Protein AF-A0A256BA48-F1 (afdb_monomer_lite)

Secondary structure (DSSP, 8-state):
---HHHHHTT-----------SS--HHHHHTTSTT--EEEEEEE--TTT--HHHHHHHHHHHHHHHHTSTTGGGEEEEEE---SHHHHHHHHHHH--SEEEEE----GGG--EEE-GGGTTSEEE-TTS-EEE----GGGEEE--HHHHHHHHHTTTTT--EEEEES---HHHHHHHHTTSSEEEEESS---HHHHHHHHHHHHHHHHTT--HHHHHHHHHHHHHHHH-STTHHHHEEEEE--PPPHHHHHHHHHHHHHTT-HHHHHHHHHHHHHH-TT-HHHHHHHHHHHHHTT-HHHHHHHHHHHHHH-TT-HHHHHHHHHHHHHTT-HHHHHHHHHHHHHH-TT-HHHHHHHHHHHHHTT-HHHHHHHHHHHHHH-TT-HHHHHHHHHHHHHTT-HHHHHHHHHHHHHHHHHTT-HHHHHHHHHHHHHHH-

Radius of gyration: 33.56 Å; chains: 1; bounding box: 70×54×93 Å

Structure (mmCIF, N/CA/C/O backbone):
data_AF-A0A256BA48-F1
#
_entry.id   AF-A0A256BA48-F1
#
loop_
_atom_site.group_PDB
_atom_site.id
_atom_site.type_symbol
_atom_site.label_atom_id
_atom_site.label_alt_id
_atom_site.label_comp_id
_atom_site.label_asym_id
_atom_site.label_entity_id
_atom_site.label_seq_id
_atom_site.pdbx_PDB_ins_code
_atom_site.Cartn_x
_atom_site.Cartn_y
_atom_site.Cartn_z
_atom_site.occupancy
_atom_site.B_iso_or_equiv
_atom_site.auth_seq_id
_atom_site.auth_comp_id
_atom_site.auth_asym_id
_atom_site.auth_atom_id
_atom_site.pdbx_PDB_model_num
ATOM 1 N N . MET A 1 1 ? 14.468 -21.564 -41.321 1.00 32.34 1 MET A N 1
ATOM 2 C CA . MET A 1 1 ? 15.825 -21.636 -40.750 1.00 32.34 1 MET A CA 1
ATOM 3 C C . MET A 1 1 ? 15.716 -21.172 -39.316 1.00 32.34 1 MET A C 1
ATOM 5 O O . MET A 1 1 ? 15.187 -20.089 -39.094 1.00 32.34 1 MET A O 1
ATOM 9 N N . THR A 1 2 ? 16.047 -22.046 -38.373 1.00 34.81 2 THR A N 1
ATOM 10 C CA . THR A 1 2 ? 16.086 -21.743 -36.940 1.00 34.81 2 THR A CA 1
ATOM 11 C C . THR A 1 2 ? 17.148 -20.680 -36.683 1.00 34.81 2 THR A C 1
ATOM 13 O O . THR A 1 2 ? 18.215 -20.714 -37.291 1.00 34.81 2 THR A O 1
ATOM 16 N N . ASP A 1 3 ? 16.812 -19.694 -35.852 1.00 43.78 3 ASP A N 1
ATOM 17 C CA . ASP A 1 3 ? 17.740 -18.651 -35.426 1.00 43.78 3 ASP A CA 1
ATOM 18 C C . ASP A 1 3 ? 18.832 -19.299 -34.551 1.00 43.78 3 ASP A C 1
ATOM 20 O O . ASP A 1 3 ? 18.497 -19.821 -33.481 1.00 43.78 3 ASP A O 1
ATOM 24 N N . PRO A 1 4 ? 20.113 -19.289 -34.964 1.00 41.38 4 PRO A N 1
ATOM 25 C CA . PRO A 1 4 ? 21.211 -19.873 -34.190 1.00 41.38 4 PRO A CA 1
ATOM 26 C C . PRO A 1 4 ? 21.316 -19.298 -32.767 1.00 41.38 4 PRO A C 1
ATOM 28 O O . PRO A 1 4 ? 21.837 -19.957 -31.864 1.00 41.38 4 PRO A O 1
ATOM 31 N N . LEU A 1 5 ? 20.791 -18.084 -32.546 1.00 40.44 5 LEU A N 1
ATOM 32 C CA . LEU A 1 5 ? 20.733 -17.432 -31.239 1.00 40.44 5 LEU A CA 1
ATOM 33 C C . LEU A 1 5 ? 19.739 -18.116 -30.284 1.00 40.44 5 LEU A C 1
ATOM 35 O O . LEU A 1 5 ? 20.004 -18.223 -29.088 1.00 40.44 5 LEU A O 1
ATOM 39 N N . ALA A 1 6 ? 18.611 -18.614 -30.803 1.00 39.69 6 ALA A N 1
ATOM 40 C CA . ALA A 1 6 ? 17.582 -19.291 -30.009 1.00 39.69 6 ALA A CA 1
ATOM 41 C C . ALA A 1 6 ? 18.035 -20.685 -29.539 1.00 39.69 6 ALA A C 1
ATOM 43 O O . ALA A 1 6 ? 17.695 -21.117 -28.435 1.00 39.69 6 ALA A O 1
ATOM 44 N N . GLU A 1 7 ? 18.849 -21.358 -30.355 1.00 39.59 7 GLU A N 1
ATOM 45 C CA . GLU A 1 7 ? 19.387 -22.696 -30.090 1.00 39.59 7 GLU A CA 1
ATOM 46 C C . GLU A 1 7 ? 20.496 -22.663 -29.022 1.00 39.59 7 GLU A C 1
ATOM 48 O O . GLU A 1 7 ? 20.503 -23.488 -28.109 1.00 39.59 7 GLU A O 1
ATOM 53 N N . LYS A 1 8 ? 21.355 -21.629 -29.038 1.00 38.97 8 LYS A N 1
ATOM 54 C CA . LYS A 1 8 ? 22.359 -21.373 -27.982 1.00 38.97 8 LYS A CA 1
ATOM 55 C C . LYS A 1 8 ? 21.751 -21.066 -26.606 1.00 38.97 8 LYS A C 1
ATOM 57 O O . LYS A 1 8 ? 22.426 -21.241 -25.596 1.00 38.97 8 LYS A O 1
ATOM 62 N N . LEU A 1 9 ? 20.494 -20.616 -26.558 1.00 37.75 9 LEU A N 1
ATOM 63 C CA . LEU A 1 9 ? 19.779 -20.243 -25.331 1.00 37.75 9 LEU A CA 1
ATOM 64 C C . LEU A 1 9 ? 18.901 -21.369 -24.751 1.00 37.75 9 LEU A C 1
ATOM 66 O O . LEU A 1 9 ? 18.265 -21.163 -23.717 1.00 37.75 9 LEU A O 1
ATOM 70 N N . GLY A 1 10 ? 18.835 -22.543 -25.393 1.00 31.53 10 GLY A N 1
ATOM 71 C CA . GLY A 1 10 ? 18.016 -23.671 -24.926 1.00 31.53 10 GLY A CA 1
ATOM 72 C C . GLY A 1 10 ? 16.501 -23.422 -24.979 1.00 31.53 10 GLY A C 1
ATOM 73 O O . GLY A 1 10 ? 15.749 -24.039 -24.224 1.00 31.53 10 GLY A O 1
ATOM 74 N N . ILE A 1 11 ? 16.030 -22.512 -25.839 1.00 36.19 11 ILE A N 1
ATOM 75 C CA . ILE A 1 11 ? 14.613 -22.133 -25.913 1.00 36.19 11 ILE A CA 1
ATOM 76 C C . ILE A 1 11 ? 13.909 -22.984 -26.977 1.00 36.19 11 ILE A C 1
ATOM 78 O O . ILE A 1 11 ? 14.049 -22.749 -28.175 1.00 36.19 11 ILE A O 1
ATOM 82 N N . ASN A 1 12 ? 13.110 -23.959 -26.534 1.00 31.16 12 ASN A N 1
ATOM 83 C CA . ASN A 1 12 ? 12.253 -24.753 -27.412 1.00 31.16 12 ASN A CA 1
ATOM 84 C C . ASN A 1 12 ? 11.007 -23.935 -27.799 1.00 31.16 12 ASN A C 1
ATOM 86 O O . ASN A 1 12 ? 10.168 -23.622 -26.953 1.00 31.16 12 ASN A O 1
ATOM 90 N N . VAL A 1 13 ? 10.885 -23.559 -29.075 1.00 39.28 13 VAL A N 1
ATOM 91 C CA . VAL A 1 13 ? 9.719 -22.833 -29.599 1.00 39.28 13 VAL A CA 1
ATOM 92 C C . VAL A 1 13 ? 8.623 -23.847 -29.932 1.00 39.28 13 VAL A C 1
ATOM 94 O O . VAL A 1 13 ? 8.413 -24.194 -31.091 1.00 39.28 13 VAL A O 1
ATOM 97 N N . GLN A 1 14 ? 7.913 -24.339 -28.917 1.00 28.20 14 GLN A N 1
ATOM 98 C CA . GLN A 1 14 ? 6.612 -24.976 -29.122 1.00 28.20 14 GLN A CA 1
ATOM 99 C C . GLN A 1 14 ? 5.527 -24.209 -28.378 1.00 28.20 14 GLN A C 1
ATOM 101 O O . GLN A 1 14 ? 5.682 -23.824 -27.222 1.00 28.20 14 GLN A O 1
ATOM 106 N N . GLY A 1 15 ? 4.453 -23.931 -29.119 1.00 39.81 15 GLY A N 1
ATOM 107 C CA . GLY A 1 15 ? 3.341 -23.097 -28.702 1.00 39.81 15 GLY A CA 1
ATOM 108 C C . GLY A 1 15 ? 2.711 -23.570 -27.399 1.00 39.81 15 GLY A C 1
ATOM 109 O O . GLY A 1 15 ? 2.339 -24.728 -27.246 1.00 39.81 15 GLY A O 1
ATOM 110 N N . GLY A 1 16 ? 2.558 -22.624 -26.486 1.00 26.05 16 GLY A N 1
ATOM 111 C CA . GLY A 1 16 ? 1.797 -22.770 -25.262 1.00 26.05 16 GLY A CA 1
ATOM 112 C C . GLY A 1 16 ? 1.604 -21.382 -24.681 1.00 26.05 16 GLY A C 1
ATOM 113 O O . GLY A 1 16 ? 2.575 -20.672 -24.433 1.00 26.05 16 GLY A O 1
ATOM 114 N N . THR A 1 17 ? 0.349 -20.969 -24.540 1.00 31.42 17 THR A N 1
ATOM 115 C CA . THR A 1 17 ? -0.075 -19.751 -23.846 1.00 31.42 17 THR A CA 1
ATOM 116 C C . THR A 1 17 ? 0.616 -19.655 -22.489 1.00 31.42 17 THR A C 1
ATOM 118 O O . THR A 1 17 ? 0.338 -20.446 -21.588 1.00 31.42 17 THR A O 1
ATOM 121 N N . VAL A 1 18 ? 1.534 -18.696 -22.355 1.00 26.81 18 VAL A N 1
ATOM 122 C CA . VAL A 1 18 ? 2.200 -18.393 -21.088 1.00 26.81 18 VAL A CA 1
ATOM 123 C C . VAL A 1 18 ? 1.262 -17.521 -20.264 1.00 26.81 18 VAL A C 1
ATOM 125 O O . VAL A 1 18 ? 0.851 -16.447 -20.694 1.00 26.81 18 VAL A O 1
ATOM 128 N N . ASN A 1 19 ? 0.921 -18.014 -19.079 1.00 25.91 19 ASN A N 1
ATOM 129 C CA . ASN A 1 19 ? 0.156 -17.305 -18.067 1.00 25.91 19 ASN A CA 1
ATOM 130 C C . ASN A 1 19 ? 1.031 -16.166 -17.505 1.00 25.91 19 ASN A C 1
ATOM 132 O O . ASN A 1 19 ? 2.012 -16.420 -16.806 1.00 25.91 19 ASN A O 1
ATOM 136 N N . VAL A 1 20 ? 0.734 -14.921 -17.890 1.00 30.06 20 VAL A N 1
ATOM 137 C CA . VAL A 1 20 ? 1.534 -13.732 -17.553 1.00 30.06 20 VAL A CA 1
ATOM 138 C C . VAL A 1 20 ? 1.083 -13.190 -16.199 1.00 30.06 20 VAL A C 1
ATOM 140 O O . VAL A 1 20 ? 0.292 -12.255 -16.119 1.00 30.06 20 VAL A O 1
ATOM 143 N N . GLN A 1 21 ? 1.578 -13.780 -15.113 1.00 32.47 21 GLN A N 1
ATOM 144 C CA . GLN A 1 21 ? 1.496 -13.155 -13.796 1.00 32.47 21 GLN A CA 1
ATOM 145 C C . GLN A 1 21 ? 2.904 -12.890 -13.263 1.00 32.47 21 GLN A C 1
ATOM 147 O O . GLN A 1 21 ? 3.657 -13.806 -12.948 1.00 32.47 21 GLN A O 1
ATOM 152 N N . ASN A 1 22 ? 3.185 -11.589 -13.152 1.00 37.41 22 ASN A N 1
ATOM 153 C CA . ASN A 1 22 ? 4.361 -10.915 -12.605 1.00 37.41 22 ASN A CA 1
ATOM 154 C C . ASN A 1 22 ? 5.571 -10.729 -13.544 1.00 37.41 22 ASN A C 1
ATOM 156 O O . ASN A 1 22 ? 6.156 -11.678 -14.049 1.00 37.41 22 ASN A O 1
ATOM 160 N N . LEU A 1 23 ? 5.969 -9.448 -13.647 1.00 36.56 23 LEU A N 1
ATOM 161 C CA . LEU A 1 23 ? 7.093 -8.815 -14.362 1.00 36.56 23 LEU A CA 1
ATOM 162 C C . LEU A 1 23 ? 6.829 -8.328 -15.811 1.00 36.56 23 LEU A C 1
ATOM 164 O O . LEU A 1 23 ? 6.744 -9.100 -16.756 1.00 36.56 23 LEU A O 1
ATOM 168 N N . ASN A 1 24 ? 6.817 -6.994 -15.970 1.00 46.62 24 ASN A N 1
ATOM 169 C CA . ASN A 1 24 ? 6.943 -6.223 -17.222 1.00 46.62 24 ASN A CA 1
ATOM 170 C C . ASN A 1 24 ? 5.880 -6.388 -18.310 1.00 46.62 24 ASN A C 1
ATOM 172 O O . ASN A 1 24 ? 6.168 -6.751 -19.446 1.00 46.62 24 ASN A O 1
ATOM 176 N N . ILE A 1 25 ? 4.660 -5.975 -17.987 1.00 47.97 25 ILE A N 1
ATOM 177 C CA . ILE A 1 25 ? 3.533 -5.931 -18.926 1.00 47.97 25 ILE A CA 1
ATOM 178 C C . ILE A 1 25 ? 3.674 -4.788 -19.966 1.00 47.97 25 ILE A C 1
ATOM 180 O O . ILE A 1 25 ? 3.073 -4.881 -21.028 1.00 47.97 25 ILE A O 1
ATOM 184 N N . GLY A 1 26 ? 4.523 -3.772 -19.730 1.00 59.12 26 GLY A N 1
ATOM 185 C CA . GLY A 1 26 ? 4.629 -2.533 -20.529 1.00 59.12 26 GLY A CA 1
ATOM 186 C C . GLY A 1 26 ? 4.714 -2.737 -22.045 1.00 59.12 26 GLY A C 1
ATOM 187 O O . GLY A 1 26 ? 3.735 -2.534 -22.748 1.00 59.12 26 GLY A O 1
ATOM 188 N N . ILE A 1 27 ? 5.849 -3.187 -22.582 1.00 70.12 27 ILE A N 1
ATOM 189 C CA . ILE A 1 27 ? 6.012 -3.299 -24.044 1.00 70.12 27 ILE A CA 1
ATOM 190 C C . ILE A 1 27 ? 5.070 -4.336 -24.663 1.00 70.12 27 ILE A C 1
ATOM 192 O O . ILE A 1 27 ? 4.442 -4.057 -25.680 1.00 70.12 27 ILE A O 1
ATOM 196 N N . ALA A 1 28 ? 4.968 -5.536 -24.086 1.00 61.59 28 ALA A N 1
ATOM 197 C CA . ALA A 1 28 ? 4.181 -6.616 -24.682 1.00 61.59 28 ALA A CA 1
ATOM 198 C C . ALA A 1 28 ? 2.690 -6.253 -24.779 1.00 61.59 28 ALA A C 1
ATOM 200 O O . ALA A 1 28 ? 2.116 -6.376 -25.862 1.00 61.59 28 ALA A O 1
ATOM 201 N N . ALA A 1 29 ? 2.099 -5.720 -23.703 1.00 62.03 29 ALA A N 1
ATOM 202 C CA . ALA A 1 29 ? 0.700 -5.301 -23.710 1.00 62.03 29 ALA A CA 1
ATOM 203 C C . ALA A 1 29 ? 0.469 -4.060 -24.581 1.00 62.03 29 ALA A C 1
ATOM 205 O O . ALA A 1 29 ? -0.514 -4.024 -25.317 1.00 62.03 29 ALA A O 1
ATOM 206 N N . ARG A 1 30 ? 1.383 -3.076 -24.580 1.00 71.50 30 ARG A N 1
ATOM 207 C CA . ARG A 1 30 ? 1.288 -1.905 -25.478 1.00 71.50 30 ARG A CA 1
ATOM 208 C C . ARG A 1 30 ? 1.293 -2.320 -26.941 1.00 71.50 30 ARG A C 1
ATOM 210 O O . ARG A 1 30 ? 0.485 -1.858 -27.731 1.00 71.50 30 ARG A O 1
ATOM 217 N N . LEU A 1 31 ? 2.148 -3.276 -27.298 1.00 70.19 31 LEU A N 1
ATOM 218 C CA . LEU A 1 31 ? 2.204 -3.825 -28.649 1.00 70.19 31 LEU A CA 1
ATOM 219 C C . LEU A 1 31 ? 0.982 -4.682 -29.023 1.00 70.19 31 LEU A C 1
ATOM 221 O O . LEU A 1 31 ? 0.855 -5.060 -30.191 1.00 70.19 31 LEU A O 1
ATOM 225 N N . GLU A 1 32 ? 0.143 -5.074 -28.068 1.00 67.75 32 GLU A N 1
ATOM 226 C CA . GLU A 1 32 ? -1.126 -5.780 -28.295 1.00 67.75 32 GLU A CA 1
ATOM 227 C C . GLU A 1 32 ? -2.323 -4.820 -28.372 1.00 67.75 32 GLU A C 1
ATOM 229 O O . GLU A 1 32 ? -3.314 -5.137 -29.028 1.00 67.75 32 GLU A O 1
ATOM 234 N N . GLN A 1 33 ? -2.221 -3.634 -27.770 1.00 65.75 33 GLN A N 1
ATOM 235 C CA . GLN A 1 33 ? -3.256 -2.605 -27.798 1.00 65.75 33 GLN A CA 1
ATOM 236 C C . GLN A 1 33 ? -3.131 -1.716 -29.043 1.00 65.75 33 GLN A C 1
ATOM 238 O O . GLN A 1 33 ? -2.079 -1.161 -29.354 1.00 65.75 33 GLN A O 1
ATOM 243 N N . SER A 1 34 ? -4.232 -1.555 -29.779 1.00 57.56 34 SER A N 1
ATOM 244 C CA . SER A 1 34 ? -4.266 -0.688 -30.959 1.00 57.56 34 SER A CA 1
ATOM 245 C C . SER A 1 34 ? -4.158 0.784 -30.552 1.00 57.56 34 SER A C 1
ATOM 247 O O . SER A 1 34 ? -5.065 1.309 -29.913 1.00 57.56 34 SER A O 1
ATOM 249 N N . GLY A 1 35 ? -3.092 1.462 -30.983 1.00 64.62 35 GLY A N 1
ATOM 250 C CA . GLY A 1 35 ? -2.927 2.914 -30.847 1.00 64.62 35 GLY A CA 1
ATOM 251 C C . GLY A 1 35 ? -1.905 3.369 -29.803 1.00 64.62 35 GLY A C 1
ATOM 252 O O . GLY A 1 35 ? -1.500 4.528 -29.862 1.00 64.62 35 GLY A O 1
ATOM 253 N N . ASP A 1 36 ? -1.431 2.486 -28.917 1.00 72.19 36 ASP A N 1
ATOM 254 C CA . ASP A 1 36 ? -0.377 2.834 -27.958 1.00 72.19 36 ASP A CA 1
ATOM 255 C C . ASP A 1 36 ? 1.012 2.543 -28.551 1.00 72.19 36 ASP A C 1
ATOM 257 O O . ASP A 1 36 ? 1.374 1.395 -28.827 1.00 72.19 36 ASP A O 1
ATOM 261 N N . ARG A 1 37 ? 1.783 3.603 -28.825 1.00 85.88 37 ARG A N 1
ATOM 262 C CA . ARG A 1 37 ? 3.107 3.495 -29.451 1.00 85.88 37 ARG A CA 1
ATOM 263 C C . ARG A 1 37 ? 4.213 3.566 -28.408 1.00 85.88 37 ARG A C 1
ATOM 265 O O . ARG A 1 37 ? 4.270 4.496 -27.606 1.00 85.88 37 ARG A O 1
ATOM 272 N N . VAL A 1 38 ? 5.177 2.656 -28.512 1.00 89.56 38 VAL A N 1
ATOM 273 C CA . VAL A 1 38 ? 6.412 2.688 -27.729 1.00 89.56 38 VAL A CA 1
ATOM 274 C C . VAL A 1 38 ? 7.311 3.801 -28.269 1.00 89.56 38 VAL A C 1
ATOM 276 O O . VAL A 1 38 ? 7.906 3.697 -29.344 1.00 89.56 38 VAL A O 1
ATOM 279 N N . ARG A 1 39 ? 7.386 4.889 -27.505 1.00 92.62 39 ARG A N 1
ATOM 280 C CA . ARG A 1 39 ? 8.256 6.047 -27.758 1.00 92.62 39 ARG A CA 1
ATOM 281 C C . ARG A 1 39 ? 9.654 5.805 -27.193 1.00 92.62 39 ARG A C 1
ATOM 283 O O . ARG A 1 39 ? 9.805 5.555 -25.999 1.00 92.62 39 ARG A O 1
ATOM 290 N N . ILE A 1 40 ? 10.659 5.888 -28.053 1.00 94.94 40 ILE A N 1
ATOM 291 C CA . ILE A 1 40 ? 12.075 5.712 -27.733 1.00 94.94 40 ILE A CA 1
ATOM 292 C C . ILE A 1 40 ? 12.764 7.039 -28.026 1.00 94.94 40 ILE A C 1
ATOM 294 O O . ILE A 1 40 ? 12.716 7.514 -29.158 1.00 94.94 40 ILE A O 1
ATOM 298 N N . LEU A 1 41 ? 13.407 7.620 -27.018 1.00 93.31 41 LEU A N 1
ATOM 299 C CA . LEU A 1 41 ? 14.216 8.823 -27.154 1.00 93.31 41 LEU A CA 1
ATOM 300 C C . LEU A 1 41 ? 15.694 8.446 -27.052 1.00 93.31 41 LEU A C 1
ATOM 302 O O . LEU A 1 41 ? 16.147 8.006 -25.999 1.00 93.31 41 LEU A O 1
ATOM 306 N N . VAL A 1 42 ? 16.446 8.641 -28.133 1.00 91.62 42 VAL A N 1
ATOM 307 C CA . VAL A 1 42 ? 17.906 8.480 -28.158 1.00 91.62 42 VAL A CA 1
ATOM 308 C C . VAL A 1 42 ? 18.566 9.843 -27.958 1.00 91.62 42 VAL A C 1
ATOM 310 O O . VAL A 1 42 ? 18.280 10.790 -28.691 1.00 91.62 42 VAL A O 1
ATOM 313 N N . VAL A 1 43 ? 19.441 9.959 -26.966 1.00 86.62 43 VAL A N 1
ATOM 314 C CA . VAL A 1 43 ? 20.127 11.197 -26.594 1.00 86.62 43 VAL A CA 1
ATOM 315 C C . VAL A 1 43 ? 21.628 11.002 -26.671 1.00 86.62 43 VAL A C 1
ATOM 317 O O . VAL A 1 43 ? 22.148 10.071 -26.070 1.00 86.62 43 VAL A O 1
ATOM 320 N N . ALA A 1 44 ? 22.328 11.899 -27.360 1.00 79.50 44 ALA A N 1
ATOM 321 C CA . ALA A 1 44 ? 23.783 11.943 -27.287 1.00 79.50 44 ALA A CA 1
ATOM 322 C C . ALA A 1 44 ? 24.239 12.463 -25.915 1.00 79.50 44 ALA A C 1
ATOM 324 O O . ALA A 1 44 ? 24.010 13.622 -25.587 1.00 79.50 44 ALA A O 1
ATOM 325 N N . ALA A 1 45 ? 24.902 11.622 -25.131 1.00 70.62 45 ALA A N 1
ATOM 326 C CA . ALA A 1 45 ? 25.617 12.002 -23.924 1.00 70.62 45 ALA A CA 1
ATOM 327 C C . ALA A 1 45 ? 27.128 11.982 -24.194 1.00 70.62 45 ALA A C 1
ATOM 329 O O . ALA A 1 45 ? 27.629 11.147 -24.945 1.00 70.62 45 ALA A O 1
ATOM 330 N N . ASN A 1 46 ? 27.870 12.895 -23.571 1.00 71.19 46 ASN A N 1
ATOM 331 C CA . ASN A 1 46 ? 29.296 13.118 -23.815 1.00 71.19 46 ASN A CA 1
ATOM 332 C C . ASN A 1 46 ? 29.639 13.678 -25.221 1.00 71.19 46 ASN A C 1
ATOM 334 O O . ASN A 1 46 ? 29.950 12.921 -26.146 1.00 71.19 46 ASN A O 1
ATOM 338 N N . PRO A 1 47 ? 29.656 15.013 -25.381 1.00 59.97 47 PRO A N 1
ATOM 339 C CA . PRO A 1 47 ? 29.911 15.682 -26.659 1.00 59.97 47 PRO A CA 1
ATOM 340 C C . PRO A 1 47 ? 31.376 15.636 -27.139 1.00 59.97 47 PRO A C 1
ATOM 342 O O . PRO A 1 47 ? 31.619 15.901 -28.313 1.00 59.97 47 PRO A O 1
ATOM 345 N N . LEU A 1 48 ? 32.357 15.317 -26.277 1.00 58.53 48 LEU A N 1
ATOM 346 C CA . LEU A 1 48 ? 33.781 15.278 -26.674 1.00 58.53 48 LEU A CA 1
ATOM 347 C C . LEU A 1 48 ? 34.180 13.973 -27.357 1.00 58.53 48 LEU A C 1
ATOM 349 O O . LEU A 1 48 ? 35.068 13.978 -28.205 1.00 58.53 48 LEU A O 1
ATOM 353 N N . GLY A 1 49 ? 33.546 12.863 -26.980 1.00 56.91 49 GLY A N 1
ATOM 354 C CA . GLY A 1 49 ? 33.822 11.554 -27.572 1.00 56.91 49 GLY A CA 1
ATOM 355 C C . GLY A 1 49 ? 32.856 11.178 -28.698 1.00 56.91 49 GLY A C 1
ATOM 356 O O . GLY A 1 49 ? 33.194 10.357 -29.553 1.00 56.91 49 GLY A O 1
ATOM 357 N N . SER A 1 50 ? 31.651 11.755 -28.704 1.00 59.72 50 SER A N 1
ATOM 358 C CA . SER A 1 50 ? 30.564 11.338 -29.592 1.00 59.72 50 SER A CA 1
ATOM 359 C C . SER A 1 50 ? 30.493 12.212 -30.829 1.00 59.72 50 SER A C 1
ATOM 361 O O . SER A 1 50 ? 29.986 13.333 -30.787 1.00 59.72 50 SER A O 1
ATOM 363 N N . SER A 1 51 ? 30.974 11.691 -31.959 1.00 63.38 51 SER A N 1
ATOM 364 C CA . SER A 1 51 ? 30.755 12.374 -33.229 1.00 63.38 51 SER A CA 1
ATOM 365 C C . SER A 1 51 ? 29.312 12.160 -33.713 1.00 63.38 51 SER A C 1
ATOM 367 O O . SER A 1 51 ? 28.744 11.080 -33.516 1.00 63.38 51 SER A O 1
ATOM 369 N N . PRO A 1 52 ? 28.719 13.153 -34.397 1.00 64.81 52 PRO A N 1
ATOM 370 C CA . PRO A 1 52 ? 27.421 13.026 -35.053 1.00 64.81 52 PRO A CA 1
ATOM 371 C C . PRO A 1 52 ? 27.211 11.743 -35.849 1.00 64.81 52 PRO A C 1
ATOM 373 O O . PRO A 1 52 ? 26.193 11.076 -35.704 1.00 64.81 52 PRO A O 1
ATOM 376 N N . LEU A 1 53 ? 28.220 11.375 -36.642 1.00 65.69 53 LEU A N 1
ATOM 377 C CA . LEU A 1 53 ? 28.189 10.208 -37.518 1.00 65.69 53 LEU A CA 1
ATOM 378 C C . LEU A 1 53 ? 27.925 8.912 -36.749 1.00 65.69 53 LEU A C 1
ATOM 380 O O . LEU A 1 53 ? 27.300 7.996 -37.276 1.00 65.69 53 LEU A O 1
ATOM 384 N N . LYS A 1 54 ? 28.403 8.829 -35.508 1.00 74.12 54 LYS A N 1
ATOM 385 C CA . LYS A 1 54 ? 28.270 7.630 -34.686 1.00 74.12 54 LYS A CA 1
ATOM 386 C C . LYS A 1 54 ? 26.902 7.550 -34.018 1.00 74.12 54 LYS A C 1
ATOM 388 O O . LYS A 1 54 ? 26.302 6.480 -34.031 1.00 74.12 54 LYS A O 1
ATOM 393 N N . LEU A 1 55 ? 26.363 8.680 -33.548 1.00 77.62 55 LEU A N 1
ATOM 394 C CA . LEU A 1 55 ? 24.965 8.749 -33.111 1.00 77.62 55 LEU A CA 1
ATOM 395 C C . LEU A 1 55 ? 24.017 8.380 -34.258 1.00 77.62 55 LEU A C 1
ATOM 397 O O . LEU A 1 55 ? 23.106 7.581 -34.067 1.00 77.62 55 LEU A O 1
ATOM 401 N N . ASP A 1 56 ? 24.248 8.919 -35.458 1.00 81.12 56 ASP A N 1
ATOM 402 C CA . ASP A 1 56 ? 23.430 8.607 -36.633 1.00 81.12 56 ASP A CA 1
ATOM 403 C C . ASP A 1 56 ? 23.511 7.115 -36.993 1.00 81.12 56 ASP A C 1
ATOM 405 O O . ASP A 1 56 ? 22.495 6.500 -37.327 1.00 81.12 56 ASP A O 1
ATOM 409 N N . HIS A 1 57 ? 24.697 6.507 -36.877 1.00 84.44 57 HIS A N 1
ATOM 410 C CA . HIS A 1 57 ? 24.880 5.071 -37.085 1.00 84.44 57 HIS A CA 1
ATOM 411 C C . HIS A 1 57 ? 24.103 4.235 -36.061 1.00 84.44 57 HIS A C 1
ATOM 413 O O . HIS A 1 57 ? 23.406 3.283 -36.427 1.00 84.44 57 HIS A O 1
ATOM 419 N N . GLU A 1 58 ? 24.194 4.586 -34.781 1.00 86.62 58 GLU A N 1
ATOM 420 C CA . GLU A 1 58 ? 23.475 3.890 -33.721 1.00 86.62 58 GLU A CA 1
ATOM 421 C C . GLU A 1 58 ? 21.957 4.040 -33.874 1.00 86.62 58 GLU A C 1
ATOM 423 O O . GLU A 1 58 ? 21.234 3.044 -33.875 1.00 86.62 58 GLU A O 1
ATOM 428 N N . VAL A 1 59 ? 21.461 5.256 -34.113 1.00 89.88 59 VAL A N 1
ATOM 429 C CA . VAL A 1 59 ? 20.033 5.508 -34.360 1.00 89.88 59 VAL A CA 1
ATOM 430 C C . VAL A 1 59 ? 19.542 4.720 -35.573 1.00 89.88 59 VAL A C 1
ATOM 432 O O . VAL A 1 59 ? 18.476 4.101 -35.514 1.00 89.88 59 VAL A O 1
ATOM 435 N N . LYS A 1 60 ? 20.317 4.689 -36.664 1.00 91.38 60 LYS A N 1
ATOM 436 C CA . LYS A 1 60 ? 19.993 3.884 -37.846 1.00 91.38 60 LYS A CA 1
ATOM 437 C C . LYS A 1 60 ? 19.897 2.399 -37.496 1.00 91.38 60 LYS A C 1
ATOM 439 O O . LYS A 1 60 ? 18.933 1.753 -37.901 1.00 91.38 60 LYS A O 1
ATOM 444 N N . THR A 1 61 ? 20.827 1.890 -36.693 1.00 92.00 61 THR A N 1
ATOM 445 C CA . THR A 1 61 ? 20.832 0.496 -36.225 1.00 92.00 61 THR A CA 1
ATOM 446 C C . THR A 1 61 ? 19.581 0.175 -35.403 1.00 92.00 61 THR A C 1
ATOM 448 O O . THR A 1 61 ? 18.912 -0.826 -35.660 1.00 92.00 61 THR A O 1
ATOM 451 N N . ILE A 1 62 ? 19.208 1.052 -34.466 1.00 93.62 62 ILE A N 1
ATOM 452 C CA . ILE A 1 62 ? 17.992 0.919 -33.647 1.00 93.62 62 ILE A CA 1
ATOM 453 C C . ILE A 1 62 ? 16.744 0.891 -34.540 1.00 93.62 62 ILE A C 1
ATOM 455 O O . ILE A 1 62 ? 15.879 0.024 -34.398 1.00 93.62 62 ILE A O 1
ATOM 459 N N . GLN A 1 63 ? 16.648 1.815 -35.498 1.00 93.56 63 GLN A N 1
ATOM 460 C CA . GLN A 1 63 ? 15.522 1.864 -36.429 1.00 93.56 63 GLN A CA 1
ATOM 461 C C . GLN A 1 63 ? 15.448 0.618 -37.317 1.00 93.56 63 GLN A C 1
ATOM 463 O O . GLN A 1 63 ? 14.357 0.111 -37.563 1.00 93.56 63 GLN A O 1
ATOM 468 N N . GLU A 1 64 ? 16.577 0.113 -37.812 1.00 92.69 64 GLU A N 1
ATOM 469 C CA . GLU A 1 64 ? 16.630 -1.112 -38.616 1.00 92.69 64 GLU A CA 1
ATOM 470 C C . GLU A 1 64 ? 16.210 -2.345 -37.811 1.00 92.69 64 GLU A C 1
ATOM 472 O O . GLU A 1 64 ? 15.413 -3.147 -38.303 1.00 92.69 64 GLU A O 1
ATOM 477 N N . ALA A 1 65 ? 16.657 -2.458 -36.557 1.00 89.56 65 ALA A N 1
ATOM 478 C CA . ALA A 1 65 ? 16.227 -3.508 -35.638 1.00 89.56 65 ALA A CA 1
ATOM 479 C C . ALA A 1 65 ? 14.698 -3.521 -35.470 1.00 89.56 65 ALA A C 1
ATOM 481 O O . ALA A 1 65 ? 14.035 -4.535 -35.697 1.00 89.56 65 ALA A O 1
ATOM 482 N N . LEU A 1 66 ? 14.105 -2.355 -35.204 1.00 91.69 66 LEU A N 1
ATOM 483 C CA . LEU A 1 66 ? 12.657 -2.221 -35.034 1.00 91.69 66 LEU A CA 1
ATOM 484 C C . LEU A 1 66 ? 11.877 -2.401 -36.347 1.00 91.69 66 LEU A C 1
ATOM 486 O O . LEU A 1 66 ? 10.785 -2.969 -36.332 1.00 91.69 66 LEU A O 1
ATOM 490 N N . ARG A 1 67 ? 12.427 -1.993 -37.501 1.00 88.06 67 ARG A N 1
ATOM 491 C CA . ARG A 1 67 ? 11.801 -2.192 -38.827 1.00 88.06 67 ARG A CA 1
ATOM 492 C C . ARG A 1 67 ? 11.645 -3.664 -39.197 1.00 88.06 67 ARG A C 1
ATOM 494 O O . ARG A 1 67 ? 10.710 -3.998 -39.925 1.00 88.06 67 ARG A O 1
ATOM 501 N N . ARG A 1 68 ? 12.521 -4.541 -38.693 1.00 85.56 68 ARG A N 1
ATOM 502 C CA . ARG A 1 68 ? 12.408 -6.000 -38.869 1.00 85.56 68 ARG A CA 1
ATOM 503 C C . ARG A 1 68 ? 11.218 -6.595 -38.106 1.00 85.56 68 ARG A C 1
ATOM 505 O O . ARG A 1 68 ? 10.793 -7.709 -38.411 1.00 85.56 68 ARG A O 1
ATOM 512 N N . SER A 1 69 ? 10.639 -5.859 -37.156 1.00 83.56 69 SER A N 1
ATOM 513 C CA . SER A 1 69 ? 9.435 -6.277 -36.441 1.00 83.56 69 SER A CA 1
ATOM 514 C C . SER A 1 69 ? 8.191 -6.261 -37.332 1.00 83.56 69 SER A C 1
ATOM 516 O O . SER A 1 69 ? 7.933 -5.328 -38.095 1.00 83.56 69 SER A O 1
ATOM 518 N N . ARG A 1 70 ? 7.317 -7.255 -37.134 1.00 81.56 70 ARG A N 1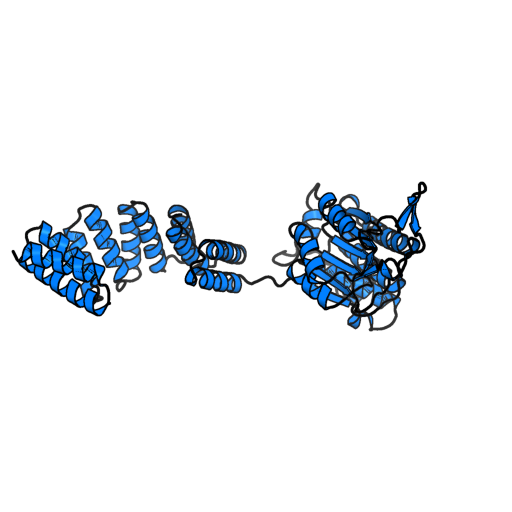
ATOM 519 C CA . ARG A 1 70 ? 5.952 -7.246 -37.689 1.00 81.56 70 ARG A CA 1
ATOM 520 C C . ARG A 1 70 ? 5.080 -6.125 -37.107 1.00 81.56 70 ARG A C 1
ATOM 522 O O . ARG A 1 70 ? 4.064 -5.799 -37.706 1.00 81.56 70 ARG A O 1
ATOM 529 N N . LYS A 1 71 ? 5.481 -5.541 -35.973 1.00 81.31 71 LYS A N 1
ATOM 530 C CA . LYS A 1 71 ? 4.795 -4.454 -35.257 1.00 81.31 71 LYS A CA 1
ATOM 531 C C . LYS A 1 71 ? 5.542 -3.117 -35.366 1.00 81.31 71 LYS A C 1
ATOM 533 O O . LYS A 1 71 ? 5.432 -2.278 -34.481 1.00 81.31 71 LYS A O 1
ATOM 538 N N . ARG A 1 72 ? 6.327 -2.919 -36.432 1.00 82.81 72 ARG A N 1
ATOM 539 C CA . ARG A 1 72 ? 7.161 -1.718 -36.642 1.00 82.81 72 ARG A CA 1
ATOM 540 C C . ARG A 1 72 ? 6.407 -0.387 -36.482 1.00 82.81 72 ARG A C 1
ATOM 542 O O . ARG A 1 72 ? 6.983 0.566 -35.977 1.00 82.81 72 ARG A O 1
ATOM 549 N N . ASP A 1 73 ? 5.123 -0.340 -36.846 1.00 85.94 73 ASP A N 1
ATOM 550 C CA . ASP A 1 73 ? 4.300 0.879 -36.789 1.00 85.94 73 ASP A CA 1
ATOM 551 C C . ASP A 1 73 ? 3.913 1.280 -35.347 1.00 85.94 73 ASP A C 1
ATOM 553 O O . ASP A 1 73 ? 3.425 2.388 -35.113 1.00 85.94 73 ASP A O 1
ATOM 557 N N . ASN A 1 74 ? 4.177 0.403 -34.370 1.00 87.94 74 ASN A N 1
ATOM 558 C CA . ASN A 1 74 ? 3.967 0.663 -32.947 1.00 87.94 74 ASN A CA 1
ATOM 559 C C . ASN A 1 74 ? 5.179 1.325 -32.277 1.00 87.94 74 ASN A C 1
ATOM 561 O O . ASN A 1 74 ? 5.129 1.589 -31.080 1.00 87.94 74 ASN A O 1
ATOM 565 N N . PHE A 1 75 ? 6.267 1.585 -33.005 1.00 91.06 75 PHE A N 1
ATOM 566 C CA . PHE A 1 75 ? 7.465 2.214 -32.453 1.00 91.06 75 PHE A CA 1
ATOM 567 C C . PHE A 1 75 ? 7.666 3.608 -33.033 1.00 91.06 75 PHE A C 1
ATOM 569 O O . PHE A 1 75 ? 7.548 3.824 -34.239 1.00 91.06 75 PHE A O 1
ATOM 576 N N . VAL A 1 76 ? 8.027 4.552 -32.167 1.00 91.88 76 VAL A N 1
ATOM 577 C CA . VAL A 1 76 ? 8.473 5.890 -32.564 1.00 91.88 76 VAL A CA 1
ATOM 578 C C . VAL A 1 76 ? 9.864 6.091 -31.993 1.00 91.88 76 VAL A C 1
ATOM 580 O O . VAL A 1 76 ? 10.030 6.110 -30.777 1.00 91.88 76 VAL A O 1
ATOM 583 N N . VAL A 1 77 ? 10.859 6.214 -32.870 1.00 92.81 77 VAL A N 1
ATOM 584 C CA . VAL A 1 77 ? 12.238 6.519 -32.477 1.00 92.81 77 VAL A CA 1
ATOM 585 C C . VAL A 1 77 ? 12.501 7.985 -32.764 1.00 92.81 77 VAL A C 1
ATOM 587 O O . VAL A 1 77 ? 12.617 8.397 -33.918 1.00 92.81 77 VAL A O 1
ATOM 590 N N . GLU A 1 78 ? 12.605 8.754 -31.696 1.00 90.62 78 GLU A N 1
ATOM 591 C CA . GLU A 1 78 ? 13.042 10.138 -31.702 1.00 90.62 78 GLU A CA 1
ATOM 592 C C . GLU A 1 78 ? 14.500 10.179 -31.263 1.00 90.62 78 GLU A C 1
ATOM 594 O O . GLU A 1 78 ? 14.921 9.424 -30.389 1.00 90.62 78 GLU A O 1
ATOM 599 N N . TYR A 1 79 ? 15.287 11.073 -31.848 1.00 87.44 79 TYR A N 1
ATOM 600 C CA . TYR A 1 79 ? 16.637 11.314 -31.363 1.00 87.44 79 TYR A CA 1
ATOM 601 C C . TYR A 1 79 ? 16.887 12.802 -31.201 1.00 87.44 79 TYR A C 1
ATOM 603 O O . TYR A 1 79 ? 16.379 13.641 -31.956 1.00 87.44 79 TYR A O 1
ATOM 611 N N . ARG A 1 80 ? 17.651 13.132 -30.169 1.00 78.69 80 ARG A N 1
ATOM 612 C CA . ARG A 1 80 ? 18.086 14.484 -29.852 1.00 78.69 80 ARG A CA 1
ATOM 613 C C . ARG A 1 80 ? 19.577 14.438 -29.593 1.00 78.69 80 ARG A C 1
ATOM 615 O O . ARG A 1 80 ? 20.097 13.527 -28.965 1.00 78.69 80 ARG A O 1
ATOM 622 N N . LEU A 1 81 ? 20.266 15.474 -30.029 1.00 69.44 81 LEU A N 1
ATOM 623 C CA . LEU A 1 81 ? 21.678 15.660 -29.707 1.00 69.44 81 LEU A CA 1
ATOM 624 C C . LEU A 1 81 ? 21.871 16.258 -28.316 1.00 69.44 81 LEU A C 1
ATOM 626 O O . LEU A 1 81 ? 22.905 16.871 -28.098 1.00 69.44 81 LEU A O 1
ATOM 630 N N . ALA A 1 82 ? 20.846 16.151 -27.453 1.00 64.75 82 ALA A N 1
ATOM 631 C CA . ALA A 1 82 ? 20.625 17.021 -26.306 1.00 64.75 82 ALA A CA 1
ATOM 632 C C . ALA A 1 82 ? 21.907 17.152 -25.492 1.00 64.75 82 ALA A C 1
ATOM 634 O O . ALA A 1 82 ? 22.308 16.242 -24.770 1.00 64.75 82 ALA A O 1
ATOM 635 N N . ALA A 1 83 ? 22.555 18.295 -25.678 1.00 65.88 83 ALA A N 1
ATOM 636 C CA . ALA A 1 83 ? 23.886 18.542 -25.179 1.00 65.88 83 ALA A CA 1
ATOM 637 C C . ALA A 1 83 ? 23.801 19.149 -23.785 1.00 65.88 83 ALA A C 1
ATOM 639 O O . ALA A 1 83 ? 24.790 19.088 -23.073 1.00 65.88 83 ALA A O 1
ATOM 640 N N . THR A 1 84 ? 22.639 19.671 -23.371 1.00 76.88 84 THR A N 1
ATOM 641 C CA . THR A 1 84 ? 22.450 20.321 -22.070 1.00 76.88 84 THR A CA 1
ATOM 642 C C . THR A 1 84 ? 21.305 19.708 -21.242 1.00 76.88 84 THR A C 1
ATOM 644 O O . THR A 1 84 ? 20.388 19.085 -21.795 1.00 76.88 84 THR A O 1
ATOM 647 N N . PRO A 1 85 ? 21.296 19.902 -19.906 1.00 79.94 85 PRO A N 1
ATOM 648 C CA . PRO A 1 85 ? 20.201 19.445 -19.048 1.00 79.94 85 PRO A CA 1
ATOM 649 C C . PRO A 1 85 ? 18.835 20.045 -19.409 1.00 79.94 85 PRO A C 1
ATOM 651 O O . PRO A 1 85 ? 17.823 19.347 -19.316 1.00 79.94 85 PRO A O 1
ATOM 654 N N . SER A 1 86 ? 18.780 21.310 -19.844 1.00 82.31 86 SER A N 1
ATOM 655 C CA . SER A 1 86 ? 17.515 21.961 -20.216 1.00 82.31 86 SER A CA 1
ATOM 656 C C . SER A 1 86 ? 16.907 21.375 -21.493 1.00 82.31 86 SER A C 1
ATOM 658 O O . SER A 1 86 ? 15.690 21.186 -21.567 1.00 82.31 86 SER A O 1
ATOM 660 N N . GLU A 1 87 ? 17.736 21.029 -22.480 1.00 82.62 87 GLU A N 1
ATOM 661 C CA . GLU A 1 87 ? 17.287 20.351 -23.702 1.00 82.62 87 GLU A CA 1
ATOM 662 C C . GLU A 1 87 ? 16.773 18.943 -23.407 1.00 82.62 87 GLU A C 1
ATOM 664 O O . GLU A 1 87 ? 15.716 18.556 -23.911 1.00 82.62 87 GLU A O 1
ATOM 669 N N . LEU A 1 88 ? 17.484 18.200 -22.551 1.00 86.12 88 LEU A N 1
ATOM 670 C CA . LEU A 1 88 ? 17.037 16.889 -22.096 1.00 86.12 88 LEU A CA 1
ATOM 671 C C . LEU A 1 88 ? 15.695 17.003 -21.365 1.00 86.12 88 LEU A C 1
ATOM 673 O O . LEU A 1 88 ? 14.761 16.278 -21.695 1.00 86.12 88 LEU A O 1
ATOM 677 N N . ARG A 1 89 ? 15.561 17.955 -20.432 1.00 88.06 89 ARG A N 1
ATOM 678 C CA . ARG A 1 89 ? 14.303 18.211 -19.716 1.00 88.06 89 ARG A CA 1
ATOM 679 C C . ARG A 1 89 ? 13.149 18.471 -20.674 1.00 88.06 89 ARG A C 1
ATOM 681 O O . ARG A 1 89 ? 12.077 17.898 -20.509 1.00 88.06 89 ARG A O 1
ATOM 688 N N . ARG A 1 90 ? 13.362 19.330 -21.670 1.00 87.56 90 ARG A N 1
ATOM 689 C CA . ARG A 1 90 ? 12.339 19.652 -22.665 1.00 87.56 90 ARG A CA 1
ATOM 690 C C . ARG A 1 90 ? 11.964 18.431 -23.500 1.00 87.56 90 ARG A C 1
ATOM 692 O O . ARG A 1 90 ? 10.785 18.163 -23.662 1.00 87.56 90 ARG A O 1
ATOM 699 N N . ALA A 1 91 ? 12.945 17.668 -23.977 1.00 88.00 91 ALA A N 1
ATOM 700 C CA . ALA A 1 91 ? 12.685 16.460 -24.756 1.00 88.00 91 ALA A CA 1
ATOM 701 C C . ALA A 1 91 ? 11.905 15.406 -23.955 1.00 88.00 91 ALA A C 1
ATOM 703 O O . ALA A 1 91 ? 11.029 14.752 -24.510 1.00 88.00 91 ALA A O 1
ATOM 704 N N . LEU A 1 92 ? 12.198 15.259 -22.661 1.00 89.44 92 LEU A N 1
ATOM 705 C CA . LEU A 1 92 ? 11.480 14.347 -21.772 1.00 89.44 92 LEU A CA 1
ATOM 706 C C . LEU A 1 92 ? 10.008 14.747 -21.603 1.00 89.44 92 LEU A C 1
ATOM 708 O O . LEU A 1 92 ? 9.138 13.889 -21.723 1.00 89.44 92 LEU A O 1
ATOM 712 N N . LEU A 1 93 ? 9.736 16.037 -21.387 1.00 88.50 93 LEU A N 1
ATOM 713 C CA . LEU A 1 93 ? 8.374 16.560 -21.229 1.00 88.50 93 LEU A CA 1
ATOM 714 C C . LEU A 1 93 ? 7.580 16.562 -22.543 1.00 88.50 93 LEU A C 1
ATOM 716 O O . LEU A 1 93 ? 6.396 16.260 -22.532 1.00 88.50 93 LEU A O 1
ATOM 720 N N . ASP A 1 94 ? 8.222 16.890 -23.666 1.00 88.50 94 ASP A N 1
ATOM 721 C CA . ASP A 1 94 ? 7.544 16.997 -24.964 1.00 88.50 94 ASP A CA 1
ATOM 722 C C . ASP A 1 94 ? 7.227 15.613 -25.563 1.00 88.50 94 ASP A C 1
ATOM 724 O O . ASP A 1 94 ? 6.244 15.459 -26.286 1.00 88.50 94 ASP A O 1
ATOM 728 N N . LEU A 1 95 ? 8.084 14.613 -25.316 1.00 88.62 95 LEU A N 1
ATOM 729 C CA . LEU A 1 95 ? 7.990 13.299 -25.963 1.00 88.62 95 LEU A CA 1
ATOM 730 C C . LEU A 1 95 ? 7.458 12.193 -25.054 1.00 88.62 95 LEU A C 1
ATOM 732 O O . LEU A 1 95 ? 7.051 11.155 -25.576 1.00 88.62 95 LEU A O 1
ATOM 736 N N . GLU A 1 96 ? 7.518 12.367 -23.731 1.00 90.62 96 GLU A N 1
ATOM 737 C CA . GLU A 1 96 ? 7.123 11.361 -22.735 1.00 90.62 96 GLU A CA 1
ATOM 738 C C . GLU A 1 96 ? 7.617 9.947 -23.110 1.00 90.62 96 GLU A C 1
ATOM 740 O O . GLU A 1 96 ? 6.808 9.052 -23.401 1.00 90.62 96 GLU A O 1
ATOM 745 N N . PRO A 1 97 ? 8.941 9.740 -23.244 1.00 92.50 97 PRO A N 1
ATOM 746 C CA . PRO A 1 97 ? 9.476 8.494 -23.772 1.00 92.50 97 PRO A CA 1
ATOM 747 C C . PRO A 1 97 ? 9.302 7.337 -22.785 1.00 92.50 97 PRO A C 1
ATOM 749 O O . PRO A 1 97 ? 9.447 7.500 -21.578 1.00 92.50 97 PRO A O 1
ATOM 752 N N . HIS A 1 98 ? 9.093 6.138 -23.327 1.00 92.25 98 HIS A N 1
ATOM 753 C CA . HIS A 1 98 ? 9.091 4.893 -22.556 1.00 92.25 98 HIS A CA 1
ATOM 754 C C . HIS A 1 98 ? 10.505 4.342 -22.373 1.00 92.25 98 HIS A C 1
ATOM 756 O O . HIS A 1 98 ? 10.817 3.727 -21.355 1.00 92.25 98 HIS A O 1
ATOM 762 N N . VAL A 1 99 ? 11.367 4.574 -23.368 1.00 94.12 99 VAL A N 1
ATOM 763 C CA . VAL A 1 99 ? 12.782 4.207 -23.327 1.00 94.12 99 VAL A CA 1
ATOM 764 C C . VAL A 1 99 ? 13.621 5.447 -23.577 1.00 94.12 99 VAL A C 1
ATOM 766 O O . VAL A 1 99 ? 13.501 6.068 -24.634 1.00 94.12 99 VAL A O 1
ATOM 769 N N . LEU A 1 100 ? 14.493 5.777 -22.630 1.00 93.88 100 LEU A N 1
ATOM 770 C CA . LEU A 1 100 ? 15.523 6.796 -22.788 1.00 93.88 100 LEU A CA 1
ATOM 771 C C . LEU A 1 100 ? 16.867 6.108 -23.009 1.00 93.88 100 LEU A C 1
ATOM 773 O O . LEU A 1 100 ? 17.373 5.412 -22.133 1.00 93.88 100 LEU A O 1
ATOM 777 N N . HIS A 1 101 ? 17.441 6.300 -24.185 1.00 93.62 101 HIS A N 1
ATOM 778 C CA . HIS A 1 101 ? 18.707 5.707 -24.576 1.00 93.62 101 HIS A CA 1
ATOM 779 C C . HIS A 1 101 ? 19.772 6.793 -24.645 1.00 93.62 101 HIS A C 1
ATOM 781 O O . HIS A 1 101 ? 19.768 7.603 -25.566 1.00 93.62 101 HIS A O 1
ATOM 787 N N . PHE A 1 102 ? 20.703 6.803 -23.702 1.00 89.12 102 PHE A N 1
ATOM 788 C CA . PHE A 1 102 ? 21.897 7.629 -23.790 1.00 89.12 102 PHE A CA 1
ATOM 789 C C . PHE A 1 102 ? 22.935 6.922 -24.657 1.00 89.12 102 PHE A C 1
ATOM 791 O O . PHE A 1 102 ? 23.450 5.876 -24.281 1.00 89.12 102 PHE A O 1
ATOM 798 N N . SER A 1 103 ? 23.200 7.502 -25.821 1.00 84.19 103 SER A N 1
ATOM 799 C CA . SER A 1 103 ? 24.252 7.123 -26.761 1.00 84.19 103 SER A CA 1
ATOM 800 C C . SER A 1 103 ? 25.477 7.982 -26.468 1.00 84.19 103 SER A C 1
ATOM 802 O O . SER A 1 103 ? 25.344 9.200 -26.367 1.00 84.19 103 SER A O 1
ATOM 804 N N . GLY A 1 104 ? 26.666 7.409 -26.304 1.00 71.00 104 GLY A N 1
ATOM 805 C CA . GLY A 1 104 ? 27.833 8.216 -25.966 1.00 71.00 104 GLY A CA 1
ATOM 806 C C . GLY A 1 104 ? 29.153 7.466 -25.993 1.00 71.00 104 GLY A C 1
ATOM 807 O O . GLY A 1 104 ? 29.183 6.260 -25.828 1.00 71.00 104 GLY A O 1
ATOM 808 N N . HIS A 1 105 ? 30.260 8.185 -26.171 1.00 63.62 105 HIS A N 1
ATOM 809 C CA . HIS A 1 105 ? 31.607 7.615 -26.166 1.00 63.62 105 HIS A CA 1
ATOM 810 C C . HIS A 1 105 ? 32.320 8.020 -24.888 1.00 63.62 105 HIS A C 1
ATOM 812 O O . HIS A 1 105 ? 32.820 9.134 -24.783 1.00 63.62 105 HIS A O 1
ATOM 818 N N . GLY A 1 106 ? 32.347 7.134 -23.902 1.00 56.03 106 GLY A N 1
ATOM 819 C CA . GLY A 1 106 ? 33.444 7.037 -22.950 1.00 56.03 106 GLY A CA 1
ATOM 820 C C . GLY A 1 106 ? 33.826 8.270 -22.145 1.00 56.03 106 GLY A C 1
ATOM 821 O O . GLY A 1 106 ? 34.885 8.849 -22.361 1.00 56.03 106 GLY A O 1
ATOM 822 N N . ALA A 1 107 ? 33.023 8.597 -21.137 1.00 57.22 107 ALA A N 1
ATOM 823 C CA . ALA A 1 107 ? 33.527 9.311 -19.959 1.00 57.22 107 ALA A CA 1
ATOM 824 C C . ALA A 1 107 ? 34.000 8.338 -18.851 1.00 57.22 107 ALA A C 1
ATOM 826 O O . ALA A 1 107 ? 34.460 8.767 -17.795 1.00 57.22 107 ALA A O 1
ATOM 827 N N . GLY A 1 108 ? 33.870 7.021 -19.080 1.00 66.19 108 GLY A N 1
ATOM 828 C CA . GLY A 1 108 ? 34.149 5.987 -18.082 1.00 66.19 108 GLY A CA 1
ATOM 829 C C . GLY A 1 108 ? 33.353 6.217 -16.796 1.00 66.19 108 GLY A C 1
ATOM 830 O O . GLY A 1 108 ? 32.192 6.626 -16.847 1.00 66.19 108 GLY A O 1
ATOM 831 N N . GLU A 1 109 ? 34.015 6.038 -15.651 1.00 67.31 109 GLU A N 1
ATOM 832 C CA . GLU A 1 109 ? 33.444 6.201 -14.305 1.00 67.31 109 GLU A CA 1
ATOM 833 C C . GLU A 1 109 ? 32.884 7.604 -14.016 1.00 67.31 109 GLU A C 1
ATOM 835 O O . GLU A 1 109 ? 32.087 7.772 -13.086 1.00 67.31 109 GLU A O 1
ATOM 840 N N . GLN A 1 110 ? 33.256 8.612 -14.818 1.00 72.81 110 GLN A N 1
ATOM 841 C CA . GLN A 1 110 ? 32.695 9.956 -14.707 1.00 72.81 110 GLN A CA 1
ATOM 842 C C . GLN A 1 110 ? 31.226 10.014 -15.137 1.00 72.81 110 GLN A C 1
ATOM 844 O O . GLN A 1 110 ? 30.593 11.015 -14.859 1.00 72.81 110 GLN A O 1
ATOM 849 N N . GLY A 1 111 ? 30.650 8.993 -15.780 1.00 77.50 111 GLY A N 1
ATOM 850 C CA . GLY A 1 111 ? 29.222 8.976 -16.120 1.00 77.50 111 GLY A CA 1
ATOM 851 C C . GLY A 1 111 ? 28.796 10.045 -17.138 1.00 77.50 111 GLY A C 1
ATOM 852 O O . GLY A 1 111 ? 29.605 10.520 -17.931 1.00 77.50 111 GLY A O 1
ATOM 853 N N . LEU A 1 112 ? 27.507 10.409 -17.158 1.00 81.94 112 LEU A N 1
ATOM 854 C CA . LEU A 1 112 ? 26.951 11.311 -18.177 1.00 81.94 112 LEU A CA 1
ATOM 855 C C . LEU A 1 112 ? 27.526 12.737 -18.072 1.00 81.94 112 LEU A C 1
ATOM 857 O O . LEU A 1 112 ? 27.407 13.402 -17.036 1.00 81.94 112 LEU A O 1
ATOM 861 N N . LEU A 1 113 ? 28.078 13.219 -19.188 1.00 79.38 113 LEU A N 1
ATOM 862 C CA . LEU A 1 113 ? 28.592 14.578 -19.363 1.00 79.38 113 LEU A CA 1
ATOM 863 C C . LEU A 1 113 ? 27.688 15.380 -20.304 1.00 79.38 113 LEU A C 1
ATOM 865 O O . LEU A 1 113 ? 27.340 14.903 -21.388 1.00 79.38 113 LEU A O 1
ATOM 869 N N . PHE A 1 114 ? 27.382 16.615 -19.912 1.00 78.62 114 PHE A N 1
ATOM 870 C CA . PHE A 1 114 ? 26.582 17.561 -20.689 1.00 78.62 114 PHE A CA 1
ATOM 871 C C . PHE A 1 114 ? 27.314 18.904 -20.803 1.00 78.62 114 PHE A C 1
ATOM 873 O O . PHE A 1 114 ? 28.033 19.318 -19.898 1.00 78.62 114 PHE A O 1
ATOM 880 N N . VAL A 1 115 ? 27.127 19.600 -21.916 1.00 74.44 115 VAL A N 1
ATOM 881 C CA . VAL A 1 115 ? 27.448 21.020 -22.077 1.00 74.44 115 VAL A CA 1
ATOM 882 C C . VAL A 1 115 ? 26.586 21.845 -21.113 1.00 74.44 115 VAL A C 1
ATOM 884 O O . VAL A 1 115 ? 25.422 21.522 -20.855 1.00 74.44 115 VAL A O 1
ATOM 887 N N . SER A 1 116 ? 27.152 22.913 -20.556 1.00 72.69 116 SER A N 1
ATOM 888 C CA . SER A 1 116 ? 26.390 23.885 -19.774 1.00 72.69 116 SER A CA 1
ATOM 889 C C . SER A 1 116 ? 25.281 24.530 -20.614 1.00 72.69 116 SER A C 1
ATOM 891 O O . SER A 1 116 ? 25.437 24.766 -21.810 1.00 72.69 116 SER A O 1
ATOM 893 N N . ASP A 1 117 ? 24.169 24.893 -19.969 1.00 73.56 117 ASP A N 1
ATOM 894 C CA . ASP A 1 117 ? 23.101 25.657 -20.632 1.00 73.56 117 ASP A CA 1
ATOM 895 C C . ASP A 1 117 ? 23.600 27.022 -21.158 1.00 73.56 117 ASP A C 1
ATOM 897 O O . ASP A 1 117 ? 23.072 27.547 -22.133 1.00 73.56 117 ASP A O 1
ATOM 901 N N . GLU A 1 118 ? 24.655 27.579 -20.554 1.00 67.81 118 GLU A N 1
ATOM 902 C CA . GLU A 1 118 ? 25.306 28.831 -20.975 1.00 67.81 118 GLU A CA 1
ATOM 903 C C . GLU A 1 118 ? 26.027 28.714 -22.328 1.00 67.81 118 GLU A C 1
ATOM 905 O O . GLU A 1 118 ? 26.183 29.713 -23.028 1.00 67.81 118 GLU A O 1
ATOM 910 N N . SER A 1 119 ? 26.420 27.500 -22.716 1.00 65.81 119 SER A N 1
ATOM 911 C CA . SER A 1 119 ? 27.085 27.203 -23.989 1.00 65.81 119 SER A CA 1
ATOM 912 C C . SER A 1 119 ? 26.129 26.524 -24.987 1.00 65.81 119 SER A C 1
ATOM 914 O O . SER A 1 119 ? 26.561 25.862 -25.939 1.00 65.81 119 SER A O 1
ATOM 916 N N . ALA A 1 120 ? 24.813 26.698 -24.793 1.00 62.56 120 ALA A N 1
ATOM 917 C CA . ALA A 1 120 ? 23.781 26.239 -25.718 1.00 62.56 120 ALA A CA 1
ATOM 918 C C . ALA A 1 120 ? 24.042 26.778 -27.141 1.00 62.56 120 ALA A C 1
ATOM 920 O O . ALA A 1 120 ? 24.200 27.979 -27.357 1.00 62.56 120 ALA A O 1
ATOM 921 N N . GLY A 1 121 ? 24.107 25.878 -28.129 1.00 59.81 121 GLY A N 1
ATOM 922 C CA . GLY A 1 121 ? 24.424 26.210 -29.529 1.00 59.81 121 GLY A CA 1
ATOM 923 C C . GLY A 1 121 ? 25.847 25.864 -29.986 1.00 59.81 121 GLY A C 1
ATOM 924 O O . GLY A 1 121 ? 26.183 26.075 -31.154 1.00 59.81 121 GLY A O 1
ATOM 925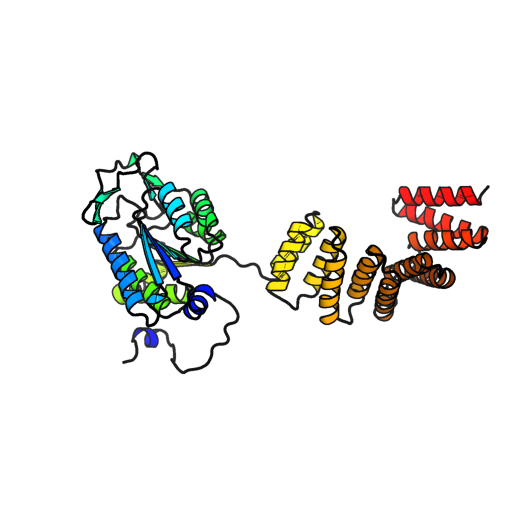 N N . ALA A 1 122 ? 26.680 25.288 -29.112 1.00 60.72 122 ALA A N 1
ATOM 926 C CA . ALA A 1 122 ? 27.978 24.729 -29.497 1.00 60.72 122 ALA A CA 1
ATOM 927 C C . ALA A 1 122 ? 27.849 23.494 -30.418 1.00 60.72 122 ALA A C 1
ATOM 929 O O . ALA A 1 122 ? 28.736 23.235 -31.232 1.00 60.72 122 ALA A O 1
ATOM 930 N N . ILE A 1 123 ? 26.719 22.782 -30.350 1.00 57.94 123 ILE A N 1
ATOM 931 C CA . ILE A 1 123 ? 26.311 21.706 -31.264 1.00 57.94 123 ILE A CA 1
ATOM 932 C C . ILE A 1 123 ? 24.966 22.101 -31.871 1.00 57.94 123 ILE A C 1
ATOM 934 O O . ILE A 1 123 ? 24.047 22.476 -31.148 1.00 57.94 123 ILE A O 1
ATOM 938 N N . TYR A 1 124 ? 24.847 22.050 -33.194 1.00 59.47 124 TYR A N 1
ATOM 939 C CA . TYR A 1 124 ? 23.652 22.489 -33.913 1.00 59.47 124 TYR A CA 1
ATOM 940 C C . TYR A 1 124 ? 23.391 21.608 -35.137 1.00 59.47 124 TYR A C 1
ATOM 942 O O . TYR A 1 124 ? 24.303 20.976 -35.672 1.00 59.47 124 TYR A O 1
ATOM 950 N N . ARG A 1 125 ? 22.139 21.572 -35.606 1.00 55.19 125 ARG A N 1
ATOM 951 C CA . ARG A 1 125 ? 21.813 21.014 -36.925 1.00 55.19 125 ARG A CA 1
ATOM 952 C C . ARG A 1 125 ? 21.970 22.097 -37.980 1.00 55.19 125 ARG A C 1
ATOM 954 O O . ARG A 1 125 ? 21.434 23.189 -37.827 1.00 55.19 125 ARG A O 1
ATOM 961 N N . SER A 1 126 ? 22.718 21.787 -39.028 1.00 56.41 126 SER A N 1
ATOM 962 C CA . SER A 1 126 ? 22.768 22.601 -40.240 1.00 56.41 126 SER A CA 1
ATOM 963 C C . SER A 1 126 ? 21.493 22.425 -41.072 1.00 56.41 126 SER A C 1
ATOM 965 O O . SER A 1 126 ? 20.725 21.487 -40.852 1.00 56.41 126 SER A O 1
ATOM 967 N N . ASP A 1 127 ? 21.287 23.302 -42.056 1.00 48.81 127 ASP A N 1
ATOM 968 C CA . ASP A 1 127 ? 20.106 23.290 -42.933 1.00 48.81 127 ASP A CA 1
ATOM 969 C C . ASP A 1 127 ? 19.971 21.993 -43.757 1.00 48.81 127 ASP A C 1
ATOM 971 O O . ASP A 1 127 ? 18.876 21.641 -44.189 1.00 48.81 127 ASP A O 1
ATOM 975 N N . SER A 1 128 ? 21.065 21.243 -43.940 1.00 46.78 128 SER A N 1
ATOM 976 C CA . SER A 1 128 ? 21.071 19.915 -44.571 1.00 46.78 128 SER A CA 1
ATOM 977 C C . SER A 1 128 ? 20.682 18.776 -43.618 1.00 46.78 128 SER A C 1
ATOM 979 O O . SER A 1 128 ? 20.667 17.615 -44.020 1.00 46.78 128 SER A O 1
ATOM 981 N N . GLY A 1 129 ? 20.388 19.079 -42.351 1.00 48.53 129 GLY A N 1
ATOM 982 C CA . GLY A 1 129 ? 20.099 18.097 -41.306 1.00 48.53 129 GLY A CA 1
ATOM 983 C C . GLY A 1 129 ? 21.343 17.468 -40.674 1.00 48.53 129 GLY A C 1
ATOM 984 O O . GLY A 1 129 ? 21.208 16.779 -39.662 1.00 48.53 129 GLY A O 1
ATOM 985 N N . GLU A 1 130 ? 22.540 17.739 -41.207 1.00 44.06 130 GLU A N 1
ATOM 986 C CA . GLU A 1 130 ? 23.806 17.295 -40.620 1.00 44.06 130 GLU A CA 1
ATOM 987 C C . GLU A 1 130 ? 24.070 18.030 -39.312 1.00 44.06 130 GLU A C 1
ATOM 989 O O . GLU A 1 130 ? 23.958 19.259 -39.228 1.00 44.06 130 GLU A O 1
ATOM 994 N N . VAL A 1 131 ? 24.489 17.285 -38.302 1.00 49.09 131 VAL A N 1
ATOM 995 C CA . VAL A 1 131 ? 24.902 17.864 -37.033 1.00 49.09 131 VAL A CA 1
ATOM 996 C C . VAL A 1 131 ? 26.330 18.368 -37.147 1.00 49.09 131 VAL A C 1
ATOM 998 O O . VAL A 1 131 ? 27.228 17.649 -37.583 1.00 49.09 131 VAL A O 1
ATOM 1001 N N . ARG A 1 132 ? 26.550 19.598 -36.699 1.00 56.84 132 ARG A N 1
ATOM 1002 C CA . ARG A 1 132 ? 27.864 20.226 -36.634 1.00 56.84 132 ARG A CA 1
ATOM 1003 C C . ARG A 1 132 ? 28.154 20.667 -35.211 1.00 56.84 132 ARG A C 1
ATOM 1005 O O . ARG A 1 132 ? 27.250 21.060 -34.477 1.00 56.84 132 ARG A O 1
ATOM 1012 N N . SER A 1 133 ? 29.426 20.637 -34.841 1.00 59.19 133 SER A N 1
ATOM 1013 C CA . SER A 1 133 ? 29.923 21.215 -33.598 1.00 59.19 133 SER A CA 1
ATOM 1014 C C . SER A 1 133 ? 30.890 22.355 -33.904 1.00 59.19 133 SER A C 1
ATOM 1016 O O . SER A 1 133 ? 31.671 22.305 -34.857 1.00 59.19 133 SER A O 1
ATOM 1018 N N . ARG A 1 134 ? 30.820 23.420 -33.109 1.00 62.28 134 ARG A N 1
ATOM 1019 C CA . ARG A 1 134 ? 31.918 24.384 -32.982 1.00 62.28 134 ARG A CA 1
ATOM 1020 C C . ARG A 1 134 ? 32.953 23.795 -32.023 1.00 62.28 134 ARG A C 1
ATOM 1022 O O . ARG A 1 134 ? 32.647 22.860 -31.293 1.00 62.28 134 ARG A O 1
ATOM 1029 N N . SER A 1 135 ? 34.174 24.324 -32.032 1.00 60.88 135 SER A N 1
ATOM 1030 C CA . SER A 1 135 ? 35.203 23.942 -31.058 1.00 60.88 135 SER A CA 1
ATOM 1031 C C . SER A 1 135 ? 34.678 24.202 -29.641 1.00 60.88 135 SER A C 1
ATOM 1033 O O . SER A 1 135 ? 34.631 25.354 -29.221 1.00 60.88 135 SER A O 1
ATOM 1035 N N . ILE A 1 136 ? 34.244 23.152 -28.939 1.00 61.72 136 ILE A N 1
ATOM 1036 C CA . ILE A 1 136 ? 33.706 23.238 -27.575 1.00 61.72 136 ILE A CA 1
ATOM 1037 C C . ILE A 1 136 ? 34.891 23.248 -26.621 1.00 61.72 136 ILE A C 1
ATOM 1039 O O . ILE A 1 136 ? 35.770 22.387 -26.719 1.00 61.72 136 ILE A O 1
ATOM 1043 N N . ASN A 1 137 ? 34.943 24.217 -25.712 1.00 64.25 137 ASN A N 1
ATOM 1044 C CA . ASN A 1 137 ? 35.995 24.235 -24.706 1.00 64.25 137 ASN A CA 1
ATOM 1045 C C . ASN A 1 137 ? 35.696 23.156 -23.651 1.00 64.25 137 ASN A C 1
ATOM 1047 O O . ASN A 1 137 ? 34.563 23.027 -23.193 1.00 64.25 137 ASN A O 1
ATOM 1051 N N . THR A 1 138 ? 36.705 22.397 -23.219 1.00 63.81 138 THR A N 1
ATOM 1052 C CA . THR A 1 138 ? 36.561 21.374 -22.166 1.00 63.81 138 THR A CA 1
ATOM 1053 C C . THR A 1 138 ? 35.970 21.933 -20.869 1.00 63.81 138 THR A C 1
ATOM 1055 O O . THR A 1 138 ? 35.307 21.204 -20.141 1.00 63.81 138 THR A O 1
ATOM 1058 N N . ASN A 1 139 ? 36.151 23.230 -20.599 1.00 68.12 139 ASN A N 1
ATOM 1059 C CA . ASN A 1 139 ? 35.600 23.912 -19.422 1.00 68.12 139 ASN A CA 1
ATOM 1060 C C . ASN A 1 139 ? 34.072 24.117 -19.475 1.00 68.12 139 ASN A C 1
ATOM 1062 O O . ASN A 1 139 ? 33.458 24.417 -18.452 1.00 68.12 139 ASN A O 1
ATOM 1066 N N . GLU A 1 140 ? 33.456 23.976 -20.650 1.00 69.69 140 GLU A N 1
ATOM 1067 C CA . GLU A 1 140 ? 32.008 24.131 -20.858 1.00 69.69 140 GLU A CA 1
ATOM 1068 C C . GLU A 1 140 ? 31.247 22.816 -20.654 1.00 69.69 140 GLU A C 1
ATOM 1070 O O . GLU A 1 140 ? 30.017 22.796 -20.668 1.00 69.69 140 GLU A O 1
ATOM 1075 N N . ILE A 1 141 ? 31.966 21.713 -20.438 1.00 70.56 141 ILE A N 1
ATOM 1076 C CA . ILE A 1 141 ? 31.398 20.380 -20.263 1.00 70.56 141 ILE A CA 1
ATOM 1077 C C . ILE A 1 141 ? 31.426 20.027 -18.789 1.00 70.56 141 ILE A C 1
ATOM 1079 O O . ILE A 1 141 ? 32.459 20.081 -18.124 1.00 70.56 141 ILE A O 1
ATOM 1083 N N . LYS A 1 142 ? 30.256 19.671 -18.272 1.00 75.69 142 LYS A N 1
ATOM 1084 C CA . LYS A 1 142 ? 30.029 19.423 -16.859 1.00 75.69 142 LYS A CA 1
ATOM 1085 C C . LYS A 1 142 ? 29.490 18.018 -16.658 1.00 75.69 142 LYS A C 1
ATOM 1087 O O . LYS A 1 142 ? 28.578 17.558 -17.346 1.00 75.69 142 LYS A O 1
ATOM 1092 N N . PHE A 1 143 ? 30.054 17.355 -15.658 1.00 78.06 143 PHE A N 1
ATOM 1093 C CA . PHE A 1 143 ? 29.457 16.167 -15.076 1.00 78.06 143 PHE A CA 1
ATOM 1094 C C . PHE A 1 143 ? 28.096 16.515 -14.481 1.00 78.06 143 PHE A C 1
ATOM 1096 O O . PHE A 1 143 ? 27.970 17.511 -13.763 1.00 78.06 143 PHE A O 1
ATOM 1103 N N . VAL A 1 144 ? 27.089 15.687 -14.756 1.00 79.19 144 VAL A N 1
ATOM 1104 C CA . VAL A 1 144 ? 25.788 15.818 -14.100 1.00 79.19 144 VAL A CA 1
ATOM 1105 C C . VAL A 1 144 ? 25.773 14.938 -12.855 1.00 79.19 144 VAL A C 1
ATOM 1107 O O . VAL A 1 144 ? 25.831 13.714 -12.972 1.00 79.19 144 VAL A O 1
ATOM 1110 N N . PRO A 1 145 ? 25.658 15.513 -11.646 1.00 84.81 145 PRO A N 1
ATOM 1111 C CA . PRO A 1 145 ? 25.636 14.707 -10.438 1.00 84.81 145 PRO A CA 1
ATOM 1112 C C . PRO A 1 145 ? 24.433 13.754 -10.417 1.00 84.81 145 PRO A C 1
ATOM 1114 O O . PRO A 1 145 ? 23.371 14.042 -10.975 1.00 84.81 145 PRO A O 1
ATOM 1117 N N . ALA A 1 146 ? 24.593 12.618 -9.737 1.00 86.38 146 ALA A N 1
ATOM 1118 C CA . ALA A 1 146 ? 23.618 11.528 -9.755 1.00 86.38 146 ALA A CA 1
ATOM 1119 C C . ALA A 1 146 ? 22.216 11.938 -9.273 1.00 86.38 146 ALA A C 1
ATOM 1121 O O . ALA A 1 146 ? 21.225 11.592 -9.911 1.00 86.38 146 ALA A O 1
ATOM 1122 N N . GLN A 1 147 ? 22.120 12.719 -8.191 1.00 83.69 147 GLN A N 1
ATOM 1123 C CA . GLN A 1 147 ? 20.824 13.134 -7.648 1.00 83.69 147 GLN A CA 1
ATOM 1124 C C . GLN A 1 147 ? 20.069 14.122 -8.562 1.00 83.69 147 GLN A C 1
ATOM 1126 O O . GLN A 1 147 ? 18.899 13.871 -8.840 1.00 83.69 147 GLN A O 1
ATOM 1131 N N . PRO A 1 148 ? 20.684 15.203 -9.087 1.00 87.31 148 PRO A N 1
ATOM 1132 C CA . PRO A 1 148 ? 20.075 16.031 -10.130 1.00 87.31 148 PRO A CA 1
ATOM 1133 C C . PRO A 1 148 ? 19.576 15.242 -11.343 1.00 87.31 148 PRO A C 1
ATOM 1135 O O . PRO A 1 148 ? 18.469 15.497 -11.810 1.00 87.31 148 PRO A O 1
ATOM 1138 N N . LEU A 1 149 ? 20.355 14.266 -11.824 1.00 86.31 149 LEU A N 1
ATOM 1139 C CA . LEU A 1 149 ? 19.940 13.403 -12.931 1.00 86.31 149 LEU A CA 1
ATOM 1140 C C . LEU A 1 149 ? 18.716 12.558 -12.557 1.00 86.31 149 LEU A C 1
ATOM 1142 O O . LEU A 1 149 ? 17.744 12.524 -13.305 1.00 86.31 149 LEU A O 1
ATOM 1146 N N . ALA A 1 150 ? 18.729 11.918 -11.386 1.00 85.88 150 ALA A N 1
ATOM 1147 C CA . ALA A 1 150 ? 17.601 11.125 -10.907 1.00 85.88 150 ALA A CA 1
ATOM 1148 C C . ALA A 1 150 ? 16.329 11.972 -10.732 1.00 85.88 150 ALA A C 1
ATOM 1150 O O . ALA A 1 150 ? 15.256 11.540 -11.146 1.00 85.88 150 ALA A O 1
ATOM 1151 N N . ASN A 1 151 ? 16.450 13.188 -10.191 1.00 85.19 151 ASN A N 1
ATOM 1152 C CA . ASN A 1 151 ? 15.336 14.129 -10.039 1.00 85.19 151 ASN A CA 1
ATOM 1153 C C . ASN A 1 151 ? 14.773 14.570 -11.397 1.00 85.19 151 ASN A C 1
ATOM 1155 O O . ASN A 1 151 ? 13.564 14.716 -11.550 1.00 85.19 151 ASN A O 1
ATOM 1159 N N . LEU A 1 152 ? 15.645 14.787 -12.386 1.00 86.38 152 LEU A N 1
ATOM 1160 C CA . LEU A 1 152 ? 15.232 15.142 -13.739 1.00 86.38 152 LEU A CA 1
ATOM 1161 C C . LEU A 1 152 ? 14.410 14.018 -14.379 1.00 86.38 152 LEU A C 1
ATOM 1163 O O . LEU A 1 152 ? 13.358 14.286 -14.952 1.00 86.38 152 LEU A O 1
ATOM 1167 N N . LEU A 1 153 ? 14.873 12.771 -14.261 1.00 89.00 153 LEU A N 1
ATOM 1168 C CA . LEU A 1 153 ? 14.176 11.610 -14.821 1.00 89.00 153 LEU A CA 1
ATOM 1169 C C . LEU A 1 153 ? 12.900 11.257 -14.047 1.00 89.00 153 LEU A C 1
ATOM 1171 O O . LEU A 1 153 ? 11.965 10.723 -14.637 1.00 89.00 153 LEU A O 1
ATOM 1175 N N . GLN A 1 154 ? 12.832 11.597 -12.757 1.00 80.56 154 GLN A N 1
ATOM 1176 C CA . GLN A 1 154 ? 11.630 11.423 -11.941 1.00 80.56 154 GLN A CA 1
ATOM 1177 C C . GLN A 1 154 ? 10.433 12.221 -12.478 1.00 80.56 154 GLN A C 1
ATOM 1179 O O . GLN A 1 154 ? 9.302 11.808 -12.271 1.00 80.56 154 GLN A O 1
ATOM 1184 N N . LEU A 1 155 ? 10.657 13.313 -13.222 1.00 77.06 155 LEU A N 1
ATOM 1185 C CA . LEU A 1 155 ? 9.575 14.068 -13.873 1.00 77.06 155 LEU A CA 1
ATOM 1186 C C . LEU A 1 155 ? 8.748 13.228 -14.858 1.00 77.06 155 LEU A C 1
ATOM 1188 O O . LEU A 1 155 ? 7.666 13.653 -15.249 1.00 77.06 155 LEU A O 1
ATOM 1192 N N . CYS A 1 156 ? 9.269 12.078 -15.285 1.00 80.31 156 CYS A N 1
ATOM 1193 C CA . CYS A 1 156 ? 8.634 11.199 -16.255 1.00 80.31 156 CYS A CA 1
ATOM 1194 C C . CYS A 1 156 ? 8.482 9.767 -15.726 1.00 80.31 156 CYS A C 1
ATOM 1196 O O . CYS A 1 156 ? 8.337 8.853 -16.533 1.00 80.31 156 CYS A O 1
ATOM 1198 N N . ASP A 1 157 ? 8.543 9.534 -14.410 1.00 71.75 157 ASP A N 1
ATOM 1199 C CA . ASP A 1 157 ? 8.512 8.179 -13.834 1.00 71.75 157 ASP A CA 1
ATOM 1200 C C . ASP A 1 157 ? 7.194 7.415 -14.081 1.00 71.75 157 ASP A C 1
ATOM 1202 O O . ASP A 1 157 ? 7.188 6.183 -14.046 1.00 71.75 157 ASP A O 1
ATOM 1206 N N . GLU A 1 158 ? 6.111 8.119 -14.420 1.00 73.06 158 GLU A N 1
ATOM 1207 C CA . GLU A 1 158 ? 4.842 7.527 -14.865 1.00 73.06 158 GLU A CA 1
ATOM 1208 C C . GLU A 1 158 ? 4.922 6.866 -16.255 1.00 73.06 158 GLU A C 1
ATOM 1210 O O . GLU A 1 158 ? 4.139 5.961 -16.562 1.00 73.06 158 GLU A O 1
ATOM 1215 N N . HIS A 1 159 ? 5.857 7.297 -17.109 1.00 82.00 159 HIS A N 1
ATOM 1216 C CA . HIS A 1 159 ? 5.964 6.850 -18.506 1.00 82.00 159 HIS A CA 1
ATOM 1217 C C . HIS A 1 159 ? 7.297 6.178 -18.831 1.00 82.00 159 HIS A C 1
ATOM 1219 O O . HIS A 1 159 ? 7.332 5.254 -19.643 1.00 82.00 159 HIS A O 1
ATOM 1225 N N . LEU A 1 160 ? 8.386 6.625 -18.207 1.00 89.25 160 LEU A N 1
ATOM 1226 C CA . LEU A 1 160 ? 9.740 6.161 -18.468 1.00 89.25 160 LEU A CA 1
ATOM 1227 C C . LEU A 1 160 ? 9.981 4.809 -17.792 1.00 89.25 160 LEU A C 1
ATOM 1229 O O . LEU A 1 160 ? 10.175 4.702 -16.582 1.00 89.25 160 LEU A O 1
ATOM 1233 N N . GLU A 1 161 ? 10.002 3.756 -18.601 1.00 90.19 161 GLU A N 1
ATOM 1234 C CA . GLU A 1 161 ? 10.109 2.374 -18.139 1.00 90.19 161 GLU A CA 1
ATOM 1235 C C . GLU A 1 161 ? 11.562 1.883 -18.117 1.00 90.19 161 GLU A C 1
ATOM 1237 O O . GLU A 1 161 ? 11.933 1.070 -17.265 1.00 90.19 161 GLU A O 1
ATOM 1242 N N . CYS A 1 162 ? 12.392 2.355 -19.053 1.00 93.12 162 CYS A N 1
ATOM 1243 C CA . CYS A 1 162 ? 13.770 1.903 -19.194 1.00 93.12 162 CYS A CA 1
ATOM 1244 C C . CYS A 1 162 ? 14.730 3.039 -19.558 1.00 93.12 162 CYS A C 1
ATOM 1246 O O . CYS A 1 162 ? 14.485 3.806 -20.488 1.00 93.12 162 CYS A O 1
ATOM 1248 N N . VAL A 1 163 ? 15.861 3.096 -18.856 1.00 93.56 163 VAL A N 1
ATOM 1249 C CA . VAL A 1 163 ? 17.008 3.938 -19.206 1.00 93.56 163 VAL A CA 1
ATOM 1250 C C . VAL A 1 163 ? 18.170 3.042 -19.624 1.00 93.56 163 VAL A C 1
ATOM 1252 O O . VAL A 1 163 ? 18.568 2.148 -18.876 1.00 93.56 163 VAL A O 1
ATOM 1255 N N . VAL A 1 164 ? 18.725 3.292 -20.807 1.00 93.06 164 VAL A N 1
ATOM 1256 C CA . VAL A 1 164 ? 19.922 2.623 -21.328 1.00 93.06 164 VAL A CA 1
ATOM 1257 C C . VAL A 1 164 ? 21.075 3.621 -21.310 1.00 93.06 164 VAL A C 1
ATOM 1259 O O . VAL A 1 164 ? 21.025 4.637 -21.993 1.00 93.06 164 VAL A O 1
ATOM 1262 N N . LEU A 1 165 ? 22.097 3.342 -20.509 1.00 89.00 165 LEU A N 1
ATOM 1263 C CA . LEU A 1 165 ? 23.337 4.108 -20.389 1.00 89.00 165 LEU A CA 1
ATOM 1264 C C . LEU A 1 165 ? 24.402 3.446 -21.273 1.00 89.00 165 LEU A C 1
ATOM 1266 O O . LEU A 1 165 ? 25.242 2.685 -20.786 1.00 89.00 165 LEU A O 1
ATOM 1270 N N . ASN A 1 166 ? 24.296 3.651 -22.589 1.00 82.44 166 ASN A N 1
ATOM 1271 C CA . ASN A 1 166 ? 25.117 2.955 -23.573 1.00 82.44 166 ASN A CA 1
ATOM 1272 C C . ASN A 1 166 ? 26.483 3.643 -23.716 1.00 82.44 166 ASN A C 1
ATOM 1274 O O . ASN A 1 166 ? 26.556 4.831 -24.026 1.00 82.44 166 ASN A O 1
ATOM 1278 N N . ALA A 1 167 ? 27.561 2.903 -23.438 1.00 67.94 167 ALA A N 1
ATOM 1279 C CA . ALA A 1 167 ? 28.962 3.348 -23.489 1.00 67.94 167 ALA A CA 1
ATOM 1280 C C . ALA A 1 167 ? 29.333 4.591 -22.636 1.00 67.94 167 ALA A C 1
ATOM 1282 O O . ALA A 1 167 ? 30.422 5.161 -22.771 1.00 67.94 167 ALA A O 1
ATOM 1283 N N . CYS A 1 168 ? 28.473 4.982 -21.687 1.00 67.31 168 CYS A N 1
ATOM 1284 C CA . CYS A 1 168 ? 28.717 6.050 -20.718 1.00 67.31 168 CYS A CA 1
ATOM 1285 C C . CYS A 1 168 ? 27.996 5.741 -19.401 1.00 67.31 168 CYS A C 1
ATOM 1287 O O . CYS A 1 168 ? 26.767 5.728 -19.366 1.00 67.31 168 CYS A O 1
ATOM 1289 N N . TYR A 1 169 ? 28.733 5.451 -18.324 1.00 72.56 169 TYR A N 1
ATOM 1290 C CA . TYR A 1 169 ? 28.118 4.865 -17.137 1.00 72.56 169 TYR A CA 1
ATOM 1291 C C . TYR A 1 169 ? 28.950 5.051 -15.862 1.00 72.56 169 TYR A C 1
ATOM 1293 O O . TYR A 1 169 ? 30.144 4.783 -15.824 1.00 72.56 169 TYR A O 1
ATOM 1301 N N . SER A 1 170 ? 28.265 5.458 -14.795 1.00 82.38 170 SER A N 1
ATOM 1302 C CA . SER A 1 170 ? 28.775 5.509 -13.427 1.00 82.38 170 SER A CA 1
ATOM 1303 C C . SER A 1 170 ? 27.841 4.692 -12.539 1.00 82.38 170 SER A C 1
ATOM 1305 O O . SER A 1 170 ? 26.623 4.884 -12.610 1.00 82.38 170 SER A O 1
ATOM 1307 N N . ASP A 1 171 ? 28.378 3.817 -11.680 1.00 84.75 171 ASP A N 1
ATOM 1308 C CA . ASP A 1 171 ? 27.572 3.029 -10.732 1.00 84.75 171 ASP A CA 1
ATOM 1309 C C . ASP A 1 171 ? 26.685 3.930 -9.859 1.00 84.75 171 ASP A C 1
ATOM 1311 O O . ASP A 1 171 ? 25.504 3.643 -9.677 1.00 84.75 171 ASP A O 1
ATOM 1315 N N . VAL A 1 172 ? 27.218 5.077 -9.425 1.00 86.50 172 VAL A N 1
ATOM 1316 C CA . VAL A 1 172 ? 26.507 6.061 -8.593 1.00 86.50 172 VAL A CA 1
ATOM 1317 C C . VAL A 1 172 ? 25.300 6.652 -9.327 1.00 86.50 172 VAL A C 1
ATOM 1319 O O . VAL A 1 172 ? 24.217 6.774 -8.753 1.00 86.50 172 VAL A O 1
ATOM 1322 N N . GLN A 1 173 ? 25.454 7.007 -10.607 1.00 87.06 173 GLN A N 1
ATOM 1323 C CA . GLN A 1 173 ? 24.330 7.475 -11.425 1.00 87.06 173 GLN A CA 1
ATOM 1324 C C . GLN A 1 173 ? 23.343 6.338 -11.712 1.00 87.06 173 GLN A C 1
ATOM 1326 O O . GLN A 1 173 ? 22.137 6.539 -11.601 1.00 87.06 173 GLN A O 1
ATOM 1331 N N . GLY A 1 174 ? 23.837 5.142 -12.044 1.00 87.69 174 GLY A N 1
ATOM 1332 C CA . GLY A 1 174 ? 23.003 3.972 -12.308 1.00 87.69 174 GLY A CA 1
ATOM 1333 C C . GLY A 1 174 ? 22.109 3.611 -11.120 1.00 87.69 174 GLY A C 1
ATOM 1334 O O . GLY A 1 174 ? 20.908 3.392 -11.304 1.00 87.69 174 GLY A O 1
ATOM 1335 N N . ASP A 1 175 ? 22.674 3.607 -9.910 1.00 87.00 175 ASP A N 1
ATOM 1336 C CA . ASP A 1 175 ? 21.952 3.372 -8.658 1.00 87.00 175 ASP A CA 1
ATOM 1337 C C . ASP A 1 175 ? 20.881 4.446 -8.435 1.00 87.00 175 ASP A C 1
ATOM 1339 O O . ASP A 1 175 ? 19.709 4.108 -8.243 1.00 87.00 175 ASP A O 1
ATOM 1343 N N . ALA A 1 176 ? 21.245 5.729 -8.554 1.00 88.06 176 ALA A N 1
ATOM 1344 C CA . ALA A 1 176 ? 20.318 6.845 -8.364 1.00 88.06 176 ALA A CA 1
ATOM 1345 C C . ALA A 1 176 ? 19.145 6.821 -9.360 1.00 88.06 176 ALA A C 1
ATOM 1347 O O . ALA A 1 176 ? 18.000 7.048 -8.972 1.00 88.06 176 ALA A O 1
ATOM 1348 N N . ILE A 1 177 ? 19.399 6.490 -10.630 1.00 89.06 177 ILE A N 1
ATOM 1349 C CA . ILE A 1 177 ? 18.347 6.350 -11.648 1.00 89.06 177 ILE A CA 1
ATOM 1350 C C . ILE A 1 177 ? 17.438 5.159 -11.309 1.00 89.06 177 ILE A C 1
ATOM 1352 O O . ILE A 1 177 ? 16.214 5.281 -11.349 1.00 89.06 177 ILE A O 1
ATOM 1356 N N . SER A 1 178 ? 18.018 4.014 -10.931 1.00 88.50 178 SER A N 1
ATOM 1357 C CA . SER A 1 178 ? 17.258 2.788 -10.633 1.00 88.50 178 SER A CA 1
ATOM 1358 C C . SER A 1 178 ? 16.381 2.872 -9.379 1.00 88.50 178 SER A C 1
ATOM 1360 O O . SER A 1 178 ? 15.487 2.046 -9.193 1.00 88.50 178 SER A O 1
ATOM 1362 N N . ALA A 1 179 ? 16.598 3.879 -8.527 1.00 83.12 179 ALA A N 1
ATOM 1363 C CA . ALA A 1 179 ? 15.711 4.162 -7.404 1.00 83.12 179 ALA A CA 1
ATOM 1364 C C . ALA A 1 179 ? 14.301 4.556 -7.877 1.00 83.12 179 ALA A C 1
ATOM 1366 O O . ALA A 1 179 ? 13.316 4.219 -7.219 1.00 83.12 179 ALA A O 1
ATOM 1367 N N . ASN A 1 180 ? 14.200 5.221 -9.033 1.00 81.44 180 ASN A N 1
ATOM 1368 C CA . ASN A 1 180 ? 12.944 5.760 -9.551 1.00 81.44 180 ASN A CA 1
ATOM 1369 C C . ASN A 1 180 ? 12.483 5.078 -10.843 1.00 81.44 180 ASN A C 1
ATOM 1371 O O . ASN A 1 180 ? 11.276 4.906 -11.015 1.00 81.44 180 ASN A O 1
ATOM 1375 N N . ILE A 1 181 ? 13.408 4.609 -11.683 1.00 87.44 181 ILE A N 1
ATOM 1376 C CA . ILE A 1 181 ? 13.111 4.008 -12.989 1.00 87.44 181 ILE A CA 1
ATOM 1377 C C . ILE A 1 181 ? 13.081 2.474 -12.907 1.00 87.44 181 ILE A C 1
ATOM 1379 O O . ILE A 1 181 ? 14.011 1.891 -12.347 1.00 87.44 181 ILE A O 1
ATOM 1383 N N . PRO A 1 182 ? 12.064 1.794 -13.480 1.00 87.25 182 PRO A N 1
ATOM 1384 C CA . PRO A 1 182 ? 11.926 0.340 -13.387 1.00 87.25 182 PRO A CA 1
ATOM 1385 C C . PRO A 1 182 ? 13.153 -0.451 -13.862 1.00 87.25 182 PRO A C 1
ATOM 1387 O O . PRO A 1 182 ? 13.564 -1.387 -13.171 1.00 87.25 182 PRO A O 1
ATOM 1390 N N . PHE A 1 183 ? 13.748 -0.071 -15.000 1.00 91.00 183 PHE A N 1
ATOM 1391 C CA . PHE A 1 183 ? 14.939 -0.720 -15.559 1.00 91.00 183 PHE A CA 1
ATOM 1392 C C . PHE A 1 183 ? 16.025 0.294 -15.895 1.00 91.00 183 PHE A C 1
ATOM 1394 O O . PHE A 1 183 ? 15.821 1.172 -16.730 1.00 91.00 183 PHE A O 1
ATOM 1401 N N . THR A 1 184 ? 17.213 0.101 -15.329 1.00 92.50 184 THR A N 1
ATOM 1402 C CA . THR A 1 184 ? 18.411 0.856 -15.712 1.00 92.50 184 THR A CA 1
ATOM 1403 C C . THR A 1 184 ? 19.457 -0.118 -16.222 1.00 92.50 184 THR A C 1
ATOM 1405 O O . THR A 1 184 ? 19.913 -0.993 -15.484 1.00 92.50 184 THR A O 1
ATOM 1408 N N . ILE A 1 185 ? 19.829 0.021 -17.488 1.00 91.81 185 ILE A N 1
ATOM 1409 C CA . ILE A 1 185 ? 20.871 -0.768 -18.143 1.00 91.81 185 ILE A CA 1
ATOM 1410 C C . ILE A 1 185 ? 22.110 0.106 -18.274 1.00 91.81 185 ILE A C 1
ATOM 1412 O O . ILE A 1 185 ? 21.993 1.269 -18.650 1.00 91.81 185 ILE A O 1
ATOM 1416 N N . GLY A 1 186 ? 23.286 -0.442 -17.988 1.00 88.56 186 GLY A N 1
ATOM 1417 C CA . GLY A 1 186 ? 24.548 0.266 -18.171 1.00 88.56 186 GLY A CA 1
ATOM 1418 C C . GLY A 1 186 ? 25.710 -0.650 -18.528 1.00 88.56 186 GLY A C 1
ATOM 1419 O O . GLY A 1 186 ? 25.596 -1.877 -18.450 1.00 88.56 186 GLY A O 1
ATOM 1420 N N . MET A 1 187 ? 26.824 -0.031 -18.909 1.00 82.12 187 MET A N 1
ATOM 1421 C CA . MET A 1 187 ? 28.094 -0.689 -19.222 1.00 82.12 187 MET A CA 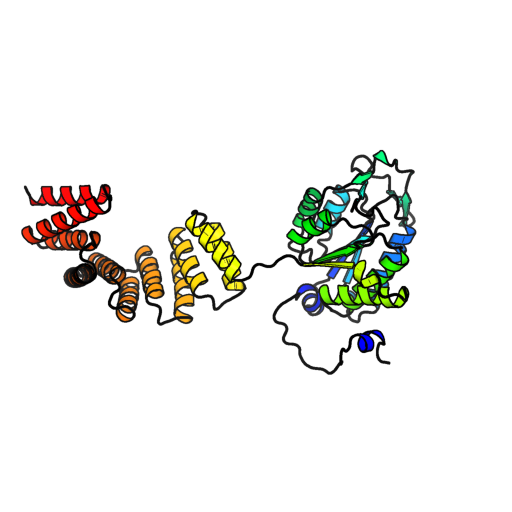1
ATOM 1422 C C . MET A 1 187 ? 29.132 -0.335 -18.159 1.00 82.12 187 MET A C 1
ATOM 1424 O O . MET A 1 187 ? 29.511 0.819 -18.056 1.00 82.12 187 MET A O 1
ATOM 1428 N N . ARG A 1 188 ? 29.575 -1.299 -17.350 1.00 75.69 188 ARG A N 1
ATOM 1429 C CA . ARG A 1 188 ? 30.557 -1.094 -16.273 1.00 75.69 188 ARG A CA 1
ATOM 1430 C C . ARG A 1 188 ? 31.896 -0.575 -16.780 1.00 75.69 188 ARG A C 1
ATOM 1432 O O . ARG A 1 188 ? 32.504 0.253 -16.113 1.00 75.69 188 ARG A O 1
ATOM 1439 N N . ASP A 1 189 ? 32.304 -1.035 -17.955 1.00 74.50 189 ASP A N 1
ATOM 1440 C CA . ASP A 1 189 ? 33.581 -0.689 -18.562 1.00 74.50 189 ASP A CA 1
ATOM 1441 C C . ASP A 1 189 ? 33.391 0.223 -19.773 1.00 74.50 189 ASP A C 1
ATOM 1443 O O . ASP A 1 189 ? 32.340 0.237 -20.424 1.00 74.50 189 ASP A O 1
ATOM 1447 N N . LEU A 1 190 ? 34.445 0.970 -20.101 1.00 73.81 190 LEU A N 1
ATOM 1448 C CA . LEU A 1 190 ? 34.527 1.663 -21.377 1.00 73.81 190 LEU A CA 1
ATOM 1449 C C . LEU A 1 190 ? 34.537 0.627 -22.505 1.00 73.81 190 LEU A C 1
ATOM 1451 O O . LEU A 1 190 ? 35.431 -0.214 -22.562 1.00 73.81 190 LEU A O 1
ATOM 1455 N N . VAL A 1 191 ? 33.573 0.721 -23.418 1.00 76.00 191 VAL A N 1
ATOM 1456 C CA . VAL A 1 191 ? 33.499 -0.153 -24.592 1.00 76.00 191 VAL A CA 1
ATOM 1457 C C . VAL A 1 191 ? 33.708 0.627 -25.877 1.00 76.00 191 VAL A C 1
ATOM 1459 O O . VAL A 1 191 ? 33.414 1.820 -25.954 1.00 76.00 191 VAL A O 1
ATOM 1462 N N . GLU A 1 192 ? 34.182 -0.072 -26.903 1.00 78.19 192 GLU A N 1
ATOM 1463 C CA . GLU A 1 192 ? 34.230 0.465 -28.257 1.00 78.19 192 GLU A CA 1
ATOM 1464 C C . GLU A 1 192 ? 32.827 0.619 -28.860 1.00 78.19 192 GLU A C 1
ATOM 1466 O O . GLU A 1 192 ? 31.898 -0.130 -28.552 1.00 78.19 192 GLU A O 1
ATOM 1471 N N . ASP A 1 193 ? 32.691 1.554 -29.795 1.00 79.44 193 ASP A N 1
ATOM 1472 C CA . ASP A 1 193 ? 31.419 1.925 -30.425 1.00 79.44 193 ASP A CA 1
ATOM 1473 C C . ASP A 1 193 ? 30.726 0.725 -31.061 1.00 79.44 193 ASP A C 1
ATOM 1475 O O . ASP A 1 193 ? 29.510 0.578 -30.970 1.00 79.44 193 ASP A O 1
ATOM 1479 N N . HIS A 1 194 ? 31.504 -0.157 -31.693 1.00 82.56 194 HIS A N 1
ATOM 1480 C CA . HIS A 1 194 ? 30.968 -1.344 -32.342 1.00 82.56 194 HIS A CA 1
ATOM 1481 C C . HIS A 1 194 ? 30.273 -2.264 -31.323 1.00 82.56 194 HIS A C 1
ATOM 1483 O O . HIS A 1 194 ? 29.193 -2.772 -31.608 1.00 82.56 194 HIS A O 1
ATOM 1489 N N . VAL A 1 195 ? 30.814 -2.393 -30.106 1.00 84.00 195 VAL A N 1
ATOM 1490 C CA . VAL A 1 195 ? 30.210 -3.160 -29.003 1.00 84.00 195 VAL A CA 1
ATOM 1491 C C . VAL A 1 195 ? 28.904 -2.514 -28.548 1.00 84.00 195 VAL A C 1
ATOM 1493 O O . VAL A 1 195 ? 27.892 -3.200 -28.391 1.00 84.00 195 VAL A O 1
ATOM 1496 N N . ALA A 1 196 ? 28.902 -1.189 -28.381 1.00 85.56 196 ALA A N 1
ATOM 1497 C CA . ALA A 1 196 ? 27.720 -0.436 -27.974 1.00 85.56 196 ALA A CA 1
ATOM 1498 C C . ALA A 1 196 ? 26.584 -0.525 -29.004 1.00 85.56 196 ALA A C 1
ATOM 1500 O O . ALA A 1 196 ? 25.431 -0.790 -28.656 1.00 85.56 196 ALA A O 1
ATOM 1501 N N . ILE A 1 197 ? 26.925 -0.405 -30.287 1.00 88.00 197 ILE A N 1
ATOM 1502 C CA . ILE A 1 197 ? 25.996 -0.545 -31.412 1.00 88.00 197 ILE A CA 1
ATOM 1503 C C . ILE A 1 197 ? 25.445 -1.976 -31.487 1.00 88.00 197 ILE A C 1
ATOM 1505 O O . ILE A 1 197 ? 24.251 -2.165 -31.733 1.00 88.00 197 ILE A O 1
ATOM 1509 N N . LYS A 1 198 ? 26.274 -2.996 -31.234 1.00 88.94 198 LYS A N 1
ATOM 1510 C CA . LYS A 1 198 ? 25.843 -4.405 -31.207 1.00 88.94 198 LYS A CA 1
ATOM 1511 C C . LYS A 1 198 ? 24.892 -4.701 -30.058 1.00 88.94 198 LYS A C 1
ATOM 1513 O O . LYS A 1 198 ? 23.889 -5.388 -30.273 1.00 88.94 198 LYS A O 1
ATOM 1518 N N . PHE A 1 199 ? 25.154 -4.144 -28.875 1.00 90.81 199 PHE A N 1
ATOM 1519 C CA . PHE A 1 199 ? 24.203 -4.198 -27.767 1.00 90.81 199 PHE A CA 1
ATOM 1520 C C . PHE A 1 199 ? 22.851 -3.622 -28.191 1.00 90.81 199 PHE A C 1
ATOM 1522 O O . PHE A 1 199 ? 21.831 -4.304 -28.072 1.00 90.81 199 PHE A O 1
ATOM 1529 N N . SER A 1 200 ? 22.856 -2.400 -28.736 1.00 92.88 200 SER A N 1
ATOM 1530 C CA . SER A 1 200 ? 21.661 -1.709 -29.224 1.00 92.88 200 SER A CA 1
ATOM 1531 C C . SER A 1 200 ? 20.909 -2.552 -30.252 1.00 92.88 200 SER A C 1
ATOM 1533 O O . SER A 1 200 ? 19.701 -2.743 -30.119 1.00 92.88 200 SER A O 1
ATOM 1535 N N . GLN A 1 201 ? 21.607 -3.141 -31.225 1.00 92.38 201 GLN A N 1
ATOM 1536 C CA . GLN A 1 201 ? 20.999 -4.019 -32.224 1.00 92.38 201 GLN A CA 1
ATOM 1537 C C . GLN A 1 201 ? 20.238 -5.189 -31.577 1.00 92.38 201 GLN A C 1
ATOM 1539 O O . GLN A 1 201 ? 19.038 -5.341 -31.812 1.00 92.38 201 GLN A O 1
ATOM 1544 N N . GLY A 1 202 ? 20.906 -5.986 -30.735 1.00 92.31 202 GLY A N 1
ATOM 1545 C CA . GLY A 1 202 ? 20.289 -7.154 -30.099 1.00 92.31 202 GLY A CA 1
ATOM 1546 C C . GLY A 1 202 ? 19.180 -6.787 -29.110 1.00 92.31 202 GLY A C 1
ATOM 1547 O O . GLY A 1 202 ? 18.141 -7.449 -29.057 1.00 92.31 202 GLY A O 1
ATOM 1548 N N . PHE A 1 203 ? 19.368 -5.700 -28.358 1.00 94.38 203 PHE A N 1
ATOM 1549 C CA . PHE A 1 203 ? 18.367 -5.176 -27.437 1.00 94.38 203 PHE A CA 1
ATOM 1550 C C . PHE A 1 203 ? 17.090 -4.784 -28.185 1.00 94.38 203 PHE A C 1
ATOM 1552 O O . PHE A 1 203 ? 16.011 -5.285 -27.865 1.00 94.38 203 PHE A O 1
ATOM 1559 N N . TYR A 1 204 ? 17.191 -3.948 -29.222 1.00 95.12 204 TYR A N 1
ATOM 1560 C CA . TYR A 1 204 ? 16.013 -3.473 -29.947 1.00 95.12 204 TYR A CA 1
ATOM 1561 C C . TYR A 1 204 ? 15.395 -4.517 -30.883 1.00 95.12 204 TYR A C 1
ATOM 1563 O O . TYR A 1 204 ? 14.188 -4.454 -31.115 1.00 95.12 204 TYR A O 1
ATOM 1571 N N . ASP A 1 205 ? 16.144 -5.525 -31.339 1.00 92.25 205 ASP A N 1
ATOM 1572 C CA . ASP A 1 205 ? 15.567 -6.695 -32.019 1.00 92.25 205 ASP A CA 1
ATOM 1573 C C . ASP A 1 205 ? 14.598 -7.444 -31.093 1.00 92.25 205 ASP A C 1
ATOM 1575 O O . ASP A 1 205 ? 13.469 -7.770 -31.474 1.00 92.25 205 ASP A O 1
ATOM 1579 N N . ALA A 1 206 ? 14.996 -7.655 -29.836 1.00 91.56 206 ALA A N 1
ATOM 1580 C CA . ALA A 1 206 ? 14.150 -8.296 -28.838 1.00 91.56 206 ALA A CA 1
ATOM 1581 C C . ALA A 1 206 ? 12.946 -7.425 -28.442 1.00 91.56 206 ALA A C 1
ATOM 1583 O O . ALA A 1 206 ? 11.830 -7.940 -28.329 1.00 91.56 206 ALA A O 1
ATOM 1584 N N . ILE A 1 207 ? 13.135 -6.110 -28.290 1.00 92.31 207 ILE A N 1
ATOM 1585 C CA . ILE A 1 207 ? 12.036 -5.155 -28.060 1.00 92.31 207 ILE A CA 1
ATOM 1586 C C . ILE A 1 207 ? 11.038 -5.200 -29.225 1.00 92.31 207 ILE A C 1
ATOM 1588 O O . ILE A 1 207 ? 9.834 -5.342 -29.007 1.00 92.31 207 ILE A O 1
ATOM 1592 N N . GLY A 1 208 ? 11.532 -5.175 -30.466 1.00 89.56 208 GLY A N 1
ATOM 1593 C CA . GLY A 1 208 ? 10.727 -5.317 -31.677 1.00 89.56 208 GLY A CA 1
ATOM 1594 C C . GLY A 1 208 ? 9.951 -6.636 -31.722 1.00 89.56 208 GLY A C 1
ATOM 1595 O O . GLY A 1 208 ? 8.808 -6.665 -32.181 1.00 89.56 208 GLY A O 1
ATOM 1596 N N . ALA A 1 209 ? 10.523 -7.717 -31.192 1.00 87.00 209 ALA A N 1
ATOM 1597 C CA . ALA A 1 209 ? 9.866 -9.016 -31.036 1.00 87.00 209 ALA A CA 1
ATOM 1598 C C . ALA A 1 209 ? 8.886 -9.092 -29.843 1.00 87.00 209 ALA A C 1
ATOM 1600 O O . ALA A 1 209 ? 8.357 -10.169 -29.553 1.00 87.00 209 ALA A O 1
ATOM 1601 N N . GLY A 1 210 ? 8.638 -7.979 -29.145 1.00 84.94 210 GLY A N 1
ATOM 1602 C CA . GLY A 1 210 ? 7.722 -7.888 -28.007 1.00 84.94 210 GLY A CA 1
ATOM 1603 C C . GLY A 1 210 ? 8.250 -8.530 -26.728 1.00 84.94 210 GLY A C 1
ATOM 1604 O O . GLY A 1 210 ? 7.467 -8.947 -25.876 1.00 84.94 210 GLY A O 1
ATOM 1605 N N . LYS A 1 211 ? 9.573 -8.659 -26.590 1.00 86.19 211 LYS A N 1
ATOM 1606 C CA . LYS A 1 211 ? 10.193 -9.167 -25.366 1.00 86.19 211 LYS A CA 1
ATOM 1607 C C . LYS A 1 211 ? 10.261 -8.069 -24.302 1.00 86.19 211 LYS A C 1
ATOM 1609 O O . LYS A 1 211 ? 10.440 -6.894 -24.604 1.00 86.19 211 LYS A O 1
ATOM 1614 N N . VAL A 1 212 ? 10.159 -8.476 -23.039 1.00 85.69 212 VAL A N 1
ATOM 1615 C CA . VAL A 1 212 ? 10.333 -7.586 -21.880 1.00 85.69 212 VAL A CA 1
ATOM 1616 C C . VAL A 1 212 ? 11.779 -7.088 -21.761 1.00 85.69 212 VAL A C 1
ATOM 1618 O O . VAL A 1 212 ? 12.696 -7.787 -22.191 1.00 85.69 212 VAL A O 1
ATOM 1621 N N . TYR A 1 213 ? 12.003 -5.938 -21.111 1.00 90.06 213 TYR A N 1
ATOM 1622 C CA . TYR A 1 213 ? 13.333 -5.309 -20.983 1.00 90.06 213 TYR A CA 1
ATOM 1623 C C . TYR A 1 213 ? 14.432 -6.233 -20.452 1.00 90.06 213 TYR A C 1
ATOM 1625 O O . TYR A 1 213 ? 15.550 -6.210 -20.950 1.00 90.06 213 TYR A O 1
ATOM 1633 N N . GLU A 1 214 ? 14.124 -7.087 -19.474 1.00 88.88 214 GLU A N 1
ATOM 1634 C CA . GLU A 1 214 ? 15.093 -8.054 -18.946 1.00 88.88 214 GLU A CA 1
ATOM 1635 C C . GLU A 1 214 ? 15.530 -9.078 -19.996 1.00 88.88 214 GLU A C 1
ATOM 1637 O O . GLU A 1 214 ? 16.697 -9.463 -20.054 1.00 88.88 214 GLU A O 1
ATOM 1642 N N . MET A 1 215 ? 14.597 -9.528 -20.833 1.00 88.00 215 MET A N 1
ATOM 1643 C CA . MET A 1 215 ? 14.924 -10.420 -21.932 1.00 88.00 215 MET A CA 1
ATOM 1644 C C . MET A 1 215 ? 15.680 -9.645 -23.012 1.00 88.00 215 MET A C 1
ATOM 1646 O O . MET A 1 215 ? 16.718 -10.113 -23.456 1.00 88.00 215 MET A O 1
ATOM 1650 N N . ALA A 1 216 ? 15.243 -8.436 -23.368 1.00 92.00 216 ALA A N 1
ATOM 1651 C CA . ALA A 1 216 ? 15.961 -7.593 -24.319 1.00 92.00 216 ALA A CA 1
ATOM 1652 C C . ALA A 1 216 ? 17.414 -7.321 -23.893 1.00 92.00 216 ALA A C 1
ATOM 1654 O O . ALA A 1 216 ? 18.322 -7.431 -24.711 1.00 92.00 216 ALA A O 1
ATOM 1655 N N . PHE A 1 217 ? 17.659 -7.080 -22.602 1.00 92.19 217 PHE A N 1
ATOM 1656 C CA . PHE A 1 217 ? 19.003 -6.979 -22.032 1.00 92.19 217 PHE A CA 1
ATOM 1657 C C . PHE A 1 217 ? 19.837 -8.245 -22.283 1.00 92.19 217 PHE A C 1
ATOM 1659 O O . PHE A 1 217 ? 20.976 -8.152 -22.739 1.00 92.19 217 PHE A O 1
ATOM 1666 N N . LYS A 1 218 ? 19.267 -9.436 -22.046 1.00 90.19 218 LYS A N 1
ATOM 1667 C CA . LYS A 1 218 ? 19.943 -10.717 -22.327 1.00 90.19 218 LYS A CA 1
ATOM 1668 C C . LYS A 1 218 ? 20.264 -10.878 -23.816 1.00 90.19 218 LYS A C 1
ATOM 1670 O O . LYS A 1 218 ? 21.344 -11.350 -24.143 1.00 90.19 218 LYS A O 1
ATOM 1675 N N . TRP A 1 219 ? 19.366 -10.464 -24.707 1.00 89.81 219 TRP A N 1
ATOM 1676 C CA . TRP A 1 219 ? 19.593 -10.523 -26.156 1.00 89.81 219 TRP A CA 1
ATOM 1677 C C . TRP A 1 219 ? 20.691 -9.559 -26.612 1.00 89.81 219 TRP A C 1
ATOM 1679 O O . TRP A 1 219 ? 21.577 -9.968 -27.357 1.00 89.81 219 TRP A O 1
ATOM 1689 N N . GLY A 1 220 ? 20.691 -8.318 -26.116 1.00 90.00 220 GLY A N 1
ATOM 1690 C CA . GLY A 1 220 ? 21.775 -7.364 -26.367 1.00 90.00 220 GLY A CA 1
ATOM 1691 C C . GLY A 1 220 ? 23.129 -7.889 -25.880 1.00 90.00 220 GLY A C 1
ATOM 1692 O O . GLY A 1 220 ? 24.127 -7.778 -26.586 1.00 90.00 220 GLY A O 1
ATOM 1693 N N . LYS A 1 221 ? 23.158 -8.545 -24.714 1.00 88.31 221 LYS A N 1
ATOM 1694 C CA . LYS A 1 221 ? 24.362 -9.203 -24.194 1.00 88.31 221 LYS A CA 1
ATOM 1695 C C . LYS A 1 221 ? 24.877 -10.302 -25.131 1.00 88.31 221 LYS A C 1
ATOM 1697 O O . LYS A 1 221 ? 26.051 -10.297 -25.482 1.00 88.31 221 LYS A O 1
ATOM 1702 N N . VAL A 1 222 ? 24.002 -11.206 -25.575 1.00 86.50 222 VAL A N 1
ATOM 1703 C CA . VAL A 1 222 ? 24.375 -12.294 -26.499 1.00 86.50 222 VAL A CA 1
ATOM 1704 C C . VAL A 1 222 ? 24.848 -11.748 -27.852 1.00 86.50 222 VAL A C 1
ATOM 1706 O O . VAL A 1 222 ? 25.768 -12.306 -28.450 1.00 86.50 222 VAL A O 1
ATOM 1709 N N . ALA A 1 223 ? 24.261 -10.646 -28.330 1.00 86.75 223 ALA A N 1
ATOM 1710 C CA . ALA A 1 223 ? 24.690 -9.993 -29.566 1.00 86.75 223 ALA A CA 1
ATOM 1711 C C . ALA A 1 223 ? 26.142 -9.494 -29.491 1.00 86.75 223 ALA A C 1
ATOM 1713 O O . ALA A 1 223 ? 26.871 -9.610 -30.473 1.00 86.75 223 ALA A O 1
ATOM 1714 N N . ILE A 1 224 ? 26.580 -9.007 -28.325 1.00 85.50 224 ILE A N 1
ATOM 1715 C CA . ILE A 1 224 ? 27.983 -8.647 -28.085 1.00 85.50 224 ILE A CA 1
ATOM 1716 C C . ILE A 1 224 ? 28.875 -9.893 -28.024 1.00 85.50 224 ILE A C 1
ATOM 1718 O O . ILE A 1 224 ? 29.922 -9.925 -28.665 1.00 85.50 224 ILE A O 1
ATOM 1722 N N . GLU A 1 225 ? 28.471 -10.926 -27.275 1.00 82.19 225 GLU A N 1
ATOM 17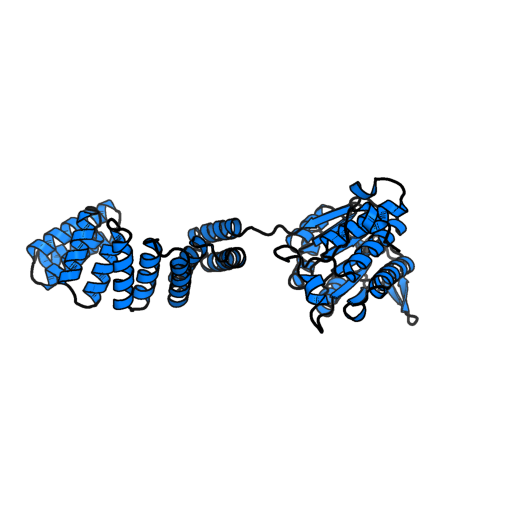23 C CA . GLU A 1 225 ? 29.252 -12.169 -27.108 1.00 82.19 225 GLU A CA 1
ATOM 1724 C C . GLU A 1 225 ? 29.551 -12.854 -28.446 1.00 82.19 225 GLU A C 1
ATOM 1726 O O . GLU A 1 225 ? 30.625 -13.424 -28.635 1.00 82.19 225 GLU A O 1
ATOM 1731 N N . PHE A 1 226 ? 28.603 -12.797 -29.384 1.00 73.94 226 PHE A N 1
ATOM 1732 C CA . PHE A 1 226 ? 28.775 -13.355 -30.721 1.00 73.94 226 PHE A CA 1
ATOM 1733 C C . PHE A 1 226 ? 29.826 -12.602 -31.552 1.00 73.94 226 PHE A C 1
ATOM 1735 O O . PHE A 1 226 ? 30.525 -13.226 -32.346 1.00 73.94 226 PHE A O 1
ATOM 1742 N N . ASP A 1 227 ? 29.942 -11.286 -31.367 1.00 70.50 227 ASP A N 1
ATOM 1743 C CA . ASP A 1 227 ? 30.813 -10.406 -32.156 1.00 70.50 227 ASP A CA 1
ATOM 1744 C C . ASP A 1 227 ? 32.244 -10.347 -31.580 1.00 70.50 227 ASP A C 1
ATOM 1746 O O . ASP A 1 227 ? 33.212 -10.355 -32.335 1.00 70.50 227 ASP A O 1
ATOM 1750 N N . LEU A 1 228 ? 32.392 -10.372 -30.246 1.00 67.50 228 LEU A N 1
ATOM 1751 C CA . LEU A 1 228 ? 33.689 -10.256 -29.554 1.00 67.50 228 LEU A CA 1
ATOM 1752 C C . LEU A 1 228 ? 34.477 -11.573 -29.414 1.00 67.50 228 LEU A C 1
ATOM 1754 O O . LEU A 1 228 ? 35.597 -11.556 -28.910 1.00 67.50 228 LEU A O 1
ATOM 1758 N N . ALA A 1 229 ? 33.913 -12.717 -29.822 1.00 59.47 229 ALA A N 1
ATOM 1759 C CA . ALA A 1 229 ? 34.523 -14.057 -29.756 1.00 59.47 229 ALA A CA 1
ATOM 1760 C C . ALA A 1 229 ? 35.041 -14.526 -28.368 1.00 59.47 229 ALA A C 1
ATOM 1762 O O . ALA A 1 229 ? 35.593 -15.622 -28.273 1.00 59.47 229 ALA A O 1
ATOM 1763 N N . ASN A 1 230 ? 34.810 -13.762 -27.292 1.00 56.84 230 ASN A N 1
ATOM 1764 C CA . ASN A 1 230 ? 35.267 -14.027 -25.925 1.00 56.84 230 ASN A CA 1
ATOM 1765 C C . ASN A 1 230 ? 34.123 -13.867 -24.901 1.00 56.84 230 ASN A C 1
ATOM 1767 O O . ASN A 1 230 ? 33.217 -13.052 -25.067 1.00 56.84 230 ASN A O 1
ATOM 1771 N N . ASN A 1 231 ? 34.203 -14.603 -23.784 1.00 55.09 231 ASN A N 1
ATOM 1772 C CA . ASN A 1 231 ? 33.208 -14.639 -22.692 1.00 55.09 231 ASN A CA 1
ATOM 1773 C C . ASN A 1 231 ? 33.124 -13.345 -21.834 1.00 55.09 231 ASN A C 1
ATOM 1775 O O . ASN A 1 231 ? 32.487 -13.337 -20.776 1.00 55.09 231 ASN A O 1
ATOM 1779 N N . GLU A 1 232 ? 33.769 -12.252 -22.252 1.00 56.38 232 GLU A N 1
ATOM 1780 C CA . GLU A 1 232 ? 33.977 -11.036 -21.445 1.00 56.38 232 GLU A CA 1
ATOM 1781 C C . GLU A 1 232 ? 32.764 -10.096 -21.404 1.00 56.38 232 GLU A C 1
ATOM 1783 O O . GLU A 1 232 ? 32.604 -9.342 -20.445 1.00 56.38 232 GLU A O 1
ATOM 1788 N N . ALA A 1 233 ? 31.823 -10.209 -22.350 1.00 56.69 233 ALA A N 1
ATOM 1789 C CA . ALA A 1 233 ? 30.587 -9.410 -22.348 1.00 56.69 233 ALA A CA 1
ATOM 1790 C C . ALA A 1 233 ? 29.761 -9.575 -21.055 1.00 56.69 233 ALA A C 1
ATOM 1792 O O . ALA A 1 233 ? 28.948 -8.721 -20.694 1.00 56.69 233 ALA A O 1
ATOM 1793 N N . SER A 1 234 ? 29.971 -10.688 -20.342 1.00 57.69 234 SER A N 1
ATOM 1794 C CA . SER A 1 234 ? 29.350 -10.983 -19.055 1.00 57.69 234 SER A CA 1
ATOM 1795 C C . SER A 1 234 ? 29.800 -10.111 -17.890 1.00 57.69 234 SER A C 1
ATOM 1797 O O . SER A 1 234 ? 29.035 -9.995 -16.931 1.00 57.69 234 SER A O 1
ATOM 1799 N N . GLN A 1 235 ? 30.958 -9.461 -17.992 1.00 67.00 235 GLN A N 1
ATOM 1800 C CA . GLN A 1 235 ? 31.472 -8.558 -16.961 1.00 67.00 235 GLN A CA 1
ATOM 1801 C C . GLN A 1 235 ? 31.177 -7.083 -17.276 1.00 67.00 235 GLN A C 1
ATOM 1803 O O . GLN A 1 235 ? 31.027 -6.290 -16.348 1.00 67.00 235 GLN A O 1
ATOM 1808 N N . ILE A 1 236 ? 30.968 -6.765 -18.558 1.00 75.25 236 ILE A N 1
ATOM 1809 C CA . ILE A 1 236 ? 30.796 -5.403 -19.080 1.00 75.25 236 ILE A CA 1
ATOM 1810 C C . ILE A 1 236 ? 29.381 -4.849 -18.849 1.00 75.25 236 ILE A C 1
ATOM 1812 O O . ILE A 1 236 ? 29.225 -3.655 -18.639 1.00 75.25 236 ILE A O 1
ATOM 1816 N N . LEU A 1 237 ? 28.323 -5.666 -18.880 1.00 83.94 237 LEU A N 1
ATOM 1817 C CA . LEU A 1 237 ? 26.932 -5.184 -18.816 1.00 83.94 237 LEU A CA 1
ATOM 1818 C C . LEU A 1 237 ? 26.273 -5.385 -17.447 1.00 83.94 237 LEU A C 1
ATOM 1820 O O . LEU A 1 237 ? 26.375 -6.451 -16.838 1.00 83.94 237 LEU A O 1
ATOM 1824 N N . ILE A 1 238 ? 25.481 -4.401 -17.015 1.00 87.19 238 ILE A N 1
ATOM 1825 C CA . ILE A 1 238 ? 24.678 -4.463 -15.789 1.00 87.19 238 ILE A CA 1
ATOM 1826 C C . ILE A 1 238 ? 23.225 -4.055 -16.040 1.00 87.19 238 ILE A C 1
ATOM 1828 O O . ILE A 1 238 ? 22.935 -3.095 -16.750 1.00 87.19 238 ILE A O 1
ATOM 1832 N N . LEU A 1 239 ? 22.309 -4.789 -15.406 1.00 89.38 239 LEU A N 1
ATOM 1833 C CA . LEU A 1 239 ? 20.887 -4.473 -15.332 1.00 89.38 239 LEU A CA 1
ATOM 1834 C C . LEU A 1 239 ? 20.507 -4.239 -13.869 1.00 89.38 239 LEU A C 1
ATOM 1836 O O . LEU A 1 239 ? 20.608 -5.152 -13.049 1.00 89.38 239 LEU A O 1
ATOM 1840 N N . ARG A 1 240 ? 20.009 -3.042 -13.559 1.00 89.94 240 ARG A N 1
ATOM 1841 C CA . ARG A 1 240 ? 19.342 -2.736 -12.291 1.00 89.94 240 ARG A CA 1
ATOM 1842 C C . ARG A 1 240 ? 17.841 -2.760 -12.477 1.00 89.94 240 ARG A C 1
ATOM 1844 O O . ARG A 1 240 ? 17.322 -2.249 -13.470 1.00 89.94 240 ARG A O 1
ATOM 1851 N N . LYS A 1 241 ? 17.156 -3.323 -11.488 1.00 86.88 241 LYS A N 1
ATOM 1852 C CA . LYS A 1 241 ? 15.701 -3.283 -11.385 1.00 86.88 241 LYS A CA 1
ATOM 1853 C C . LYS A 1 241 ? 15.332 -2.451 -10.170 1.00 86.88 241 LYS A C 1
ATOM 1855 O O . LYS A 1 241 ? 15.892 -2.686 -9.096 1.00 86.88 241 LYS A O 1
ATOM 1860 N N . LYS A 1 242 ? 14.378 -1.533 -10.321 1.00 82.81 242 LYS A N 1
ATOM 1861 C CA . LYS A 1 242 ? 13.789 -0.835 -9.175 1.00 82.81 242 LYS A CA 1
ATOM 1862 C C . LYS A 1 242 ? 13.273 -1.868 -8.184 1.00 82.81 242 LYS A C 1
ATOM 1864 O O . LYS A 1 242 ? 12.524 -2.775 -8.555 1.00 82.81 242 LYS A O 1
ATOM 1869 N N . ARG A 1 243 ? 13.670 -1.740 -6.919 1.00 75.62 243 ARG A N 1
ATOM 1870 C CA . ARG A 1 243 ? 13.151 -2.603 -5.857 1.00 75.62 243 ARG A CA 1
ATOM 1871 C C . ARG A 1 243 ? 11.657 -2.326 -5.699 1.00 75.62 243 ARG A C 1
ATOM 1873 O O . ARG A 1 243 ? 11.267 -1.268 -5.215 1.00 75.62 243 ARG A O 1
ATOM 1880 N N . SER A 1 244 ? 10.824 -3.283 -6.084 1.00 73.62 244 SER A N 1
ATOM 1881 C CA . SER A 1 244 ? 9.411 -3.296 -5.716 1.00 73.62 244 SER A CA 1
ATOM 1882 C C . SER A 1 244 ? 9.280 -3.858 -4.305 1.00 73.62 244 SER A C 1
ATOM 1884 O O . SER A 1 244 ? 9.774 -4.957 -4.043 1.00 73.62 244 SER A O 1
ATOM 1886 N N . LEU A 1 245 ? 8.619 -3.129 -3.408 1.00 81.00 245 LEU A N 1
ATOM 1887 C CA . LEU A 1 245 ? 8.247 -3.681 -2.109 1.00 81.00 245 LEU A CA 1
ATOM 1888 C C . LEU A 1 245 ? 7.196 -4.782 -2.310 1.00 81.00 245 LEU A C 1
ATOM 1890 O O . LEU A 1 245 ? 6.323 -4.686 -3.174 1.00 81.00 245 LEU A O 1
ATOM 1894 N N . SER A 1 246 ? 7.284 -5.832 -1.507 1.00 87.31 246 SER A N 1
ATOM 1895 C CA . SER A 1 246 ? 6.258 -6.863 -1.393 1.00 87.31 246 SER A CA 1
ATOM 1896 C C . SER A 1 246 ? 5.020 -6.334 -0.661 1.00 87.31 246 SER A C 1
ATOM 1898 O O . SER A 1 246 ? 5.070 -5.325 0.045 1.00 87.31 246 SER A O 1
ATOM 1900 N N . ALA A 1 247 ? 3.895 -7.046 -0.780 1.00 87.94 247 ALA A N 1
ATOM 1901 C CA . ALA A 1 247 ? 2.674 -6.705 -0.051 1.00 87.94 247 ALA A CA 1
ATOM 1902 C C . ALA A 1 247 ? 2.902 -6.615 1.472 1.00 87.94 247 ALA A C 1
ATOM 1904 O O . ALA A 1 247 ? 2.348 -5.736 2.129 1.00 87.94 247 ALA A O 1
ATOM 1905 N N . SER A 1 248 ? 3.740 -7.494 2.037 1.00 92.81 248 SER A N 1
ATOM 1906 C CA . SER A 1 248 ? 4.091 -7.478 3.462 1.00 92.81 248 SER A CA 1
ATOM 1907 C C . SER A 1 248 ? 4.963 -6.280 3.838 1.00 92.81 248 SER A C 1
ATOM 1909 O O . SER A 1 248 ? 4.746 -5.692 4.891 1.00 92.81 248 SER A O 1
ATOM 1911 N N . GLU A 1 249 ? 5.901 -5.869 2.984 1.00 92.44 249 GLU A N 1
ATOM 1912 C CA . GLU A 1 249 ? 6.717 -4.672 3.221 1.00 92.44 249 GLU A CA 1
ATOM 1913 C C . GLU A 1 249 ? 5.882 -3.387 3.161 1.00 92.44 249 GLU A C 1
ATOM 1915 O O . GLU A 1 249 ? 6.027 -2.531 4.034 1.00 92.44 249 GLU A O 1
ATOM 1920 N N . TYR A 1 250 ? 4.967 -3.267 2.190 1.00 93.62 250 TYR A N 1
ATOM 1921 C CA . TYR A 1 250 ? 3.997 -2.167 2.163 1.00 93.62 250 TYR A CA 1
ATOM 1922 C C . TYR A 1 250 ? 3.115 -2.167 3.414 1.00 93.62 250 TYR A C 1
ATOM 1924 O O . TYR A 1 250 ? 2.940 -1.123 4.033 1.00 93.62 250 TYR A O 1
ATOM 1932 N N . PHE A 1 251 ? 2.614 -3.331 3.831 1.00 97.50 251 PHE A N 1
ATOM 1933 C CA . PHE A 1 251 ? 1.820 -3.457 5.052 1.00 97.50 251 PHE A CA 1
ATOM 1934 C C . PHE A 1 251 ? 2.594 -3.034 6.308 1.00 97.50 251 PHE A C 1
ATOM 1936 O O . PHE A 1 251 ? 2.065 -2.271 7.111 1.00 97.50 251 PHE A O 1
ATOM 1943 N N . ASN A 1 252 ? 3.840 -3.484 6.474 1.00 96.38 252 ASN A N 1
ATOM 1944 C CA . ASN A 1 252 ? 4.657 -3.127 7.635 1.00 96.38 252 ASN A CA 1
ATOM 1945 C C . ASN A 1 252 ? 4.924 -1.616 7.667 1.00 96.38 252 ASN A C 1
ATOM 1947 O O . ASN A 1 252 ? 4.731 -0.973 8.695 1.00 96.38 252 ASN A O 1
ATOM 1951 N N . ARG A 1 253 ? 5.259 -1.020 6.515 1.00 94.94 253 ARG A N 1
ATOM 1952 C CA . ARG A 1 253 ? 5.452 0.432 6.404 1.00 94.94 253 ARG A CA 1
ATOM 1953 C C . ARG A 1 253 ? 4.166 1.212 6.696 1.00 94.94 253 ARG A C 1
ATOM 1955 O O . ARG A 1 253 ? 4.215 2.244 7.363 1.00 94.94 253 ARG A O 1
ATOM 1962 N N . ALA A 1 254 ? 3.019 0.716 6.231 1.00 97.00 254 ALA A N 1
ATOM 1963 C CA . ALA A 1 254 ? 1.712 1.293 6.532 1.00 97.00 254 ALA A CA 1
ATOM 1964 C C . ALA A 1 254 ? 1.394 1.238 8.033 1.00 97.00 254 ALA A C 1
ATOM 1966 O O . ALA A 1 254 ? 0.879 2.203 8.599 1.00 97.00 254 ALA A O 1
ATOM 1967 N N . TYR A 1 255 ? 1.721 0.118 8.679 1.00 96.94 255 TYR A N 1
ATOM 1968 C CA . TYR A 1 255 ? 1.548 -0.065 10.113 1.00 96.94 255 TYR A CA 1
ATOM 1969 C C . TYR A 1 255 ? 2.380 0.949 10.901 1.00 96.94 255 TYR A C 1
ATOM 1971 O O . TYR A 1 255 ? 1.821 1.668 11.729 1.00 96.94 255 TYR A O 1
ATOM 1979 N N . ASP A 1 256 ? 3.664 1.098 10.575 1.00 95.56 256 ASP A N 1
ATOM 1980 C CA . ASP A 1 256 ? 4.557 2.064 11.228 1.00 95.56 256 ASP A CA 1
ATOM 1981 C C . ASP A 1 256 ? 4.069 3.510 11.049 1.00 95.56 256 ASP A C 1
ATOM 1983 O O . ASP A 1 256 ? 4.009 4.280 12.010 1.00 95.56 256 ASP A O 1
ATOM 1987 N N . LYS A 1 257 ? 3.639 3.879 9.835 1.00 94.44 257 LYS A N 1
ATOM 1988 C CA . LYS A 1 257 ? 3.025 5.191 9.566 1.00 94.44 257 LYS A CA 1
ATOM 1989 C C . LYS A 1 257 ? 1.776 5.423 10.410 1.00 94.44 257 LYS A C 1
ATOM 1991 O O . LYS A 1 257 ? 1.621 6.499 10.984 1.00 94.44 257 LYS A O 1
ATOM 1996 N N . SER A 1 258 ? 0.923 4.406 10.544 1.00 94.94 258 SER A N 1
ATOM 1997 C CA . SER A 1 258 ? -0.276 4.480 11.379 1.00 94.94 258 SER A CA 1
ATOM 1998 C C . SER A 1 258 ? 0.064 4.687 12.856 1.00 94.94 258 SER A C 1
ATOM 2000 O O . SER A 1 258 ? -0.619 5.472 13.512 1.00 94.94 258 SER A O 1
ATOM 2002 N N . GLN A 1 259 ? 1.101 4.024 13.381 1.00 93.62 259 GLN A N 1
ATOM 2003 C CA . GLN A 1 259 ? 1.553 4.219 14.767 1.00 93.62 259 GLN A CA 1
ATOM 2004 C C . GLN A 1 259 ? 2.126 5.626 14.991 1.00 93.62 259 GLN A C 1
ATOM 2006 O O . GLN A 1 259 ? 1.926 6.213 16.050 1.00 93.62 259 GLN A O 1
ATOM 2011 N N . ASN A 1 260 ? 2.765 6.198 13.969 1.00 93.56 260 ASN A N 1
ATOM 2012 C CA . ASN A 1 260 ? 3.301 7.561 13.996 1.00 93.56 260 ASN A CA 1
ATOM 2013 C C . ASN A 1 260 ? 2.252 8.650 13.692 1.00 93.56 260 ASN A C 1
ATOM 2015 O O . ASN A 1 260 ? 2.590 9.831 13.638 1.00 93.56 260 ASN A O 1
ATOM 2019 N N . GLY A 1 261 ? 0.985 8.278 13.483 1.00 92.12 261 GLY A N 1
ATOM 2020 C CA . GLY A 1 261 ? -0.114 9.213 13.224 1.00 92.12 261 GLY A CA 1
ATOM 2021 C C . GLY A 1 261 ? -0.265 9.670 11.768 1.00 92.12 261 GLY A C 1
ATOM 2022 O O . GLY A 1 261 ? -1.207 10.407 11.469 1.00 92.12 261 GLY A O 1
ATOM 2023 N N . ASP A 1 262 ? 0.583 9.206 10.844 1.00 93.06 262 ASP A N 1
ATOM 2024 C CA . ASP A 1 262 ? 0.437 9.447 9.402 1.00 93.06 262 ASP A CA 1
ATOM 2025 C C . ASP A 1 262 ? -0.628 8.516 8.802 1.00 93.06 262 ASP A C 1
ATOM 2027 O O . ASP A 1 262 ? -0.351 7.499 8.158 1.00 93.06 262 ASP A O 1
ATOM 2031 N N . LYS A 1 263 ? -1.894 8.868 9.040 1.00 93.19 263 LYS A N 1
ATOM 2032 C CA . LYS A 1 263 ? -3.047 8.084 8.580 1.00 93.19 263 LYS A CA 1
ATOM 2033 C C . LYS A 1 263 ? -3.140 8.035 7.056 1.00 93.19 263 LYS A C 1
ATOM 2035 O O . LYS A 1 263 ? -3.471 6.989 6.503 1.00 93.19 263 LYS A O 1
ATOM 2040 N N . GLN A 1 264 ? -2.852 9.144 6.372 1.00 93.62 264 GLN A N 1
ATOM 2041 C CA . GLN A 1 264 ? -2.976 9.212 4.916 1.00 93.62 264 GLN A CA 1
ATOM 2042 C C . GLN A 1 264 ? -1.885 8.385 4.233 1.00 93.62 264 GLN A C 1
ATOM 2044 O O . GLN A 1 264 ? -2.186 7.599 3.333 1.00 93.62 264 GLN A O 1
ATOM 2049 N N . GLY A 1 265 ? -0.636 8.495 4.692 1.00 87.00 265 GLY A N 1
ATOM 2050 C CA . GLY A 1 265 ? 0.458 7.675 4.188 1.00 87.00 265 GLY A CA 1
ATOM 2051 C C . GLY A 1 265 ? 0.270 6.189 4.493 1.00 87.00 265 GLY A C 1
ATOM 2052 O O . GLY A 1 265 ? 0.646 5.359 3.662 1.00 87.00 265 GLY A O 1
ATOM 2053 N N . ALA A 1 266 ? -0.338 5.844 5.635 1.00 97.12 266 ALA A N 1
ATOM 2054 C CA . ALA A 1 266 ? -0.716 4.468 5.950 1.00 97.12 266 ALA A CA 1
ATOM 2055 C C . ALA A 1 266 ? -1.773 3.926 4.975 1.00 97.12 266 ALA A C 1
ATOM 2057 O O . ALA A 1 266 ? -1.603 2.835 4.438 1.00 97.12 266 ALA A O 1
ATOM 2058 N N . ILE A 1 267 ? -2.833 4.693 4.688 1.00 97.69 267 ILE A N 1
ATOM 2059 C CA . ILE A 1 267 ? -3.873 4.299 3.720 1.00 97.69 267 ILE A CA 1
ATOM 2060 C C . ILE A 1 267 ? -3.266 4.046 2.334 1.00 97.69 267 ILE A C 1
ATOM 2062 O O . ILE A 1 267 ? -3.578 3.025 1.720 1.00 97.69 267 ILE A O 1
ATOM 2066 N N . THR A 1 268 ? -2.377 4.925 1.862 1.00 94.19 268 THR A N 1
ATOM 2067 C CA . THR A 1 268 ? -1.683 4.752 0.575 1.00 94.19 268 THR A CA 1
ATOM 2068 C C . THR A 1 268 ? -0.888 3.447 0.527 1.00 94.19 268 THR A C 1
ATOM 2070 O O . THR A 1 268 ? -0.992 2.697 -0.441 1.00 94.19 268 THR A O 1
ATOM 2073 N N . ASP A 1 269 ? -0.137 3.123 1.578 1.00 91.75 269 ASP A N 1
ATOM 2074 C CA . ASP A 1 269 ? 0.649 1.888 1.604 1.00 91.75 269 ASP A CA 1
ATOM 2075 C C . ASP A 1 269 ? -0.222 0.634 1.758 1.00 91.75 269 ASP A C 1
ATOM 2077 O O . ASP A 1 269 ? 0.054 -0.384 1.123 1.00 91.75 269 ASP A O 1
ATOM 2081 N N . TYR A 1 270 ? -1.312 0.694 2.530 1.00 98.06 270 TYR A N 1
ATOM 2082 C CA . TYR A 1 270 ? -2.276 -0.406 2.574 1.00 98.06 270 TYR A CA 1
ATOM 2083 C C . TYR A 1 270 ? -2.945 -0.635 1.213 1.00 98.06 270 TYR A C 1
ATOM 2085 O O . TYR A 1 270 ? -3.193 -1.787 0.859 1.00 98.06 270 TYR A O 1
ATOM 2093 N N . ASN A 1 271 ? -3.204 0.420 0.428 1.00 96.62 271 ASN A N 1
ATOM 2094 C CA . ASN A 1 271 ? -3.707 0.274 -0.941 1.00 96.62 271 ASN A CA 1
ATOM 2095 C C . ASN A 1 271 ? -2.735 -0.539 -1.802 1.00 96.62 271 ASN A C 1
ATOM 2097 O O . ASN A 1 271 ? -3.170 -1.476 -2.466 1.00 96.62 271 ASN A O 1
ATOM 2101 N N . GLU A 1 272 ? -1.436 -0.236 -1.749 1.00 92.44 272 GLU A N 1
ATOM 2102 C CA . GLU A 1 272 ? -0.424 -1.002 -2.487 1.00 92.44 272 GLU A CA 1
ATOM 2103 C C . GLU A 1 272 ? -0.306 -2.445 -1.983 1.00 92.44 272 GLU A C 1
ATOM 2105 O O . GLU A 1 272 ? -0.242 -3.374 -2.789 1.00 92.44 272 GLU A O 1
ATOM 2110 N N . ALA A 1 273 ? -0.362 -2.664 -0.666 1.00 92.94 273 ALA A N 1
ATOM 2111 C CA . ALA A 1 273 ? -0.363 -4.009 -0.095 1.00 92.94 273 ALA A CA 1
ATOM 2112 C C . ALA A 1 273 ? -1.547 -4.851 -0.604 1.00 92.94 273 ALA A C 1
ATOM 2114 O O . ALA A 1 273 ? -1.362 -6.009 -0.978 1.00 92.94 273 ALA A O 1
ATOM 2115 N N . ILE A 1 274 ? -2.744 -4.260 -0.662 1.00 95.38 274 ILE A N 1
ATOM 2116 C CA . ILE A 1 274 ? -3.968 -4.902 -1.161 1.00 95.38 274 ILE A CA 1
ATOM 2117 C C . ILE A 1 274 ? -3.909 -5.106 -2.678 1.00 95.38 274 ILE A C 1
ATOM 2119 O O . ILE A 1 274 ? -4.301 -6.161 -3.168 1.00 95.38 274 ILE A O 1
ATOM 2123 N N . ARG A 1 275 ? -3.379 -4.137 -3.432 1.00 92.75 275 ARG A N 1
ATOM 2124 C CA . ARG A 1 275 ? -3.195 -4.259 -4.885 1.00 92.75 275 ARG A CA 1
ATOM 2125 C C . ARG A 1 275 ? -2.273 -5.428 -5.234 1.00 92.75 275 ARG A C 1
ATOM 2127 O O . ARG A 1 275 ? -2.530 -6.142 -6.199 1.00 92.75 275 ARG A O 1
ATOM 2134 N N . LEU A 1 276 ? -1.206 -5.622 -4.455 1.00 83.19 276 LEU A N 1
ATOM 2135 C CA . LEU A 1 276 ? -0.250 -6.717 -4.634 1.00 83.19 276 LEU A CA 1
ATOM 2136 C C . LEU A 1 276 ? -0.761 -8.058 -4.092 1.00 83.19 276 LEU A C 1
ATOM 2138 O O . LEU A 1 276 ? -0.420 -9.103 -4.641 1.00 83.19 276 LEU A O 1
ATOM 2142 N N . ASN A 1 277 ? -1.558 -8.043 -3.023 1.00 89.50 277 ASN A N 1
ATOM 2143 C CA . ASN A 1 277 ? -2.205 -9.228 -2.472 1.00 89.50 277 ASN A CA 1
ATOM 2144 C C . ASN A 1 277 ? -3.666 -8.925 -2.085 1.00 89.50 277 ASN A C 1
ATOM 2146 O O . ASN A 1 277 ? -3.936 -8.544 -0.940 1.00 89.50 277 ASN A O 1
ATOM 2150 N N . PRO A 1 278 ? -4.624 -9.173 -2.997 1.00 92.94 278 PRO A N 1
ATOM 2151 C CA . PRO A 1 278 ? -6.047 -8.936 -2.744 1.00 92.94 278 PRO A CA 1
ATOM 2152 C C . PRO A 1 278 ? -6.655 -9.794 -1.628 1.00 92.94 278 PRO A C 1
ATOM 2154 O O . PRO A 1 278 ? -7.765 -9.513 -1.193 1.00 92.94 278 PRO A O 1
ATOM 2157 N N . TYR A 1 279 ? -5.943 -10.816 -1.141 1.00 93.69 279 TYR A N 1
ATOM 2158 C CA . TYR A 1 279 ? -6.375 -11.691 -0.047 1.00 93.69 279 TYR A CA 1
ATOM 2159 C C . TYR A 1 279 ? -5.759 -11.293 1.307 1.00 93.69 279 TYR A C 1
ATOM 2161 O O . TYR A 1 279 ? -5.835 -12.049 2.281 1.00 93.69 279 TYR A O 1
ATOM 2169 N N . TYR A 1 280 ? -5.120 -10.120 1.399 1.00 95.75 280 TYR A N 1
ATOM 2170 C CA . TYR A 1 280 ? -4.420 -9.688 2.606 1.00 95.75 280 TYR A CA 1
ATOM 2171 C C . TYR A 1 280 ? -5.369 -9.085 3.656 1.00 95.75 280 TYR A C 1
ATOM 2173 O O . TYR A 1 280 ? -5.470 -7.872 3.827 1.00 95.75 280 TYR A O 1
ATOM 2181 N N . VAL A 1 281 ? -6.031 -9.960 4.414 1.00 97.50 281 VAL A N 1
ATOM 2182 C CA . VAL A 1 281 ? -7.035 -9.622 5.449 1.00 97.50 281 VAL A CA 1
ATOM 2183 C C . VAL A 1 281 ? -6.560 -8.524 6.407 1.00 97.50 281 VAL A C 1
ATOM 2185 O O . VAL A 1 281 ? -7.293 -7.574 6.677 1.00 97.50 281 VAL A O 1
ATOM 2188 N N . ALA A 1 282 ? -5.321 -8.624 6.902 1.00 97.75 282 ALA A N 1
ATOM 2189 C CA . ALA A 1 282 ? -4.771 -7.649 7.842 1.00 97.75 282 ALA A CA 1
ATOM 2190 C C . ALA A 1 282 ? -4.660 -6.243 7.229 1.00 97.75 282 ALA A C 1
ATOM 2192 O O . ALA A 1 282 ? -4.896 -5.257 7.927 1.00 97.75 282 ALA A O 1
ATOM 2193 N N . ALA A 1 283 ? -4.347 -6.137 5.932 1.00 97.50 283 ALA A N 1
ATOM 2194 C CA . ALA A 1 283 ? -4.260 -4.854 5.241 1.00 97.50 283 ALA A CA 1
ATOM 2195 C C . ALA A 1 283 ? -5.636 -4.185 5.125 1.00 97.50 283 ALA A C 1
ATOM 2197 O O . ALA A 1 283 ? -5.744 -2.995 5.407 1.00 97.50 283 ALA A O 1
ATOM 2198 N N . TYR A 1 284 ? -6.695 -4.941 4.810 1.00 98.62 284 TYR A N 1
ATOM 2199 C CA . TYR A 1 284 ? -8.065 -4.414 4.839 1.00 98.62 284 TYR A CA 1
ATOM 2200 C C . TYR A 1 284 ? -8.471 -3.965 6.243 1.00 98.62 284 TYR A C 1
ATOM 2202 O O . TYR A 1 284 ? -8.896 -2.827 6.417 1.00 98.62 284 TYR A O 1
ATOM 2210 N N . SER A 1 285 ? -8.279 -4.816 7.257 1.00 98.44 285 SER A N 1
ATOM 2211 C CA . SER A 1 285 ? -8.632 -4.483 8.643 1.00 98.44 285 SER A CA 1
ATOM 2212 C C . SER A 1 285 ? -7.933 -3.204 9.116 1.00 98.44 285 SER A C 1
ATOM 2214 O O . SER A 1 285 ? -8.582 -2.287 9.618 1.00 98.44 285 SER A O 1
ATOM 2216 N N . ASN A 1 286 ? -6.616 -3.095 8.917 1.00 98.50 286 ASN A N 1
ATOM 2217 C CA . ASN A 1 286 ? -5.861 -1.928 9.370 1.00 98.50 286 ASN A CA 1
ATOM 2218 C C . ASN A 1 286 ? -6.131 -0.671 8.528 1.00 98.50 286 ASN A C 1
ATOM 2220 O O . ASN A 1 286 ? -6.171 0.429 9.086 1.00 98.50 286 ASN A O 1
ATOM 2224 N N . ARG A 1 287 ? -6.394 -0.806 7.219 1.00 98.62 287 ARG A N 1
ATOM 2225 C CA . ARG A 1 287 ? -6.868 0.317 6.395 1.00 98.62 287 ARG A CA 1
ATOM 2226 C C . ARG A 1 287 ? -8.237 0.803 6.863 1.00 98.62 287 ARG A C 1
ATOM 2228 O O . ARG A 1 287 ? -8.441 2.012 6.945 1.00 98.62 287 ARG A O 1
ATOM 2235 N N . GLY A 1 288 ? -9.123 -0.111 7.260 1.00 98.31 288 GLY A N 1
ATOM 2236 C CA . GLY A 1 288 ? -10.418 0.213 7.854 1.00 98.31 288 GLY A CA 1
ATOM 2237 C C . GLY A 1 288 ? -10.284 1.015 9.151 1.00 98.31 288 GLY A C 1
ATOM 2238 O O . GLY A 1 288 ? -10.967 2.024 9.329 1.00 98.31 288 GLY A O 1
ATOM 2239 N N . ILE A 1 289 ? -9.345 0.643 10.030 1.00 97.94 289 ILE A N 1
ATOM 2240 C CA . ILE A 1 289 ? -9.016 1.432 11.231 1.00 97.94 289 ILE A CA 1
ATOM 2241 C C . ILE A 1 289 ? -8.552 2.842 10.842 1.00 97.94 289 ILE A C 1
ATOM 2243 O O . ILE A 1 289 ? -9.090 3.823 11.361 1.00 97.94 289 ILE A O 1
ATOM 2247 N N . ALA A 1 290 ? -7.591 2.950 9.920 1.00 97.75 290 ALA A N 1
ATOM 2248 C CA . ALA A 1 290 ? -7.036 4.234 9.495 1.00 97.75 290 ALA A CA 1
ATOM 2249 C C . ALA A 1 290 ? -8.101 5.146 8.857 1.00 97.75 290 ALA A C 1
ATOM 2251 O O . ALA A 1 290 ? -8.208 6.313 9.230 1.00 97.75 290 ALA A O 1
ATOM 2252 N N . LYS A 1 291 ? -8.947 4.612 7.965 1.00 98.38 291 LYS A N 1
ATOM 2253 C CA . LYS A 1 291 ? -10.058 5.347 7.338 1.00 98.38 291 LYS A CA 1
ATOM 2254 C C . LYS A 1 291 ? -11.064 5.857 8.361 1.00 98.38 291 LYS A C 1
ATOM 2256 O O . LYS A 1 291 ? -11.383 7.045 8.352 1.00 98.38 291 LYS A O 1
ATOM 2261 N N . ARG A 1 292 ? -11.488 5.007 9.305 1.00 97.44 292 ARG A N 1
ATOM 2262 C CA . ARG A 1 292 ? -12.408 5.402 10.384 1.00 97.44 292 ARG A CA 1
ATOM 2263 C C . ARG A 1 292 ? -11.831 6.554 11.207 1.00 97.44 292 ARG A C 1
ATOM 2265 O O . ARG A 1 292 ? -12.514 7.545 11.445 1.00 97.44 292 ARG A O 1
ATOM 2272 N N . GLN A 1 293 ? -10.554 6.459 11.584 1.00 95.00 293 GLN A N 1
ATOM 2273 C CA . GLN A 1 293 ? -9.851 7.511 12.325 1.00 95.00 293 GLN A CA 1
ATOM 2274 C C . GLN A 1 293 ? -9.622 8.799 11.516 1.00 95.00 293 GLN A C 1
ATOM 2276 O O . GLN A 1 293 ? -9.359 9.843 12.119 1.00 95.00 293 GLN A O 1
ATOM 2281 N N . SER A 1 294 ? -9.674 8.733 10.187 1.00 94.62 294 SER A N 1
ATOM 2282 C CA . SER A 1 294 ? -9.635 9.887 9.276 1.00 94.62 294 SER A CA 1
ATOM 2283 C C . SER A 1 294 ? -11.029 10.438 8.944 1.00 94.62 294 SER A C 1
ATOM 2285 O O . SER A 1 294 ? -11.136 11.395 8.185 1.00 94.62 294 SER A O 1
ATOM 2287 N N . GLY A 1 295 ? -12.097 9.861 9.507 1.00 95.38 295 GLY A N 1
ATOM 2288 C CA . GLY A 1 295 ? -13.485 10.280 9.292 1.00 95.38 295 GLY A CA 1
ATOM 2289 C C . GLY A 1 295 ? -14.218 9.541 8.167 1.00 95.38 295 GLY A C 1
ATOM 2290 O O . GLY A 1 295 ? -15.441 9.647 8.077 1.00 95.38 295 GLY A O 1
ATOM 2291 N N . ASP A 1 296 ? -13.522 8.732 7.365 1.00 97.75 296 ASP A N 1
ATOM 2292 C CA . ASP A 1 296 ? -14.115 7.900 6.313 1.00 97.75 296 ASP A CA 1
ATOM 2293 C C . ASP A 1 296 ? -14.692 6.597 6.895 1.00 97.75 296 ASP A C 1
ATOM 2295 O O . ASP A 1 296 ? -14.144 5.497 6.774 1.00 97.75 296 ASP A O 1
ATOM 2299 N N . LYS A 1 297 ? -15.820 6.735 7.593 1.00 98.12 297 LYS A N 1
ATOM 2300 C CA . LYS A 1 297 ? -16.515 5.621 8.256 1.00 98.12 297 LYS A CA 1
ATOM 2301 C C . LYS A 1 297 ? -17.114 4.638 7.245 1.00 98.12 297 LYS A C 1
ATOM 2303 O O . LYS A 1 297 ? -17.087 3.433 7.474 1.00 98.12 297 LYS A O 1
ATOM 2308 N N . GLN A 1 298 ? -17.613 5.133 6.111 1.00 98.38 298 GLN A N 1
ATOM 2309 C CA . GLN A 1 298 ? -18.175 4.291 5.049 1.00 98.38 298 GLN A CA 1
ATOM 2310 C C . GLN A 1 298 ? -17.089 3.452 4.364 1.00 98.38 298 GLN A C 1
ATOM 2312 O O . GLN A 1 298 ? -17.258 2.241 4.211 1.00 98.38 298 GLN A O 1
ATOM 2317 N N . GLY A 1 299 ? -15.948 4.057 4.023 1.00 98.25 299 GLY A N 1
ATOM 2318 C CA . GLY A 1 299 ? -14.810 3.333 3.466 1.00 98.25 299 GLY A CA 1
ATOM 2319 C C . GLY A 1 299 ? -14.204 2.329 4.448 1.00 98.25 299 GLY A C 1
ATOM 2320 O O . GLY A 1 299 ? -13.716 1.286 4.014 1.00 98.25 299 GLY A O 1
ATOM 2321 N N . ALA A 1 300 ? -14.281 2.588 5.759 1.00 98.69 300 ALA A N 1
ATOM 2322 C CA . ALA A 1 300 ? -13.918 1.607 6.780 1.00 98.69 300 ALA A CA 1
ATOM 2323 C C . ALA A 1 300 ? -14.862 0.394 6.792 1.00 98.69 300 ALA A C 1
ATOM 2325 O O . ALA A 1 300 ? -14.393 -0.741 6.837 1.00 98.69 300 ALA A O 1
ATOM 2326 N N . ILE A 1 301 ? -16.181 0.612 6.708 1.00 98.81 301 ILE A N 1
ATOM 2327 C CA . ILE A 1 301 ? -17.171 -0.476 6.610 1.00 98.81 301 ILE A CA 1
ATOM 2328 C C . ILE A 1 301 ? -16.913 -1.331 5.364 1.00 98.81 301 ILE A C 1
ATOM 2330 O O . ILE A 1 301 ? -16.946 -2.558 5.460 1.00 98.81 301 ILE A O 1
ATOM 2334 N N . ALA A 1 302 ? -16.617 -0.705 4.221 1.00 98.69 302 ALA A N 1
ATOM 2335 C CA . ALA A 1 302 ? -16.277 -1.420 2.992 1.00 98.69 302 ALA A CA 1
ATOM 2336 C C . ALA A 1 302 ? -15.037 -2.314 3.172 1.00 98.69 302 ALA A C 1
ATOM 2338 O O . ALA A 1 302 ? -15.071 -3.486 2.809 1.00 98.69 302 ALA A O 1
ATOM 2339 N N . ASP A 1 303 ? -13.981 -1.803 3.810 1.00 98.69 303 ASP A N 1
ATOM 2340 C CA . ASP A 1 303 ? -12.775 -2.593 4.075 1.00 98.69 303 ASP A CA 1
ATOM 2341 C C . ASP A 1 303 ? -13.045 -3.774 5.018 1.00 98.69 303 ASP A C 1
ATOM 2343 O O . ASP A 1 303 ? -12.562 -4.881 4.778 1.00 98.69 303 ASP A O 1
ATOM 2347 N N . TYR A 1 304 ? -13.856 -3.583 6.063 1.00 98.81 304 TYR A N 1
ATOM 2348 C CA . TYR A 1 304 ? -14.238 -4.695 6.933 1.00 98.81 304 TYR A CA 1
ATOM 2349 C C . TYR A 1 304 ? -15.141 -5.716 6.235 1.00 98.81 304 TYR A C 1
ATOM 2351 O O . TYR A 1 304 ? -15.032 -6.900 6.538 1.00 98.81 304 TYR A O 1
ATOM 2359 N N . ASN A 1 305 ? -16.000 -5.305 5.296 1.00 98.75 305 ASN A N 1
ATOM 2360 C CA . ASN A 1 305 ? -16.793 -6.246 4.498 1.00 98.75 305 ASN A CA 1
ATOM 2361 C C . ASN A 1 305 ? -15.891 -7.184 3.688 1.00 98.75 305 ASN A C 1
ATOM 2363 O O . ASN A 1 305 ? -16.097 -8.397 3.728 1.00 98.75 305 ASN A O 1
ATOM 2367 N N . GLU A 1 306 ? -14.868 -6.642 3.023 1.00 98.38 306 GLU A N 1
ATOM 2368 C CA . GLU A 1 306 ? -13.880 -7.447 2.294 1.00 98.38 306 GLU A CA 1
ATOM 2369 C C . GLU A 1 306 ? -13.101 -8.368 3.240 1.00 98.38 306 GLU A C 1
ATOM 2371 O O . GLU A 1 306 ? -12.986 -9.570 2.998 1.00 98.38 306 GLU A O 1
ATOM 2376 N N . ALA A 1 307 ? -12.633 -7.847 4.378 1.00 98.19 307 ALA A N 1
ATOM 2377 C CA . ALA A 1 307 ? -11.921 -8.656 5.363 1.00 98.19 307 ALA A CA 1
ATOM 2378 C C . ALA A 1 307 ? -12.784 -9.817 5.904 1.00 98.19 307 ALA A C 1
ATOM 2380 O O . ALA A 1 307 ? -12.281 -10.931 6.049 1.00 98.19 307 ALA A O 1
ATOM 2381 N N . ILE A 1 308 ? -14.073 -9.577 6.173 1.00 98.50 308 ILE A N 1
ATOM 2382 C CA . ILE A 1 308 ? -15.032 -10.591 6.645 1.00 98.50 308 ILE A CA 1
ATOM 2383 C C . ILE A 1 308 ? -15.320 -11.623 5.553 1.00 98.50 308 ILE A C 1
ATOM 2385 O O . ILE A 1 308 ? -15.392 -12.810 5.854 1.00 98.50 308 ILE A O 1
ATOM 2389 N N . CYS A 1 309 ? -15.440 -11.203 4.291 1.00 98.25 309 CYS A N 1
ATOM 2390 C CA . CYS A 1 309 ? -15.590 -12.122 3.160 1.00 98.25 309 CYS A CA 1
ATOM 2391 C C . CYS A 1 309 ? -14.411 -13.109 3.085 1.00 98.25 309 CYS A C 1
ATOM 2393 O O . CYS A 1 309 ? -14.599 -14.307 2.873 1.00 98.25 309 CYS A O 1
ATOM 2395 N N . LEU A 1 310 ? -13.194 -12.616 3.336 1.00 94.31 310 LEU A N 1
ATOM 2396 C CA . LEU A 1 310 ? -11.970 -13.417 3.341 1.00 94.31 310 LEU A CA 1
ATOM 2397 C C . LEU A 1 310 ? -11.808 -14.292 4.599 1.00 94.31 310 LEU A C 1
ATOM 2399 O O . LEU A 1 310 ? -11.265 -15.398 4.513 1.00 94.31 310 LEU A O 1
ATOM 2403 N N . LYS A 1 311 ? -12.219 -13.792 5.773 1.00 97.38 311 LYS A N 1
ATOM 2404 C CA . LYS A 1 311 ? -12.104 -14.463 7.083 1.00 97.38 311 LYS A CA 1
ATOM 2405 C C . LYS A 1 311 ? -13.357 -14.246 7.942 1.00 97.38 311 LYS A C 1
ATOM 2407 O O . LYS A 1 311 ? -13.344 -13.428 8.864 1.00 97.38 311 LYS A O 1
ATOM 2412 N N . PRO A 1 312 ? -14.442 -14.995 7.678 1.00 97.94 312 PRO A N 1
ATOM 2413 C CA . PRO A 1 312 ? -15.729 -14.782 8.341 1.00 97.94 312 PRO A CA 1
ATOM 2414 C C . PRO A 1 312 ? -15.765 -15.241 9.803 1.00 97.94 312 PRO A C 1
ATOM 2416 O O . PRO A 1 312 ? -16.735 -14.960 10.498 1.00 97.94 312 PRO A O 1
ATOM 2419 N N . ASP A 1 313 ? -14.738 -15.941 10.280 1.00 97.56 313 ASP A N 1
ATOM 2420 C CA . ASP A 1 313 ? -14.595 -16.454 11.644 1.00 97.56 313 ASP A CA 1
ATOM 2421 C C . ASP A 1 313 ? -13.790 -15.519 12.568 1.00 97.56 313 ASP A C 1
ATOM 2423 O O . ASP A 1 313 ? -13.602 -15.804 13.752 1.00 97.56 313 ASP A O 1
ATOM 2427 N N . TYR A 1 314 ? -13.323 -14.375 12.062 1.00 97.88 314 TYR A N 1
ATOM 2428 C CA . TYR A 1 314 ? -12.493 -13.444 12.825 1.00 97.88 314 TYR A CA 1
ATOM 2429 C C . TYR A 1 314 ? -13.343 -12.403 13.565 1.00 97.88 314 TYR A C 1
ATOM 2431 O O . TYR A 1 314 ? -13.716 -11.364 13.021 1.00 97.88 314 TYR A O 1
ATOM 2439 N N . ALA A 1 315 ? -13.574 -12.639 14.859 1.00 98.31 315 ALA A N 1
ATOM 2440 C CA . ALA A 1 315 ? -14.395 -11.779 15.722 1.00 98.31 315 ALA A CA 1
ATOM 2441 C C . ALA A 1 315 ? -14.007 -10.284 15.700 1.00 98.31 315 ALA A C 1
ATOM 2443 O O . ALA A 1 315 ? -14.875 -9.413 15.752 1.00 98.31 315 ALA A O 1
ATOM 2444 N N . HIS A 1 316 ? -12.710 -9.965 15.606 1.00 98.12 316 HIS A N 1
ATOM 2445 C CA . HIS A 1 316 ? -12.233 -8.577 15.603 1.00 98.12 316 HIS A CA 1
ATOM 2446 C C . HIS A 1 316 ? -12.671 -7.783 14.363 1.00 98.12 316 HIS A C 1
ATOM 2448 O O . HIS A 1 316 ? -12.765 -6.560 14.440 1.00 98.12 316 HIS A O 1
ATOM 2454 N N . LEU A 1 317 ? -12.967 -8.452 13.243 1.00 98.62 317 LEU A N 1
ATOM 2455 C CA . LEU A 1 317 ? -13.434 -7.789 12.026 1.00 98.62 317 LEU A CA 1
ATOM 2456 C C . LEU A 1 317 ? -14.875 -7.299 12.186 1.00 98.62 317 LEU A C 1
ATOM 2458 O O . LEU A 1 317 ? -15.175 -6.156 11.848 1.00 98.62 317 LEU A O 1
ATOM 2462 N N . TYR A 1 318 ? -15.744 -8.122 12.778 1.00 98.88 318 TYR A N 1
ATOM 2463 C CA . TYR A 1 318 ? -17.102 -7.707 13.134 1.00 98.88 318 TYR A CA 1
ATOM 2464 C C . TYR A 1 318 ? -17.079 -6.612 14.193 1.00 98.88 318 TYR A C 1
ATOM 2466 O O . TYR A 1 318 ? -17.752 -5.604 14.032 1.00 98.88 318 TYR A O 1
ATOM 2474 N N . TYR A 1 319 ? -16.240 -6.740 15.225 1.00 98.75 319 TYR A N 1
ATOM 2475 C CA . TYR A 1 319 ? -16.062 -5.671 16.209 1.00 98.75 319 TYR A CA 1
ATOM 2476 C C . TYR A 1 319 ? -15.632 -4.346 15.552 1.00 98.75 319 TYR A C 1
ATOM 2478 O O . TYR A 1 319 ? -16.218 -3.300 15.829 1.00 98.75 319 TYR A O 1
ATOM 2486 N N . GLY A 1 320 ? -14.658 -4.382 14.637 1.00 98.56 320 GLY A N 1
ATOM 2487 C CA . GLY A 1 320 ? -14.201 -3.206 13.897 1.00 98.56 320 GLY A CA 1
ATOM 2488 C C . GLY A 1 320 ? -15.286 -2.584 13.010 1.00 98.56 320 GLY A C 1
ATOM 2489 O O . GLY A 1 320 ? -15.451 -1.360 13.015 1.00 98.56 320 GLY A O 1
ATOM 2490 N N . ARG A 1 321 ? -16.067 -3.411 12.299 1.00 98.81 321 ARG A N 1
ATOM 2491 C CA . ARG A 1 321 ? -17.201 -2.954 11.479 1.00 98.81 321 ARG A CA 1
ATOM 2492 C C . ARG A 1 321 ? -18.330 -2.378 12.328 1.00 98.81 321 ARG A C 1
ATOM 2494 O O . ARG A 1 321 ? -18.851 -1.319 11.990 1.00 98.81 321 ARG A O 1
ATOM 2501 N N . GLY A 1 322 ? -18.653 -3.033 13.442 1.00 98.69 322 GLY A N 1
ATOM 2502 C CA . GLY A 1 322 ? -19.650 -2.577 14.404 1.00 98.69 322 GLY A CA 1
ATOM 2503 C C . GLY A 1 322 ? -19.287 -1.213 14.976 1.00 98.69 322 GLY A C 1
ATOM 2504 O O . GLY A 1 322 ? -20.124 -0.319 14.995 1.00 98.69 322 GLY A O 1
ATOM 2505 N N . PHE A 1 323 ? -18.013 -0.998 15.315 1.00 98.25 323 PHE A N 1
ATOM 2506 C CA . PHE A 1 323 ? -17.519 0.312 15.743 1.00 98.25 323 PHE A CA 1
ATOM 2507 C C . PHE A 1 323 ? -17.696 1.376 14.647 1.00 98.25 323 PHE A C 1
ATOM 2509 O O . PHE A 1 323 ? -18.157 2.480 14.916 1.00 98.25 323 PHE A O 1
ATOM 2516 N N . ALA A 1 324 ? -17.358 1.059 13.392 1.00 98.50 324 ALA A N 1
ATOM 2517 C CA . ALA A 1 324 ? -17.516 2.001 12.283 1.00 98.50 324 ALA A CA 1
ATOM 2518 C C . ALA A 1 324 ? -18.990 2.357 11.998 1.00 98.50 324 ALA A C 1
ATOM 2520 O O . ALA A 1 324 ? -19.282 3.505 11.660 1.00 98.50 324 ALA A O 1
ATOM 2521 N N . LYS A 1 325 ? -19.913 1.398 12.151 1.00 98.75 325 LYS A N 1
ATOM 2522 C CA . LYS A 1 325 ? -21.365 1.626 12.060 1.00 98.75 325 LYS A CA 1
ATOM 2523 C C . LYS A 1 325 ? -21.893 2.459 13.222 1.00 98.75 325 LYS A C 1
ATOM 2525 O O . LYS A 1 325 ? -22.672 3.380 12.992 1.00 98.75 325 LYS A O 1
ATOM 2530 N N . ASP A 1 326 ? -21.423 2.188 14.436 1.00 98.19 326 ASP A N 1
ATOM 2531 C CA . ASP A 1 326 ? -21.768 2.959 15.631 1.00 98.19 326 ASP A CA 1
ATOM 2532 C C . ASP A 1 326 ? -21.362 4.432 15.478 1.00 98.19 326 ASP A C 1
ATOM 2534 O O . ASP A 1 326 ? -22.191 5.327 15.648 1.00 98.19 326 ASP A O 1
ATOM 2538 N N . ASP A 1 327 ? -20.130 4.673 15.012 1.00 97.38 327 ASP A N 1
ATOM 2539 C CA . ASP A 1 327 ? -19.614 6.006 14.682 1.00 97.38 327 ASP A CA 1
ATOM 2540 C C . ASP A 1 327 ? -20.466 6.716 13.607 1.00 97.38 327 ASP A C 1
ATOM 2542 O O . ASP A 1 327 ? -20.468 7.950 13.529 1.00 97.38 327 ASP A O 1
ATOM 2546 N N . LEU A 1 328 ? -21.144 5.966 12.732 1.00 97.00 328 LEU A N 1
ATOM 2547 C CA . LEU A 1 328 ? -22.038 6.482 11.687 1.00 97.00 328 LEU A CA 1
ATOM 2548 C C . LEU A 1 328 ? -23.480 6.698 12.193 1.00 97.00 328 LEU A C 1
ATOM 2550 O O . LEU A 1 328 ? -24.296 7.269 11.474 1.00 97.00 328 LEU A O 1
ATOM 2554 N N . GLY A 1 329 ? -23.791 6.270 13.419 1.00 96.94 329 GLY A N 1
ATOM 2555 C CA . GLY A 1 329 ? -25.130 6.322 14.009 1.00 96.94 329 GLY A CA 1
ATOM 2556 C C . GLY A 1 329 ? -26.012 5.107 13.698 1.00 96.94 329 GLY A C 1
ATOM 2557 O O . GLY A 1 329 ? -27.154 5.061 14.151 1.00 96.94 329 GLY A O 1
ATOM 2558 N N . ASP A 1 330 ? -25.509 4.102 12.976 1.00 98.31 330 ASP A N 1
ATOM 2559 C CA . ASP A 1 330 ? -26.222 2.844 12.722 1.00 98.31 330 ASP A CA 1
ATOM 2560 C C . ASP A 1 330 ? -26.097 1.901 13.930 1.00 98.31 330 ASP A C 1
ATOM 2562 O O . ASP A 1 330 ? -25.344 0.922 13.929 1.00 98.31 330 ASP A O 1
ATOM 2566 N N . LYS A 1 331 ? -26.835 2.225 14.997 1.00 98.31 331 LYS A N 1
ATOM 2567 C CA . LYS A 1 331 ? -26.807 1.481 16.266 1.00 98.31 331 LYS A CA 1
ATOM 2568 C C . LYS A 1 331 ? -27.305 0.044 16.113 1.00 98.31 331 LYS A C 1
ATOM 2570 O O . LYS A 1 331 ? -26.709 -0.876 16.668 1.00 98.31 331 LYS A O 1
ATOM 2575 N N . GLN A 1 332 ? -28.347 -0.182 15.311 1.00 98.56 332 GLN A N 1
ATOM 2576 C CA . GLN A 1 332 ? -28.877 -1.528 15.062 1.00 98.56 332 GLN A CA 1
ATOM 2577 C C . GLN A 1 332 ? -27.873 -2.400 14.295 1.00 98.56 332 GLN A C 1
ATOM 2579 O O . GLN A 1 332 ? -27.614 -3.542 14.688 1.00 98.56 332 GLN A O 1
ATOM 2584 N N . GLY A 1 333 ? -27.259 -1.863 13.236 1.00 98.56 333 GLY A N 1
ATOM 2585 C CA . GLY A 1 333 ? -26.223 -2.565 12.488 1.00 98.56 333 GLY A CA 1
ATOM 2586 C C . GLY A 1 333 ? -24.955 -2.810 13.308 1.00 98.56 333 GLY A C 1
ATOM 2587 O O . GLY A 1 333 ? -24.324 -3.856 13.134 1.00 98.56 333 GLY A O 1
ATOM 2588 N N . ALA A 1 334 ? -24.604 -1.899 14.221 1.00 98.81 334 ALA A N 1
ATOM 2589 C CA . ALA A 1 334 ? -23.511 -2.086 15.171 1.00 98.81 334 ALA A CA 1
ATOM 2590 C C . ALA A 1 334 ? -23.796 -3.228 16.159 1.00 98.81 334 ALA A C 1
ATOM 2592 O O . ALA A 1 334 ? -22.955 -4.109 16.330 1.00 98.81 334 ALA A O 1
ATOM 2593 N N . ILE A 1 335 ? -24.999 -3.281 16.745 1.00 98.88 335 ILE A N 1
ATOM 2594 C CA . ILE A 1 335 ? -25.424 -4.375 17.636 1.00 98.88 335 ILE A CA 1
ATOM 2595 C C . ILE A 1 335 ? -25.357 -5.727 16.923 1.00 98.88 335 ILE A C 1
ATOM 2597 O O . ILE A 1 335 ? -24.879 -6.697 17.513 1.00 98.88 335 ILE A O 1
ATOM 2601 N N . ALA A 1 336 ? -25.799 -5.806 15.664 1.00 98.81 336 ALA A N 1
ATOM 2602 C CA . ALA A 1 336 ? -25.717 -7.036 14.876 1.00 98.81 336 ALA A CA 1
ATOM 2603 C C . ALA A 1 336 ? -24.264 -7.520 14.710 1.00 98.81 336 ALA A C 1
ATOM 2605 O O . ALA A 1 336 ? -23.980 -8.704 14.887 1.00 98.81 336 ALA A O 1
ATOM 2606 N N . ASP A 1 337 ? -23.333 -6.602 14.447 1.00 98.88 337 ASP A N 1
ATOM 2607 C CA . ASP A 1 337 ? -21.912 -6.929 14.328 1.00 98.88 337 ASP A CA 1
ATOM 2608 C C . ASP A 1 337 ? -21.276 -7.289 15.679 1.00 98.88 337 ASP A C 1
ATOM 2610 O O . ASP A 1 337 ? -20.519 -8.256 15.771 1.00 98.88 337 ASP A O 1
ATOM 2614 N N . PHE A 1 338 ? -21.609 -6.583 16.762 1.00 98.88 338 PHE A N 1
ATOM 2615 C CA . PHE A 1 338 ? -21.111 -6.937 18.092 1.00 98.88 338 PHE A CA 1
ATOM 2616 C C . PHE A 1 338 ? -21.672 -8.274 18.589 1.00 98.88 338 PHE A C 1
ATOM 2618 O O . PHE A 1 338 ? -20.944 -9.025 19.236 1.00 98.88 338 PHE A O 1
ATOM 2625 N N . ASN A 1 339 ? -22.924 -8.607 18.253 1.00 98.81 339 ASN A N 1
ATOM 2626 C CA . ASN A 1 339 ? -23.506 -9.930 18.494 1.00 98.81 339 ASN A CA 1
ATOM 2627 C C . ASN A 1 339 ? -22.663 -11.029 17.849 1.00 98.81 339 ASN A C 1
ATOM 2629 O O . ASN A 1 339 ? -22.337 -12.017 18.505 1.00 98.81 339 ASN A O 1
ATOM 2633 N N . GLU A 1 340 ? -22.283 -10.844 16.587 1.00 98.81 340 GLU A N 1
ATOM 2634 C CA . GLU A 1 340 ? -21.460 -11.817 15.877 1.00 98.81 340 GLU A CA 1
ATOM 2635 C C . GLU A 1 340 ? -20.041 -11.893 16.457 1.00 98.81 340 GLU A C 1
ATOM 2637 O O . GLU A 1 340 ? -19.506 -12.986 16.653 1.00 98.81 340 GLU A O 1
ATOM 2642 N N . ALA A 1 341 ? -19.461 -10.752 16.845 1.00 98.75 341 ALA A N 1
ATOM 2643 C CA . ALA A 1 341 ? -18.162 -10.708 17.511 1.00 98.75 341 ALA A CA 1
ATOM 2644 C C . ALA A 1 341 ? -18.151 -11.512 18.824 1.00 98.75 341 ALA A C 1
ATOM 2646 O O . ALA A 1 341 ? -17.223 -12.292 19.039 1.00 98.75 341 ALA A O 1
ATOM 2647 N N . VAL A 1 342 ? -19.173 -11.375 19.682 1.00 98.50 342 VAL A N 1
ATOM 2648 C CA . VAL A 1 342 ? -19.250 -12.154 20.935 1.00 98.50 342 VAL A CA 1
ATOM 2649 C C . VAL A 1 342 ? -19.659 -13.610 20.708 1.00 98.50 342 VAL A C 1
ATOM 2651 O O . VAL A 1 342 ? -19.273 -14.476 21.487 1.00 98.50 342 VAL A O 1
ATOM 2654 N N . ARG A 1 343 ? -20.397 -13.917 19.634 1.00 98.69 343 ARG A N 1
ATOM 2655 C CA . ARG A 1 343 ? -20.701 -15.303 19.248 1.00 98.69 343 ARG A CA 1
ATOM 2656 C C . ARG A 1 343 ? -19.431 -16.052 18.845 1.00 98.69 343 ARG A C 1
ATOM 2658 O O . ARG A 1 343 ? -19.241 -17.196 19.248 1.00 98.69 343 ARG A O 1
ATOM 2665 N N . LEU A 1 344 ? -18.575 -15.406 18.051 1.00 98.44 344 LEU A N 1
ATOM 2666 C CA . LEU A 1 344 ? -17.291 -15.953 17.604 1.00 98.44 344 LEU A CA 1
ATOM 2667 C C . LEU A 1 344 ? -16.243 -15.961 18.722 1.00 98.44 344 LEU A C 1
ATOM 2669 O O . LEU A 1 344 ? -15.422 -16.873 18.790 1.00 98.44 344 LEU A O 1
ATOM 2673 N N . LYS A 1 345 ? -16.271 -14.953 19.600 1.00 98.31 345 LYS A N 1
ATOM 2674 C CA . LYS A 1 345 ? -15.357 -14.812 20.733 1.00 98.31 345 LYS A CA 1
ATOM 2675 C C . LYS A 1 345 ? -16.130 -14.484 22.026 1.00 98.31 345 LYS A C 1
ATOM 2677 O O . LYS A 1 345 ? -16.286 -13.308 22.363 1.00 98.31 345 LYS A O 1
ATOM 2682 N N . PRO A 1 346 ? -16.592 -15.505 22.774 1.00 98.25 346 PRO A N 1
ATOM 2683 C CA . PRO A 1 346 ? -17.400 -15.312 23.984 1.00 98.25 346 PRO A CA 1
ATOM 2684 C C . PRO A 1 346 ? -16.697 -14.603 25.149 1.00 98.25 346 PRO A C 1
ATOM 2686 O O . PRO A 1 346 ? -17.362 -14.169 26.081 1.00 98.25 346 PRO A O 1
ATOM 2689 N N . ASP A 1 347 ? -15.372 -14.464 25.117 1.00 97.94 347 ASP A N 1
ATOM 2690 C CA . ASP A 1 347 ? -14.570 -13.736 26.108 1.00 97.94 347 ASP A CA 1
ATOM 2691 C C . ASP A 1 347 ? -14.183 -12.316 25.640 1.00 97.94 347 ASP A C 1
ATOM 2693 O O . ASP A 1 347 ? -13.276 -11.684 26.185 1.00 97.94 347 ASP A O 1
ATOM 2697 N N . TYR A 1 348 ? -14.859 -11.772 24.620 1.00 98.31 348 TYR A N 1
ATOM 2698 C CA . TYR A 1 348 ? -14.546 -10.453 24.068 1.00 98.31 348 TYR A CA 1
ATOM 2699 C C . TYR A 1 348 ? -15.177 -9.309 24.880 1.00 98.31 348 TYR A C 1
ATOM 2701 O O . TYR A 1 348 ? -16.141 -8.676 24.448 1.00 98.31 348 TYR A O 1
ATOM 2709 N N . THR A 1 349 ? -14.578 -8.976 26.028 1.00 98.44 349 THR A N 1
ATOM 2710 C CA . THR A 1 349 ? -15.028 -7.903 26.943 1.00 98.44 349 THR A CA 1
ATOM 2711 C C . THR A 1 349 ? -15.446 -6.611 26.230 1.00 98.44 349 THR A C 1
ATOM 2713 O O . THR A 1 349 ? -16.529 -6.0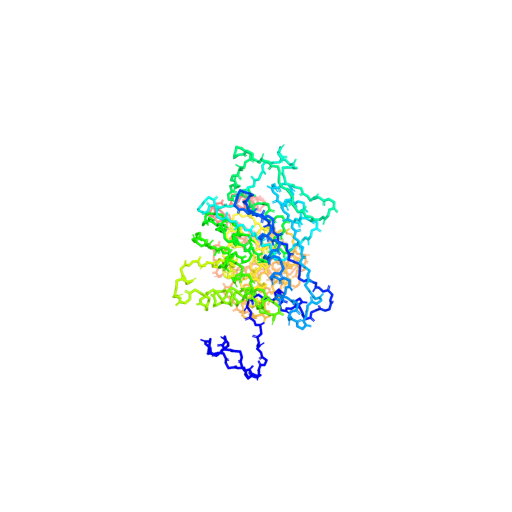86 26.479 1.00 98.44 349 THR A O 1
ATOM 2716 N N . ALA A 1 350 ? -14.603 -6.093 25.328 1.00 98.12 350 ALA A N 1
ATOM 2717 C CA . ALA A 1 350 ? -14.873 -4.831 24.639 1.00 98.12 350 ALA A CA 1
ATOM 2718 C C . ALA A 1 350 ? -16.106 -4.904 23.721 1.00 98.12 350 ALA A C 1
ATOM 2720 O O . ALA A 1 350 ? -16.831 -3.921 23.603 1.00 98.12 350 ALA A O 1
ATOM 2721 N N . ALA A 1 351 ? -16.380 -6.060 23.105 1.00 98.38 351 ALA A N 1
ATOM 2722 C CA . ALA A 1 351 ? -17.559 -6.240 22.263 1.00 98.38 351 ALA A CA 1
ATOM 2723 C C . ALA A 1 351 ? -18.853 -6.266 23.092 1.00 98.38 351 ALA A C 1
ATOM 2725 O O . ALA A 1 351 ? -19.833 -5.651 22.681 1.00 98.38 351 ALA A O 1
ATOM 2726 N N . PHE A 1 352 ? -18.845 -6.878 24.285 1.00 98.81 352 PHE A N 1
ATOM 2727 C CA . PHE A 1 352 ? -19.971 -6.770 25.224 1.00 98.81 352 PHE A CA 1
ATOM 2728 C C . PHE A 1 352 ? -20.216 -5.323 25.643 1.00 98.81 352 PHE A C 1
ATOM 2730 O O . PHE A 1 352 ? -21.342 -4.847 25.550 1.00 98.81 352 PHE A O 1
ATOM 2737 N N . TYR A 1 353 ? -19.167 -4.596 26.037 1.00 98.75 353 TYR A N 1
ATOM 2738 C CA . TYR A 1 353 ? -19.303 -3.189 26.412 1.00 98.75 353 TYR A CA 1
ATOM 2739 C C . TYR A 1 353 ? -19.884 -2.334 25.276 1.00 98.75 353 TYR A C 1
ATOM 2741 O O . TYR A 1 353 ? -20.850 -1.604 25.496 1.00 98.75 353 TYR A O 1
ATOM 2749 N N . MET A 1 354 ? -19.341 -2.448 24.059 1.00 98.69 354 MET A N 1
ATOM 2750 C CA . MET A 1 354 ? -19.824 -1.670 22.914 1.00 98.69 354 MET A CA 1
ATOM 2751 C C . MET A 1 354 ? -21.255 -2.054 22.520 1.00 98.69 354 MET A C 1
ATOM 2753 O O . MET A 1 354 ? -22.053 -1.174 22.204 1.00 98.69 354 MET A O 1
ATOM 2757 N N . ARG A 1 355 ? -21.620 -3.341 22.612 1.00 98.75 355 ARG A N 1
ATOM 2758 C CA . ARG A 1 355 ? -23.005 -3.786 22.411 1.00 98.75 355 ARG A CA 1
ATOM 2759 C C . ARG A 1 355 ? -23.951 -3.192 23.451 1.00 98.75 355 ARG A C 1
ATOM 2761 O O . ARG A 1 355 ? -25.016 -2.709 23.079 1.00 98.75 355 ARG A O 1
ATOM 2768 N N . GLY A 1 356 ? -23.552 -3.197 24.722 1.00 98.62 356 GLY A N 1
ATOM 2769 C CA . GLY A 1 356 ? -24.318 -2.592 25.809 1.00 98.62 356 GLY A CA 1
ATOM 2770 C C . GLY A 1 356 ? -24.508 -1.090 25.610 1.00 98.62 356 GLY A C 1
ATOM 2771 O O . GLY A 1 356 ? -25.621 -0.600 25.746 1.00 98.62 356 GLY A O 1
ATOM 2772 N N . SER A 1 357 ? -23.457 -0.379 25.191 1.00 98.62 357 SER A N 1
ATOM 2773 C CA . SER A 1 357 ? -23.530 1.051 24.855 1.00 98.62 357 SER A CA 1
ATOM 2774 C C . SER A 1 357 ? -24.506 1.334 23.718 1.00 98.62 357 SER A C 1
ATOM 2776 O O . SER A 1 357 ? -25.355 2.206 23.851 1.00 98.62 357 SER A O 1
ATOM 2778 N N . ALA A 1 358 ? -24.434 0.572 22.625 1.00 98.56 358 ALA A N 1
ATOM 2779 C CA . ALA A 1 358 ? -25.339 0.766 21.496 1.00 98.56 358 ALA A CA 1
ATOM 2780 C C . ALA A 1 358 ? -26.805 0.446 21.850 1.00 98.56 358 ALA A C 1
ATOM 2782 O O . ALA A 1 358 ? -27.713 1.079 21.319 1.00 98.56 358 ALA A O 1
ATOM 2783 N N . LYS A 1 359 ? -27.047 -0.515 22.754 1.00 98.69 359 LYS A N 1
ATOM 2784 C CA . LYS A 1 359 ? -28.384 -0.821 23.290 1.00 98.69 359 LYS A CA 1
ATOM 2785 C C . LYS A 1 359 ? -28.916 0.284 24.199 1.00 98.69 359 LYS A C 1
ATOM 2787 O O . LYS A 1 359 ? -30.084 0.640 24.088 1.00 98.69 359 LYS A O 1
ATOM 2792 N N . ASP A 1 360 ? -28.072 0.845 25.062 1.00 98.19 360 ASP A N 1
ATOM 2793 C CA . ASP A 1 360 ? -28.449 1.971 25.924 1.00 98.19 360 ASP A CA 1
ATOM 2794 C C . ASP A 1 360 ? -28.837 3.203 25.093 1.00 98.19 360 ASP A C 1
ATOM 2796 O O . ASP A 1 360 ? -29.884 3.802 25.330 1.00 98.19 360 ASP A O 1
ATOM 2800 N N . ASP A 1 361 ? -28.077 3.495 24.031 1.00 97.56 361 ASP A N 1
ATOM 2801 C CA . ASP A 1 361 ? -28.391 4.567 23.074 1.00 97.56 361 ASP A CA 1
ATOM 2802 C C . ASP A 1 361 ? -29.761 4.379 22.386 1.00 97.56 361 ASP A C 1
ATOM 2804 O O . ASP A 1 361 ? -30.397 5.358 21.991 1.00 97.56 361 ASP A O 1
ATOM 2808 N N . LEU A 1 362 ? -30.230 3.133 22.243 1.00 97.62 362 LEU A N 1
ATOM 2809 C CA . LEU A 1 362 ? -31.562 2.798 21.720 1.00 97.62 362 LEU A CA 1
ATOM 2810 C C . LEU A 1 362 ? -32.653 2.736 22.804 1.00 97.62 362 LEU A C 1
ATOM 2812 O O . LEU A 1 362 ? -33.832 2.611 22.473 1.00 97.62 362 LEU A O 1
ATOM 2816 N N . GLY A 1 363 ? -32.289 2.861 24.082 1.00 96.56 363 GLY A N 1
ATOM 2817 C CA . GLY A 1 363 ? -33.202 2.793 25.224 1.00 96.56 363 GLY A CA 1
ATOM 2818 C C . GLY A 1 363 ? -33.407 1.392 25.811 1.00 96.56 363 GLY A C 1
ATOM 2819 O O . GLY A 1 363 ? -34.142 1.259 26.794 1.00 96.56 363 GLY A O 1
ATOM 2820 N N . ASP A 1 364 ? -32.724 0.368 25.290 1.00 97.31 364 ASP A N 1
ATOM 2821 C CA . ASP A 1 364 ? -32.792 -1.034 25.735 1.00 97.31 364 ASP A CA 1
ATOM 2822 C C . ASP A 1 364 ? -31.943 -1.251 27.005 1.00 97.31 364 ASP A C 1
ATOM 2824 O O . ASP A 1 364 ? -30.973 -2.015 27.063 1.00 97.31 364 ASP A O 1
ATOM 2828 N N . LYS A 1 365 ? -32.294 -0.510 28.060 1.00 97.38 365 LYS A N 1
ATOM 2829 C CA . LYS A 1 365 ? -31.516 -0.378 29.303 1.00 97.38 365 LYS A CA 1
ATOM 2830 C C . LYS A 1 365 ? -31.300 -1.699 30.035 1.00 97.38 365 LYS A C 1
ATOM 2832 O O . LYS A 1 365 ? -30.277 -1.885 30.694 1.00 97.38 365 LYS A O 1
ATOM 2837 N N . GLN A 1 366 ? -32.265 -2.616 29.970 1.00 97.62 366 GLN A N 1
ATOM 2838 C CA . GLN A 1 366 ? -32.162 -3.907 30.648 1.00 97.62 366 GLN A CA 1
ATOM 2839 C C . GLN A 1 366 ? -31.130 -4.808 29.961 1.00 97.62 366 GLN A C 1
ATOM 2841 O O . GLN A 1 366 ? -30.271 -5.384 30.636 1.00 97.62 366 GLN A O 1
ATOM 2846 N N . GLU A 1 367 ? -31.166 -4.891 28.633 1.00 98.12 367 GLU A N 1
ATOM 2847 C CA . GLU A 1 367 ? -30.176 -5.620 27.848 1.00 98.12 367 GLU A CA 1
ATOM 2848 C C . GLU A 1 367 ? -28.790 -4.968 27.912 1.00 98.12 367 GLU A C 1
ATOM 2850 O O . GLU A 1 367 ? -27.789 -5.687 27.928 1.00 98.12 367 GLU A O 1
ATOM 2855 N N . ALA A 1 368 ? -28.713 -3.637 27.999 1.00 98.62 368 ALA A N 1
ATOM 2856 C CA . ALA A 1 368 ? -27.456 -2.922 28.206 1.00 98.62 368 ALA A CA 1
ATOM 2857 C C . ALA A 1 368 ? -26.802 -3.287 29.550 1.00 98.62 368 ALA A C 1
ATOM 2859 O O . ALA A 1 368 ? -25.621 -3.637 29.589 1.00 98.62 368 ALA A O 1
ATOM 2860 N N . ILE A 1 369 ? -27.573 -3.307 30.648 1.00 98.62 369 ILE A N 1
ATOM 2861 C CA . ILE A 1 369 ? -27.085 -3.761 31.963 1.00 98.62 369 ILE A CA 1
ATOM 2862 C C . ILE A 1 369 ? -26.576 -5.206 31.895 1.00 98.62 369 ILE A C 1
ATOM 2864 O O . ILE A 1 369 ? -25.533 -5.504 32.478 1.00 98.62 369 ILE A O 1
ATOM 2868 N N . ALA A 1 370 ? -27.285 -6.104 31.203 1.00 98.62 370 ALA A N 1
ATOM 2869 C CA . ALA A 1 370 ? -26.845 -7.491 31.044 1.00 98.62 370 ALA A CA 1
ATOM 2870 C C . ALA A 1 370 ? -25.479 -7.582 30.341 1.00 98.62 370 ALA A C 1
ATOM 2872 O O . ALA A 1 370 ? -24.600 -8.315 30.798 1.00 98.62 370 ALA A O 1
ATOM 2873 N N . ASP A 1 371 ? -25.267 -6.784 29.295 1.00 98.81 371 ASP A N 1
ATOM 2874 C CA . ASP A 1 371 ? -23.989 -6.724 28.583 1.00 98.81 371 ASP A CA 1
ATOM 2875 C C . ASP A 1 371 ? -22.867 -6.109 29.427 1.00 98.81 371 ASP A C 1
ATOM 2877 O O . ASP A 1 371 ? -21.747 -6.624 29.438 1.00 98.81 371 ASP A O 1
ATOM 2881 N N . TYR A 1 372 ? -23.153 -5.056 30.196 1.00 98.81 372 TYR A N 1
ATOM 2882 C CA . TYR A 1 372 ? -22.177 -4.487 31.126 1.00 98.81 372 TYR A CA 1
ATOM 2883 C C . TYR A 1 372 ? -21.817 -5.452 32.255 1.00 98.81 372 TYR A C 1
ATOM 2885 O O . TYR A 1 372 ? -20.648 -5.541 32.626 1.00 98.81 372 TYR A O 1
ATOM 2893 N N . ASN A 1 373 ? -22.786 -6.211 32.775 1.00 98.81 373 ASN A N 1
ATOM 2894 C CA . ASN A 1 373 ? -22.526 -7.261 33.758 1.00 98.81 373 ASN A CA 1
ATOM 2895 C C . ASN A 1 373 ? -21.568 -8.313 33.199 1.00 98.81 373 ASN A C 1
ATOM 2897 O O . ASN A 1 373 ? -20.641 -8.715 33.898 1.00 98.81 373 ASN A O 1
ATOM 2901 N N . GLU A 1 374 ? -21.763 -8.728 31.948 1.00 98.75 374 GLU A N 1
ATOM 2902 C CA . GLU A 1 374 ? -20.901 -9.719 31.311 1.00 98.75 374 GLU A CA 1
ATOM 2903 C C . GLU A 1 374 ? -19.499 -9.166 31.026 1.00 98.75 374 GLU A C 1
ATOM 2905 O O . GLU A 1 374 ? -18.505 -9.831 31.321 1.00 98.75 374 GLU A O 1
ATOM 2910 N N . ALA A 1 375 ? -19.388 -7.915 30.567 1.00 98.69 375 ALA A N 1
ATOM 2911 C CA . ALA A 1 375 ? -18.098 -7.240 30.426 1.00 98.69 375 ALA A CA 1
ATOM 2912 C C . ALA A 1 375 ? -17.337 -7.176 31.766 1.00 98.69 375 ALA A C 1
ATOM 2914 O O . ALA A 1 375 ? -16.151 -7.496 31.810 1.00 98.69 375 ALA A O 1
ATOM 2915 N N . ILE A 1 376 ? -18.026 -6.839 32.862 1.00 98.81 376 ILE A N 1
ATOM 2916 C CA . ILE A 1 376 ? -17.462 -6.811 34.222 1.00 98.81 376 ILE A CA 1
ATOM 2917 C C . ILE A 1 376 ? -17.077 -8.217 34.701 1.00 98.81 376 ILE A C 1
ATOM 2919 O O . ILE A 1 376 ? -16.037 -8.390 35.331 1.00 98.81 376 ILE A O 1
ATOM 2923 N N . ARG A 1 377 ? -17.892 -9.236 34.408 1.00 98.69 377 ARG A N 1
ATOM 2924 C CA . ARG A 1 377 ? -17.599 -10.629 34.769 1.00 98.69 377 ARG A CA 1
ATOM 2925 C C . ARG A 1 377 ? -16.329 -11.127 34.077 1.00 98.69 377 ARG A C 1
ATOM 2927 O O . ARG A 1 377 ? -15.528 -11.815 34.704 1.00 98.69 377 ARG A O 1
ATOM 2934 N N . LEU A 1 378 ? -16.162 -10.792 32.797 1.00 98.50 378 LEU A N 1
ATOM 2935 C CA . LEU A 1 378 ? -14.985 -11.144 32.000 1.00 98.50 378 LEU A CA 1
ATOM 2936 C C . LEU A 1 378 ? -13.747 -10.338 32.409 1.00 98.50 378 LEU A C 1
ATOM 2938 O O . LEU A 1 378 ? -12.646 -10.879 32.430 1.00 98.50 378 LEU A O 1
ATOM 2942 N N . ASN A 1 379 ? -13.923 -9.055 32.729 1.00 98.31 379 ASN A N 1
ATOM 2943 C CA . ASN A 1 379 ? -12.857 -8.179 33.197 1.00 98.31 379 ASN A CA 1
ATOM 2944 C C . ASN A 1 379 ? -13.355 -7.266 34.338 1.00 98.31 379 ASN A C 1
ATOM 2946 O O . ASN A 1 379 ? -13.911 -6.192 34.076 1.00 98.31 379 ASN A O 1
ATOM 2950 N N . PRO A 1 380 ? -13.092 -7.637 35.605 1.00 98.44 380 PRO A N 1
ATOM 2951 C CA . PRO A 1 380 ? -13.464 -6.834 36.772 1.00 98.44 380 PRO A CA 1
ATOM 2952 C C . PRO A 1 380 ? -12.775 -5.464 36.867 1.00 98.44 380 PRO A C 1
ATOM 2954 O O . PRO A 1 380 ? -13.148 -4.651 37.712 1.00 98.44 380 PRO A O 1
ATOM 2957 N N . GLU A 1 381 ? -11.780 -5.186 36.023 1.00 98.00 381 GLU A N 1
ATOM 2958 C CA . GLU A 1 381 ? -11.074 -3.901 35.953 1.00 98.00 381 GLU A CA 1
ATOM 2959 C C . GLU A 1 381 ? -11.603 -2.994 34.827 1.00 98.00 381 GLU A C 1
ATOM 2961 O O . GLU A 1 381 ? -11.069 -1.909 34.579 1.00 98.00 381 GLU A O 1
ATOM 2966 N N . TYR A 1 382 ? -12.683 -3.392 34.142 1.00 97.94 382 TYR A N 1
ATOM 2967 C CA . TYR A 1 382 ? -13.265 -2.628 33.037 1.00 97.94 382 TYR A CA 1
ATOM 2968 C C . TYR A 1 382 ? -14.106 -1.435 33.531 1.00 97.94 382 TYR A C 1
ATOM 2970 O O . TYR A 1 382 ? -15.338 -1.461 33.539 1.00 97.94 382 TYR A O 1
ATOM 2978 N N . ALA A 1 383 ? -13.419 -0.365 33.942 1.00 98.25 383 ALA A N 1
ATOM 2979 C CA . ALA A 1 383 ? -13.988 0.835 34.567 1.00 98.25 383 ALA A CA 1
ATOM 2980 C C . ALA A 1 383 ? -15.193 1.430 33.814 1.00 98.25 383 ALA A C 1
ATOM 2982 O O . ALA A 1 383 ? -16.202 1.776 34.431 1.00 98.25 383 ALA A O 1
ATOM 2983 N N . ASN A 1 384 ? -15.122 1.484 32.478 1.00 98.12 384 ASN A N 1
ATOM 2984 C CA . ASN A 1 384 ? -16.192 2.022 31.635 1.00 98.12 384 ASN A CA 1
ATOM 2985 C C . ASN A 1 384 ? -17.521 1.273 31.820 1.00 98.12 384 ASN A C 1
ATOM 2987 O O . ASN A 1 384 ? -18.571 1.905 31.858 1.00 98.12 384 ASN A O 1
ATOM 2991 N N . ALA A 1 385 ? -17.497 -0.054 31.987 1.00 98.44 385 ALA A N 1
ATOM 2992 C CA . ALA A 1 385 ? -18.724 -0.832 32.164 1.00 98.44 385 ALA A CA 1
ATOM 2993 C C . ALA A 1 385 ? -19.396 -0.539 33.514 1.00 98.44 385 ALA A C 1
ATOM 2995 O O . ALA A 1 385 ? -20.621 -0.441 33.569 1.00 98.44 385 ALA A O 1
ATOM 2996 N N . TYR A 1 386 ? -18.617 -0.335 34.585 1.00 98.81 386 TYR A N 1
ATOM 2997 C CA . TYR A 1 386 ? -19.161 0.123 35.868 1.00 98.81 386 TYR A CA 1
ATOM 2998 C C . TYR A 1 386 ? -19.782 1.512 35.737 1.00 98.81 386 TYR A C 1
ATOM 3000 O O . TYR A 1 386 ? -20.913 1.716 36.169 1.00 98.81 386 TYR A O 1
ATOM 3008 N N . TYR A 1 387 ? -19.078 2.453 35.102 1.00 98.69 387 TYR A N 1
ATOM 3009 C CA . TYR A 1 387 ? -19.585 3.811 34.924 1.00 98.69 387 TYR A CA 1
ATOM 3010 C C . TYR A 1 387 ? -20.908 3.829 34.143 1.00 98.69 387 TYR A C 1
ATOM 3012 O O . TYR A 1 387 ? -21.889 4.399 34.622 1.00 98.69 387 TYR A O 1
ATOM 3020 N N . SER A 1 388 ? -20.966 3.160 32.986 1.00 98.56 388 SER A N 1
ATOM 3021 C CA . SER A 1 388 ? -22.176 3.109 32.157 1.00 98.56 388 SER A CA 1
ATOM 3022 C C . SER A 1 388 ? -23.331 2.395 32.861 1.00 98.56 388 SER A C 1
ATOM 3024 O O . SER A 1 388 ? -24.448 2.909 32.884 1.00 98.56 388 SER A O 1
ATOM 3026 N N . ARG A 1 389 ? -23.073 1.268 33.540 1.00 98.62 389 ARG A N 1
ATOM 3027 C CA . ARG A 1 389 ? -24.101 0.587 34.342 1.00 98.62 389 ARG A CA 1
ATOM 3028 C C . ARG A 1 389 ? -24.631 1.485 35.465 1.00 98.62 389 ARG A C 1
ATOM 3030 O O . ARG A 1 389 ? -25.842 1.537 35.678 1.00 98.62 389 ARG A O 1
ATOM 3037 N N . GLY A 1 390 ? -23.754 2.234 36.133 1.00 98.25 390 GLY A N 1
ATOM 3038 C CA . GLY A 1 390 ? -24.126 3.197 37.170 1.00 98.25 390 GLY A CA 1
ATOM 3039 C C . GLY A 1 390 ? -25.037 4.316 36.658 1.00 98.25 390 GLY A C 1
ATOM 3040 O O . GLY A 1 390 ? -25.979 4.697 37.355 1.00 98.25 390 GLY A O 1
ATOM 3041 N N . LEU A 1 391 ? -24.817 4.812 35.432 1.00 98.31 391 LEU A N 1
ATOM 3042 C CA . LEU A 1 391 ? -25.695 5.810 34.803 1.00 98.31 391 LEU A CA 1
ATOM 3043 C C . LEU A 1 391 ? -27.117 5.273 34.620 1.00 98.31 391 LEU A C 1
ATOM 3045 O O . LEU A 1 391 ? -28.069 5.929 35.048 1.00 98.31 391 LEU A O 1
ATOM 3049 N N . ILE A 1 392 ? -27.257 4.062 34.076 1.00 98.12 392 ILE A N 1
ATOM 3050 C CA . ILE A 1 392 ? -28.569 3.435 33.869 1.00 98.12 392 ILE A CA 1
ATOM 3051 C C . ILE A 1 392 ? -29.275 3.198 35.212 1.00 98.12 392 ILE A C 1
ATOM 3053 O O . ILE A 1 392 ? -30.454 3.522 35.370 1.00 98.12 392 ILE A O 1
ATOM 3057 N N . LYS A 1 393 ? -28.561 2.669 36.213 1.00 97.88 393 LYS A N 1
ATOM 3058 C CA . LYS A 1 393 ? -29.115 2.424 37.556 1.00 97.88 393 LYS A CA 1
ATOM 3059 C C . LYS A 1 393 ? -29.578 3.708 38.237 1.00 97.88 393 LYS A C 1
ATOM 3061 O O . LYS A 1 393 ? -30.647 3.741 38.845 1.00 97.88 393 LYS A O 1
ATOM 3066 N N . ARG A 1 394 ? -28.818 4.796 38.085 1.00 96.75 394 ARG A N 1
ATOM 3067 C CA . ARG A 1 394 ? -29.211 6.127 38.564 1.00 96.75 394 ARG A CA 1
ATOM 3068 C C . ARG A 1 394 ? -30.533 6.566 37.942 1.00 96.75 394 ARG A C 1
ATOM 3070 O O . ARG A 1 394 ? -31.417 7.020 38.661 1.00 96.75 394 ARG A O 1
ATOM 3077 N N . GLU A 1 395 ? -30.673 6.425 36.629 1.00 95.25 395 GLU A N 1
ATOM 3078 C CA . GLU A 1 395 ? -31.895 6.805 35.908 1.00 95.25 395 GLU A CA 1
ATOM 3079 C C . GLU A 1 395 ? -33.108 5.960 36.306 1.00 95.25 395 GLU A C 1
ATOM 3081 O O . GLU A 1 395 ? -34.233 6.453 36.286 1.00 95.25 395 GLU A O 1
ATOM 3086 N N . ARG A 1 396 ? -32.881 4.714 36.731 1.00 94.56 396 ARG A N 1
ATOM 3087 C CA . ARG A 1 396 ? -33.906 3.826 37.298 1.00 94.56 396 ARG A CA 1
ATOM 3088 C C . ARG A 1 396 ? -34.233 4.107 38.771 1.00 94.56 396 ARG A C 1
ATOM 3090 O O . ARG A 1 396 ? -35.111 3.456 39.328 1.00 94.56 396 ARG A O 1
ATOM 3097 N N . GLY A 1 397 ? -33.549 5.055 39.415 1.00 94.19 397 GLY A N 1
ATOM 3098 C CA . GLY A 1 397 ? -33.728 5.375 40.837 1.00 94.19 397 GLY A CA 1
ATOM 3099 C C . GLY A 1 397 ? -33.008 4.425 41.803 1.00 94.19 397 GLY A C 1
ATOM 3100 O O . GLY A 1 397 ? -33.173 4.537 43.018 1.00 94.19 397 GLY A O 1
ATOM 3101 N N . GLU A 1 398 ? -32.163 3.522 41.303 1.00 95.88 398 GLU A N 1
ATOM 3102 C CA . GLU A 1 398 ? -31.403 2.531 42.079 1.00 95.88 398 GLU A CA 1
ATOM 3103 C C . GLU A 1 398 ? -30.147 3.179 42.703 1.00 95.88 398 GLU A C 1
ATOM 3105 O O . GLU A 1 398 ? -29.002 2.824 42.418 1.00 95.88 398 GLU A O 1
ATOM 3110 N N . LYS A 1 399 ? -30.367 4.188 43.561 1.00 95.81 399 LYS A N 1
ATOM 3111 C CA . LYS A 1 399 ? -29.343 5.120 44.076 1.00 95.81 399 LYS A CA 1
ATOM 3112 C C . LYS A 1 399 ? -28.138 4.420 44.721 1.00 95.81 399 LYS A C 1
ATOM 3114 O O . LYS A 1 399 ? -27.000 4.793 44.448 1.00 95.81 399 LYS A O 1
ATOM 3119 N N . GLN A 1 400 ? -28.369 3.406 45.558 1.00 96.38 400 GLN A N 1
ATOM 3120 C CA . GLN A 1 400 ? -27.290 2.698 46.267 1.00 96.38 400 GLN A CA 1
ATOM 3121 C C . GLN A 1 400 ? -26.413 1.868 45.325 1.00 96.38 400 GLN A C 1
ATOM 3123 O O . GLN A 1 400 ? -25.189 1.866 45.452 1.00 96.38 400 GLN A O 1
ATOM 3128 N N . GLU A 1 401 ? -27.025 1.196 44.353 1.00 97.06 401 GLU A N 1
ATOM 3129 C CA . GLU A 1 401 ? -26.285 0.394 43.385 1.00 97.06 401 GLU A CA 1
ATOM 3130 C C . GLU A 1 401 ? -25.503 1.268 42.402 1.00 97.06 401 GLU A C 1
ATOM 3132 O O . GLU A 1 401 ? -24.352 0.964 42.094 1.00 97.06 401 GLU A O 1
ATOM 3137 N N . ALA A 1 402 ? -26.091 2.388 41.968 1.00 98.06 402 ALA A N 1
ATOM 3138 C CA . ALA A 1 402 ? -25.397 3.380 41.155 1.00 98.06 402 ALA A CA 1
ATOM 3139 C C . ALA A 1 402 ? -24.172 3.957 41.888 1.00 98.06 402 ALA A C 1
ATOM 3141 O O . ALA A 1 402 ? -23.094 4.057 41.307 1.00 98.06 402 ALA A O 1
ATOM 3142 N N . LEU A 1 403 ? -24.301 4.279 43.183 1.00 98.19 403 LEU A N 1
ATOM 3143 C CA . LEU A 1 403 ? -23.178 4.733 44.013 1.00 98.19 403 LEU A CA 1
ATOM 3144 C C . LEU A 1 403 ? -22.057 3.691 44.111 1.00 98.19 403 LEU A C 1
ATOM 3146 O O . LEU A 1 403 ? -20.884 4.061 44.051 1.00 98.19 403 LEU A O 1
ATOM 3150 N N . ALA A 1 404 ? -22.395 2.408 44.268 1.00 98.06 404 ALA A N 1
ATOM 3151 C CA . ALA A 1 404 ? -21.404 1.333 44.292 1.00 98.06 404 ALA A CA 1
ATOM 3152 C C . ALA A 1 404 ? -20.642 1.243 42.959 1.00 98.06 404 ALA A C 1
ATOM 3154 O O . ALA A 1 404 ? -19.412 1.165 42.955 1.00 98.06 404 ALA A O 1
ATOM 3155 N N . ASP A 1 405 ? -21.363 1.343 41.842 1.00 98.62 405 ASP A N 1
ATOM 3156 C CA . ASP A 1 405 ? -20.784 1.312 40.500 1.00 98.62 405 ASP A CA 1
ATOM 3157 C C . ASP A 1 405 ? -19.879 2.519 40.229 1.00 98.62 405 ASP A C 1
ATOM 3159 O O . ASP A 1 405 ? -18.746 2.343 39.780 1.00 98.62 405 ASP A O 1
ATOM 3163 N N . PHE A 1 406 ? -20.304 3.737 40.577 1.00 98.62 406 PHE A N 1
ATOM 3164 C CA . PHE A 1 406 ? -19.463 4.924 40.400 1.00 98.62 406 PHE A CA 1
ATOM 3165 C C . PHE A 1 406 ? -18.224 4.919 41.296 1.00 98.62 406 PHE A C 1
ATOM 3167 O O . PHE A 1 406 ? -17.157 5.342 40.849 1.00 98.62 406 PHE A O 1
ATOM 3174 N N . ARG A 1 407 ? -18.321 4.414 42.534 1.00 98.44 407 ARG A N 1
ATOM 3175 C CA . ARG A 1 407 ? -17.148 4.238 43.408 1.00 98.44 407 ARG A CA 1
ATOM 3176 C C . ARG A 1 407 ? -16.147 3.288 42.773 1.00 98.44 407 ARG A C 1
ATOM 3178 O O . ARG A 1 407 ? -14.985 3.661 42.617 1.00 98.44 407 ARG A O 1
ATOM 3185 N N . LYS A 1 408 ? -16.610 2.122 42.312 1.00 98.56 408 LYS A N 1
ATOM 3186 C CA . LYS A 1 408 ? -15.732 1.149 41.663 1.00 98.56 408 LYS A CA 1
ATOM 3187 C C . LYS A 1 408 ? -15.110 1.700 40.380 1.00 98.56 408 LYS A C 1
ATOM 3189 O O . LYS A 1 408 ? -13.909 1.544 40.175 1.00 98.56 408 LYS A O 1
ATOM 3194 N N . ALA A 1 409 ? -15.893 2.397 39.555 1.00 98.50 409 ALA A N 1
ATOM 3195 C CA . ALA A 1 409 ? -15.388 3.083 38.370 1.00 98.50 409 ALA A CA 1
ATOM 3196 C C . ALA A 1 409 ? -14.308 4.117 38.729 1.00 98.50 409 ALA A C 1
ATOM 3198 O O . ALA A 1 409 ? -13.254 4.128 38.102 1.00 98.50 409 ALA A O 1
ATOM 3199 N N . SER A 1 410 ? -14.520 4.937 39.768 1.00 98.31 410 SER A N 1
ATOM 3200 C CA . SER A 1 410 ? -13.541 5.942 40.204 1.00 98.31 410 SER A CA 1
ATOM 3201 C C . SER A 1 410 ? -12.217 5.316 40.653 1.00 98.31 410 SER A C 1
ATOM 3203 O O . SER A 1 410 ? -11.160 5.755 40.205 1.00 98.31 410 SER A O 1
ATOM 3205 N N . GLU A 1 411 ? -12.259 4.249 41.457 1.00 98.38 411 GLU A N 1
ATOM 3206 C CA . GLU A 1 411 ? -11.059 3.528 41.900 1.00 98.38 411 GLU A CA 1
ATOM 3207 C C . GLU A 1 411 ? -10.253 3.016 40.703 1.00 98.38 411 GLU A C 1
ATOM 3209 O O . GLU A 1 411 ? -9.039 3.209 40.629 1.00 98.38 411 GLU A O 1
ATOM 3214 N N . LEU A 1 412 ? -10.936 2.399 39.736 1.00 98.31 412 LEU A N 1
ATOM 3215 C CA . LEU A 1 412 ? -10.300 1.833 38.552 1.00 98.31 412 LEU A CA 1
ATOM 3216 C C . LEU A 1 412 ? -9.749 2.920 37.621 1.00 98.31 412 LEU A C 1
ATOM 3218 O O . LEU A 1 412 ? -8.611 2.815 37.172 1.00 98.31 412 LEU A O 1
ATOM 3222 N N . PHE A 1 413 ? -10.499 3.996 37.366 1.00 98.44 413 PHE A N 1
ATOM 3223 C CA . PHE A 1 413 ? -10.003 5.114 36.558 1.00 98.44 413 PHE A CA 1
ATOM 3224 C C . PHE A 1 413 ? -8.787 5.790 37.192 1.00 98.44 413 PHE A C 1
ATOM 3226 O O . PHE A 1 413 ? -7.868 6.175 36.471 1.00 98.44 413 PHE A O 1
ATOM 3233 N N . GLN A 1 414 ? -8.741 5.892 38.524 1.00 97.81 414 GLN A N 1
ATOM 3234 C CA . GLN A 1 414 ? -7.569 6.395 39.238 1.00 97.81 414 GLN A CA 1
ATOM 3235 C C . GLN A 1 414 ? -6.354 5.481 39.036 1.00 97.81 414 GLN A C 1
ATOM 3237 O O . GLN A 1 414 ? -5.277 5.971 38.701 1.00 97.81 414 GLN A O 1
ATOM 3242 N N . GLN A 1 415 ? -6.527 4.163 39.184 1.00 97.44 415 GLN A N 1
ATOM 3243 C CA . GLN A 1 415 ? -5.464 3.175 38.948 1.00 97.44 415 GLN A CA 1
ATOM 3244 C C . GLN A 1 415 ? -4.955 3.204 37.499 1.00 97.44 415 GLN A C 1
ATOM 3246 O O . GLN A 1 415 ? -3.767 3.017 37.254 1.00 97.44 415 GLN A O 1
ATOM 3251 N N . GLN A 1 416 ? -5.842 3.493 36.547 1.00 96.69 416 GLN A N 1
ATOM 3252 C CA . GLN A 1 416 ? -5.531 3.610 35.120 1.00 96.69 416 GLN A CA 1
ATOM 3253 C C . GLN A 1 416 ? -4.941 4.978 34.729 1.00 96.69 416 GLN A C 1
ATOM 3255 O O . GLN A 1 416 ? -4.625 5.191 33.560 1.00 96.69 416 GLN A O 1
ATOM 3260 N N . GLY A 1 417 ? -4.820 5.927 35.666 1.00 96.94 417 GLY A N 1
ATOM 3261 C CA . GLY A 1 417 ? -4.348 7.289 35.387 1.00 96.94 417 GLY A CA 1
ATOM 3262 C C . GLY A 1 417 ? -5.322 8.140 34.559 1.00 96.94 417 GLY A C 1
ATOM 3263 O O . GLY A 1 417 ? -4.937 9.178 34.021 1.00 96.94 417 GLY A O 1
ATOM 3264 N N . ASN A 1 418 ? -6.586 7.727 34.442 1.00 96.56 418 ASN A N 1
ATOM 3265 C CA . ASN A 1 418 ? -7.612 8.423 33.672 1.00 96.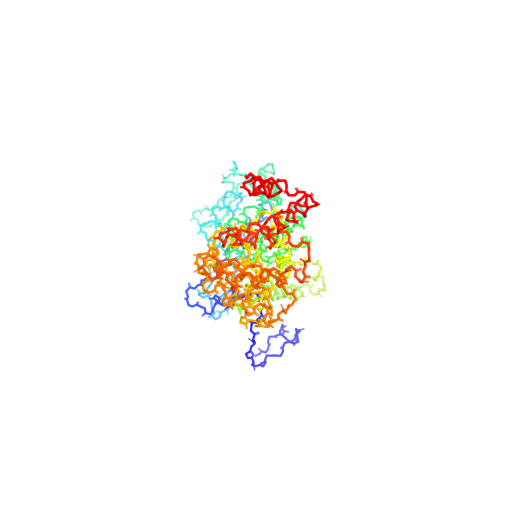56 418 ASN A CA 1
ATOM 3266 C C . ASN A 1 418 ? -8.304 9.500 34.525 1.00 96.56 418 ASN A C 1
ATOM 3268 O O . ASN A 1 418 ? -9.434 9.335 34.993 1.00 96.56 418 ASN A O 1
ATOM 3272 N N . THR A 1 419 ? -7.602 10.615 34.739 1.00 96.19 419 THR A N 1
ATOM 3273 C CA . THR A 1 419 ? -8.038 11.715 35.619 1.00 96.19 419 THR A CA 1
ATOM 3274 C C . THR A 1 419 ? -9.387 12.316 35.214 1.00 96.19 419 THR A C 1
ATOM 3276 O O . THR A 1 419 ? -10.174 12.697 36.079 1.00 96.19 419 THR A O 1
ATOM 3279 N N . GLU A 1 420 ? -9.686 12.388 33.913 1.00 97.38 420 GLU A N 1
ATOM 3280 C CA . GLU A 1 420 ? -10.959 12.927 33.422 1.00 97.38 420 GLU A CA 1
ATOM 3281 C C . GLU A 1 420 ? -12.140 12.077 33.907 1.00 97.38 420 GLU A C 1
ATOM 3283 O O . GLU A 1 420 ? -13.069 12.585 34.538 1.00 97.38 420 GLU A O 1
ATOM 3288 N N . TRP A 1 421 ? -12.093 10.771 33.646 1.00 97.44 421 TRP A N 1
ATOM 3289 C CA . TRP A 1 421 ? -13.175 9.862 34.014 1.00 97.44 421 TRP A CA 1
ATOM 3290 C C . TRP A 1 421 ? -13.228 9.571 35.515 1.00 97.44 421 TRP A C 1
ATOM 3292 O O . TRP A 1 421 ? -14.316 9.369 36.062 1.00 97.44 421 TRP A O 1
ATOM 3302 N N . TYR A 1 422 ? -12.088 9.645 36.203 1.00 97.94 422 TYR A N 1
ATOM 3303 C CA . TYR A 1 422 ? -12.035 9.662 37.663 1.00 97.94 422 TYR A CA 1
ATOM 3304 C C . TYR A 1 422 ? -12.872 10.816 38.234 1.00 97.94 422 TYR A C 1
ATOM 3306 O O . TYR A 1 422 ? -13.795 10.578 39.017 1.00 97.94 422 TYR A O 1
ATOM 3314 N N . ASN A 1 423 ? -12.628 12.050 37.779 1.00 97.62 423 ASN A N 1
ATOM 3315 C CA . ASN A 1 423 ? -13.375 13.223 38.238 1.00 97.62 423 ASN A CA 1
ATOM 3316 C C . ASN A 1 423 ? -14.865 13.127 37.879 1.00 97.62 423 ASN A C 1
ATOM 3318 O O . ASN A 1 423 ? -15.711 13.336 38.748 1.00 97.62 423 ASN A O 1
ATOM 3322 N N . LYS A 1 424 ? -15.199 12.697 36.650 1.00 97.81 424 LYS A N 1
ATOM 3323 C CA . LYS A 1 424 ? -16.598 12.450 36.251 1.00 97.81 424 LYS A CA 1
ATOM 3324 C C . LYS A 1 424 ? -17.293 11.443 37.167 1.00 97.81 424 LYS A C 1
ATOM 3326 O O . LYS A 1 424 ? -18.479 11.593 37.445 1.00 97.81 424 LYS A O 1
ATOM 3331 N N . SER A 1 425 ? -16.583 10.417 37.629 1.00 97.69 425 SER A N 1
ATOM 3332 C CA . SER A 1 425 ? -17.132 9.426 38.562 1.00 97.69 425 SER A CA 1
ATOM 3333 C C . SER A 1 425 ? -17.374 10.033 39.948 1.00 97.69 425 SER A C 1
ATOM 3335 O O . SER A 1 425 ? -18.433 9.808 40.532 1.00 97.69 425 SER A O 1
ATOM 3337 N N . LEU A 1 426 ? -16.453 10.865 40.451 1.00 97.56 426 LEU A N 1
ATOM 3338 C CA . LEU A 1 426 ? -16.629 11.583 41.721 1.00 97.56 426 LEU A CA 1
ATOM 3339 C C . LEU A 1 426 ? -17.817 12.547 41.700 1.00 97.56 426 LEU A C 1
ATOM 3341 O O . LEU A 1 426 ? -18.535 12.649 42.695 1.00 97.56 426 LEU A O 1
ATOM 3345 N N . ASP A 1 427 ? -18.042 13.236 40.585 1.00 97.38 427 ASP A N 1
ATOM 3346 C CA . ASP A 1 427 ? -19.173 14.154 40.455 1.00 97.38 427 ASP A CA 1
ATOM 3347 C C . ASP A 1 427 ? -20.506 13.400 40.536 1.00 97.38 427 ASP A C 1
ATOM 3349 O O . ASP A 1 427 ? -21.385 13.793 41.304 1.00 97.38 427 ASP A O 1
ATOM 3353 N N . ARG A 1 428 ? -20.618 12.236 39.877 1.00 97.50 428 ARG A N 1
ATOM 3354 C CA . ARG A 1 428 ? -21.793 11.355 40.019 1.00 97.50 428 ARG A CA 1
ATOM 3355 C C . ARG A 1 428 ? -21.990 10.850 41.448 1.00 97.50 428 ARG A C 1
ATOM 3357 O O . ARG A 1 428 ? -23.126 10.752 41.907 1.00 97.50 428 ARG A O 1
ATOM 3364 N N . ILE A 1 429 ? -20.905 10.563 42.171 1.00 97.50 429 ILE A N 1
ATOM 3365 C CA . ILE A 1 429 ? -20.979 10.168 43.586 1.00 97.50 429 ILE A CA 1
ATOM 3366 C C . ILE A 1 429 ? -21.513 11.316 44.445 1.00 97.50 429 ILE A C 1
ATOM 3368 O O . ILE A 1 429 ? -22.347 11.067 45.309 1.00 97.50 429 ILE A O 1
ATOM 3372 N N . LYS A 1 430 ? -21.072 12.560 44.221 1.00 95.75 430 LYS A N 1
ATOM 3373 C CA . LYS A 1 430 ? -21.560 13.735 44.967 1.00 95.75 430 LYS A CA 1
ATOM 3374 C C . LYS A 1 430 ? -23.033 14.018 44.680 1.00 95.75 430 LYS A C 1
ATOM 3376 O O . LYS A 1 430 ? -23.788 14.230 45.623 1.00 95.75 430 LYS A O 1
ATOM 3381 N N . GLU A 1 431 ? -23.443 13.954 43.412 1.00 93.44 431 GLU A N 1
ATOM 3382 C CA . GLU A 1 431 ? -24.842 14.129 42.983 1.00 93.44 431 GLU A CA 1
ATOM 3383 C C . GLU A 1 431 ? -25.797 13.147 43.677 1.00 93.44 431 GLU A C 1
ATOM 3385 O O . GLU A 1 431 ? -26.936 13.492 43.976 1.00 93.44 431 GLU A O 1
ATOM 3390 N N . LEU A 1 432 ? -25.333 11.923 43.944 1.00 91.00 432 LEU A N 1
ATOM 3391 C CA . LEU A 1 432 ? -26.097 10.892 44.647 1.00 91.00 432 LEU A CA 1
ATOM 3392 C C . LEU A 1 432 ? -25.755 10.794 46.142 1.00 91.00 432 LEU A C 1
ATOM 3394 O O . LEU A 1 432 ? -26.347 9.990 46.848 1.00 91.00 432 LEU A O 1
ATOM 3398 N N . GLY A 1 433 ? -24.780 11.538 46.645 1.00 75.50 433 GLY A N 1
ATOM 3399 C CA . GLY A 1 433 ? -24.391 11.528 48.057 1.00 75.50 433 GLY A CA 1
ATOM 3400 C C . GLY A 1 433 ? -25.088 12.615 48.871 1.00 75.50 433 GLY A C 1
ATOM 3401 O O . GLY A 1 433 ? -25.306 12.417 50.066 1.00 75.50 433 GLY A O 1
ATOM 3402 N N . GLY A 1 434 ? -25.431 13.731 48.216 1.00 57.78 434 GLY A N 1
ATOM 3403 C CA . GLY A 1 434 ? -26.393 14.717 48.715 1.00 57.78 434 GLY A CA 1
ATOM 3404 C C . GLY A 1 434 ? -27.818 14.180 48.692 1.00 57.78 434 GLY A C 1
ATOM 3405 O O . GLY A 1 434 ? -28.598 14.666 49.534 1.00 57.78 434 GLY A O 1
#

pLDDT: mean 84.18, std 17.44, range [25.91, 98.88]

Sequence (434 aa):
MTDPLAEKLGINVQGGTVNVQNLNIGIAARLEQSGDRVRILVVAANPLGSSPLKLDHEVKTIQEALRRSRKRDNFVVEYRLAATPSELRRALLDLEPHVLHFSGHGAGEQGLLFVSDESAGAIYRSDSGEVRSRSINTNEIKFVPAQPLANLLQLCDEHLECVVLNACYSDVQGDAISANIPFTIGMRDLVEDHVAIKFSQGFYDAIGAGKVYEMAFKWGKVAIEFDLANNEASQILILRKKRSLSASEYFNRAYDKSQNGDKQGAITDYNEAIRLNPYYVAAYSNRGIAKRQSGDKQGAIADYNEAICLKPDYAHLYYGRGFAKDDLGDKQGAIADFNEAVRLKPDYTAAFYMRGSAKDDLGDKQEAIADYNEAIRLNPEYANAYYSRGLIKRERGEKQEALADFRKASELFQQQGNTEWYNKSLDRIKELGG

Foldseek 3Di:
DDDPLCVVVVHDPDDDDDDDDDDFPPLLVLLVDPPAAQEEEEEEFDPVFDDQVLSVLLLVLLLVLLVPFPSSVRYDYHYDPQQELVSVLCCCVVRLHQEYEHDYADPAQLFTKHFYPVPPPQWDQDPVRGIDGDPDDPVRIDRDQQQNLLVSCLVNLVRHAEYERQQGDHPSNQVSNQQRHFKYKYWNGRDDSVLSSQLSNQLSNCSSVSHGNVVSNVRSLVSSCVVVVDPCSVVTMDMHGHDDDALVRLQVVLVVCVVVVVLVSSLVSLVVSCVRPVLPLSSLQVNLVSCVVVVNLVSSLVSLVSSCVNPVLALVSLQSNLVSCVVVVVLVSSLVSLVSSCVSPVLPLVSLQSNLVSCVVVVVNVSSLVSLVSSCVSPVLPLSSLQVNLVSCVVVVVLVSSLVSLVSSLVSCVVVVVVPSNVVSVVSNVVSVD